Protein AF-A0A4Q3F138-F1 (afdb_monomer_lite)

Sequence (400 aa):
MIKNFTRILLFLLVIKTIPGFSQLVTDDKRRELNSFSIRLKADFETNRNKAFALAREKGWPILRREKNGGITSLQGTDILGFPIYLKTSDNIIAAATTQTTALYNGGSLGLNLSGSSTNVAGKLGIWDGGKIYPDHQEFAGKTVTMLDNSATISDHTTHVAGTMIAKGTYAPARGMAYGANGLVAYDFDNDASEMAGKAASLLISNHSYGYVAGWSYNTSVTPNRWEWLGLPGDTEDYKFGYYDANTQSYDRIAYNAPYYLIVASAGNNHGETGPAVGETYYGYQSRTSATIVNKGARPANISSNDGYDVITAPAIAKNVLSVGAVNPLPFGPTVSSNIAIASFSSWGPTDDGRIKPDICGDGVNVISAGTAATDAYVAMSGTSMASPNVSGSVFLLQEY

Structure (mmCIF, N/CA/C/O backbone):
data_AF-A0A4Q3F138-F1
#
_entry.id   AF-A0A4Q3F138-F1
#
loop_
_atom_site.group_PDB
_atom_site.id
_atom_site.type_symbol
_atom_site.label_atom_id
_atom_site.label_alt_id
_atom_site.label_comp_id
_atom_site.label_asym_id
_atom_site.label_entity_id
_atom_site.label_seq_id
_atom_site.pdbx_PDB_ins_code
_atom_site.Cartn_x
_atom_site.Cartn_y
_atom_site.Cartn_z
_atom_site.occupancy
_atom_site.B_iso_or_equiv
_atom_site.auth_seq_id
_atom_site.auth_comp_id
_atom_site.auth_asym_id
_atom_site.auth_atom_id
_atom_site.pdbx_PDB_model_num
ATOM 1 N N . MET A 1 1 ? -29.484 -6.888 87.976 1.00 35.12 1 MET A N 1
ATOM 2 C CA . MET A 1 1 ? -28.103 -6.382 87.816 1.00 35.12 1 MET A CA 1
ATOM 3 C C . MET A 1 1 ? -27.641 -6.805 86.419 1.00 35.12 1 MET A C 1
ATOM 5 O O . MET A 1 1 ? -27.597 -7.999 86.194 1.00 35.12 1 MET A O 1
ATOM 9 N N . ILE A 1 2 ? -27.684 -5.902 85.420 1.00 35.56 2 ILE A N 1
ATOM 10 C CA . ILE A 1 2 ? -26.497 -5.345 84.710 1.00 35.56 2 ILE A CA 1
ATOM 11 C C . ILE A 1 2 ? -25.821 -6.437 83.832 1.00 35.56 2 ILE A C 1
ATOM 13 O O . ILE A 1 2 ? -25.377 -7.423 84.390 1.00 35.56 2 ILE A O 1
ATOM 17 N N . LYS A 1 3 ? -25.663 -6.384 82.495 1.00 34.25 3 LYS A N 1
ATOM 18 C CA . LYS A 1 3 ? -25.519 -5.287 81.514 1.00 34.25 3 LYS A CA 1
ATOM 19 C C . LYS A 1 3 ? -25.666 -5.824 80.069 1.00 34.25 3 LYS A C 1
ATOM 21 O O . LYS A 1 3 ? -25.303 -6.962 79.795 1.00 34.25 3 LYS A O 1
ATOM 26 N N . ASN A 1 4 ? -26.094 -4.939 79.167 1.00 37.47 4 ASN A N 1
ATOM 27 C CA . ASN A 1 4 ? -26.006 -5.014 77.701 1.00 37.47 4 ASN A CA 1
ATOM 28 C C . ASN A 1 4 ? -24.575 -5.253 77.183 1.00 37.47 4 ASN A C 1
ATOM 30 O O . ASN A 1 4 ? -23.651 -4.700 77.772 1.00 37.47 4 ASN A O 1
ATOM 34 N N . PHE A 1 5 ? -24.422 -5.887 76.010 1.00 37.59 5 PHE A N 1
ATOM 35 C CA . PHE A 1 5 ? -23.511 -5.401 74.958 1.00 37.59 5 PHE A CA 1
ATOM 36 C C . PHE A 1 5 ? -23.928 -5.868 73.552 1.00 37.59 5 PHE A C 1
ATOM 38 O O . PHE A 1 5 ? -24.019 -7.053 73.247 1.00 37.59 5 PHE A O 1
ATOM 45 N N . THR A 1 6 ? -24.148 -4.871 72.704 1.00 35.31 6 THR A N 1
ATOM 46 C CA . THR A 1 6 ? -24.356 -4.891 71.257 1.00 35.31 6 THR A CA 1
ATOM 47 C C . THR A 1 6 ? -23.100 -5.367 70.518 1.00 35.31 6 THR A C 1
ATOM 49 O O . THR A 1 6 ? -22.015 -4.864 70.806 1.00 35.31 6 THR A O 1
ATOM 52 N N . ARG A 1 7 ? -23.235 -6.219 69.491 1.00 36.28 7 ARG A N 1
ATOM 53 C CA . ARG A 1 7 ? -22.315 -6.232 68.338 1.00 36.28 7 ARG A CA 1
ATOM 54 C C . ARG A 1 7 ? -23.075 -6.478 67.036 1.00 36.28 7 ARG A C 1
ATOM 56 O O . ARG A 1 7 ? -23.628 -7.543 66.802 1.00 36.28 7 ARG A O 1
ATOM 63 N N . ILE A 1 8 ? -23.068 -5.432 66.220 1.00 33.38 8 ILE A N 1
ATOM 64 C CA . ILE A 1 8 ? -23.384 -5.406 64.796 1.00 33.38 8 ILE A CA 1
ATOM 65 C C . ILE A 1 8 ? -22.252 -6.134 64.064 1.00 33.38 8 ILE A C 1
ATOM 67 O O . ILE A 1 8 ? -21.088 -5.808 64.295 1.00 33.38 8 ILE A O 1
ATOM 71 N N . LEU A 1 9 ? -22.576 -7.063 63.162 1.00 34.91 9 LEU A N 1
ATOM 72 C CA . LEU A 1 9 ? -21.677 -7.426 62.069 1.00 34.91 9 LEU A CA 1
ATOM 73 C C . LEU A 1 9 ? -22.445 -7.368 60.746 1.00 34.91 9 LEU A C 1
ATOM 75 O O . LEU A 1 9 ? -23.408 -8.095 60.518 1.00 34.91 9 LEU A O 1
ATOM 79 N N . LEU A 1 10 ? -22.000 -6.427 59.923 1.00 28.47 10 LEU A N 1
ATOM 80 C CA . LEU A 1 10 ? -22.375 -6.165 58.544 1.00 28.47 10 LEU A CA 1
ATOM 81 C C . LEU A 1 10 ? -21.840 -7.307 57.661 1.00 28.47 10 LEU A C 1
ATOM 83 O O . LEU A 1 10 ? -20.655 -7.624 57.758 1.00 28.47 10 LEU A O 1
ATOM 87 N N . PHE A 1 11 ? -22.653 -7.870 56.766 1.00 32.72 11 PHE A N 1
ATOM 88 C CA . PHE A 1 11 ? -22.129 -8.577 55.592 1.00 32.72 11 PHE A CA 1
ATOM 89 C C . PHE A 1 11 ? -22.864 -8.122 54.332 1.00 32.72 11 PHE A C 1
ATOM 91 O O . PHE A 1 11 ? -24.093 -8.117 54.265 1.00 32.72 11 PHE A O 1
ATOM 98 N N . LEU A 1 12 ? -22.064 -7.666 53.370 1.00 30.53 12 LEU A N 1
ATOM 99 C CA . LEU A 1 12 ? -22.459 -7.091 52.095 1.00 30.53 12 LEU A CA 1
ATOM 100 C C . LEU A 1 12 ? -22.977 -8.148 51.101 1.00 30.53 12 LEU A C 1
ATOM 102 O O . LEU A 1 12 ? -22.353 -9.186 50.914 1.00 30.53 12 LEU A O 1
ATOM 106 N N . LEU A 1 13 ? -24.069 -7.765 50.426 1.00 32.59 13 LEU A N 1
ATOM 107 C CA . LEU A 1 13 ? -24.312 -7.766 48.973 1.00 32.59 13 LEU A CA 1
ATOM 108 C C . LEU A 1 13 ? -24.079 -9.058 48.156 1.00 32.59 13 LEU A C 1
ATOM 110 O O . LEU A 1 13 ? -22.939 -9.419 47.918 1.00 32.59 13 LEU A O 1
ATOM 114 N N . VAL A 1 14 ? -25.141 -9.586 47.521 1.00 34.66 14 VAL A N 1
ATOM 115 C CA . VAL A 1 14 ? -25.194 -9.735 46.046 1.00 34.66 14 VAL A CA 1
ATOM 116 C C . VAL A 1 14 ? -26.636 -9.543 45.567 1.00 34.66 14 VAL A C 1
ATOM 118 O O . VAL A 1 14 ? -27.557 -10.277 45.921 1.00 34.66 14 VAL A O 1
ATOM 121 N N . ILE A 1 15 ? -26.798 -8.531 44.726 1.00 36.34 15 ILE A N 1
ATOM 122 C CA . ILE A 1 15 ? -27.966 -8.233 43.905 1.00 36.34 15 ILE A CA 1
ATOM 123 C C . ILE A 1 15 ? -28.138 -9.360 42.871 1.00 36.34 15 ILE A C 1
ATOM 125 O O . ILE A 1 15 ? -27.273 -9.543 42.019 1.00 36.34 15 ILE A O 1
ATOM 129 N N . LYS A 1 16 ? -29.258 -10.096 42.886 1.00 33.44 16 LYS A N 1
ATOM 130 C CA . LYS A 1 16 ? -29.714 -10.818 41.685 1.00 33.44 16 LYS A CA 1
ATOM 131 C C . LYS A 1 16 ? -30.482 -9.839 40.802 1.00 33.44 16 LYS A C 1
ATOM 133 O O . LYS A 1 16 ? -31.701 -9.740 40.879 1.00 33.44 16 LYS A O 1
ATOM 138 N N . THR A 1 17 ? -29.760 -9.112 39.958 1.00 35.09 17 THR A N 1
ATOM 139 C CA . THR A 1 17 ? -30.338 -8.494 38.763 1.00 35.09 17 THR A CA 1
ATOM 140 C C . THR A 1 17 ? -30.604 -9.601 37.756 1.00 35.09 17 THR A C 1
ATOM 142 O O . THR A 1 17 ? -29.678 -10.113 37.135 1.00 35.09 17 THR A O 1
ATOM 145 N N . ILE A 1 18 ? -31.872 -9.960 37.583 1.00 47.88 18 ILE A N 1
ATOM 146 C CA . ILE A 1 18 ? -32.362 -10.361 36.267 1.00 47.88 18 ILE A CA 1
ATOM 147 C C . ILE A 1 18 ? -33.131 -9.150 35.746 1.00 47.88 18 ILE A C 1
ATOM 149 O O . ILE A 1 18 ? -34.164 -8.789 36.307 1.00 47.88 18 ILE A O 1
ATOM 153 N N . PRO A 1 19 ? -32.632 -8.527 34.678 1.00 41.53 19 PRO A N 1
ATOM 154 C CA . PRO A 1 19 ? -33.498 -8.283 33.545 1.00 41.53 19 PRO A CA 1
ATOM 155 C C . PRO A 1 19 ? -32.892 -8.955 32.317 1.00 41.53 19 PRO A C 1
ATOM 157 O O . PRO A 1 19 ? -31.716 -8.773 32.003 1.00 41.53 19 PRO A O 1
ATOM 160 N N . GLY A 1 20 ? -33.706 -9.775 31.651 1.00 41.81 20 GLY A N 1
ATOM 161 C CA . GLY A 1 20 ? -33.367 -10.349 30.358 1.00 41.81 20 GLY A CA 1
ATOM 162 C C . GLY A 1 20 ? -32.923 -9.262 29.385 1.00 41.81 20 GLY A C 1
ATOM 163 O O . GLY A 1 20 ? -33.394 -8.125 29.454 1.00 41.81 20 GLY A O 1
ATOM 164 N N . PHE A 1 21 ? -32.009 -9.619 28.485 1.00 38.28 21 PHE A N 1
ATOM 165 C CA . PHE A 1 21 ? -31.712 -8.810 27.313 1.00 38.28 21 PHE A CA 1
ATOM 166 C C . PHE A 1 21 ? -33.039 -8.397 26.678 1.00 38.28 21 PHE A C 1
ATOM 168 O O . PHE A 1 21 ? -33.797 -9.246 26.207 1.00 38.28 21 PHE A O 1
ATOM 175 N N . SER A 1 22 ? -33.344 -7.099 26.715 1.00 49.16 22 SER A N 1
ATOM 176 C CA . SER A 1 22 ? -34.463 -6.578 25.947 1.00 49.16 22 SER A CA 1
ATOM 177 C C . SER A 1 22 ? -34.179 -6.903 24.488 1.00 49.16 22 SER A C 1
ATOM 179 O O . SER A 1 22 ? -33.122 -6.561 23.953 1.00 49.16 22 SER A O 1
ATOM 181 N N . GLN A 1 23 ? -35.100 -7.621 23.862 1.00 47.59 23 GLN A N 1
ATOM 182 C CA . GLN A 1 23 ? -35.079 -7.869 22.436 1.00 47.59 23 GLN A CA 1
ATOM 183 C C . GLN A 1 23 ? -35.040 -6.503 21.732 1.00 47.59 23 GLN A C 1
ATOM 185 O O . GLN A 1 23 ? -35.974 -5.717 21.872 1.00 47.59 23 GLN A O 1
ATOM 190 N N . LEU A 1 24 ? -33.949 -6.198 21.016 1.00 51.97 24 LEU A N 1
ATOM 191 C CA . LEU A 1 24 ? -33.723 -4.882 20.380 1.00 51.97 24 LEU A CA 1
ATOM 192 C C . LEU A 1 24 ? -34.881 -4.452 19.467 1.00 51.97 24 LEU A C 1
ATOM 194 O O . LEU A 1 24 ? -35.154 -3.269 19.295 1.00 51.97 24 LEU A O 1
ATOM 198 N N . VAL A 1 25 ? -35.567 -5.440 18.902 1.00 58.50 25 VAL A N 1
ATOM 199 C CA . VAL A 1 25 ? -36.836 -5.326 18.196 1.00 58.50 25 VAL A CA 1
ATOM 200 C C . VAL A 1 25 ? -37.669 -6.551 18.561 1.00 58.50 25 VAL A C 1
ATOM 202 O O . VAL A 1 25 ? -37.114 -7.631 18.772 1.00 58.50 25 VAL A O 1
ATOM 205 N N . THR A 1 26 ? -38.991 -6.414 18.636 1.00 78.50 26 THR A N 1
ATOM 206 C CA . THR A 1 26 ? -39.877 -7.565 18.872 1.00 78.50 26 THR A CA 1
ATOM 207 C C . THR A 1 26 ? -39.708 -8.614 17.765 1.00 78.50 26 THR A C 1
ATOM 209 O O . THR A 1 26 ? -39.289 -8.285 16.652 1.00 78.50 26 THR A O 1
ATOM 212 N N . ASP A 1 27 ? -40.055 -9.878 18.020 1.00 75.75 27 ASP A N 1
ATOM 213 C CA . ASP A 1 27 ? -40.024 -10.911 16.968 1.00 75.75 27 ASP A CA 1
ATOM 214 C C . ASP A 1 27 ? -40.887 -10.551 15.756 1.00 75.75 27 ASP A C 1
ATOM 216 O O . ASP A 1 27 ? -40.527 -10.864 14.620 1.00 75.75 27 ASP A O 1
ATOM 220 N N . ASP A 1 28 ? -41.982 -9.827 15.980 1.00 78.50 28 ASP A N 1
ATOM 221 C CA . ASP A 1 28 ? -42.802 -9.276 14.904 1.00 78.50 28 ASP A CA 1
ATOM 222 C C . ASP A 1 28 ? -42.025 -8.264 14.064 1.00 78.50 28 ASP A C 1
ATOM 224 O O . ASP A 1 28 ? -42.008 -8.375 12.840 1.00 78.50 28 ASP A O 1
ATOM 228 N N . LYS A 1 29 ? -41.300 -7.337 14.700 1.00 67.56 29 LYS A N 1
ATOM 229 C CA . LYS A 1 29 ? -40.459 -6.361 13.997 1.00 67.56 29 LYS A CA 1
ATOM 230 C C . LYS A 1 29 ? -39.278 -7.019 13.286 1.00 67.56 29 LYS A C 1
ATOM 232 O O . LYS A 1 29 ? -38.927 -6.608 12.186 1.00 67.56 29 LYS A O 1
ATOM 237 N N . ARG A 1 30 ? -38.707 -8.088 13.842 1.00 62.16 30 ARG A N 1
ATOM 238 C CA . ARG A 1 30 ? -37.675 -8.897 13.175 1.00 62.16 30 ARG A CA 1
ATOM 239 C C . ARG A 1 30 ? -38.217 -9.593 11.922 1.00 62.16 30 ARG A C 1
ATOM 241 O O . ARG A 1 30 ? -37.578 -9.552 10.873 1.00 62.16 30 ARG A O 1
ATOM 248 N N . ARG A 1 31 ? -39.407 -10.199 12.001 1.00 76.94 31 ARG A N 1
ATOM 249 C CA . ARG A 1 31 ? -40.088 -10.797 10.837 1.00 76.94 31 ARG A CA 1
ATOM 250 C C . ARG A 1 31 ? -40.453 -9.750 9.786 1.00 76.94 31 ARG A C 1
ATOM 252 O O . ARG A 1 31 ? -40.302 -10.006 8.590 1.00 76.94 31 ARG A O 1
ATOM 259 N N . GLU A 1 32 ? -40.887 -8.572 10.224 1.00 72.38 32 GLU A N 1
ATOM 260 C CA . GLU A 1 32 ? -41.181 -7.433 9.355 1.00 72.38 32 GLU A CA 1
ATOM 261 C C . GLU A 1 32 ? -39.924 -6.951 8.621 1.00 72.38 32 GLU A C 1
ATOM 263 O O . GLU A 1 32 ? -39.969 -6.797 7.404 1.00 72.38 32 GLU A O 1
ATOM 268 N N . LEU A 1 33 ? -38.793 -6.808 9.320 1.00 53.16 33 LEU A N 1
ATOM 269 C CA . LEU A 1 33 ? -37.502 -6.430 8.734 1.00 53.16 33 LEU A CA 1
ATOM 270 C C . LEU A 1 33 ? -36.996 -7.466 7.726 1.00 53.16 33 LEU A C 1
ATOM 272 O O . LEU A 1 33 ? -36.550 -7.094 6.643 1.00 53.16 33 LEU A O 1
ATOM 276 N N . ASN A 1 34 ? -37.125 -8.758 8.030 1.00 58.66 34 ASN A N 1
ATOM 277 C CA . ASN A 1 34 ? -36.762 -9.821 7.090 1.00 58.66 34 ASN A CA 1
ATOM 278 C C . ASN A 1 34 ? -37.638 -9.778 5.830 1.00 58.66 34 ASN A C 1
ATOM 280 O O . ASN A 1 34 ? -37.132 -9.843 4.711 1.00 58.66 34 ASN A O 1
ATOM 284 N N . SER A 1 35 ? -38.949 -9.598 6.002 1.00 74.75 35 SER A N 1
ATOM 285 C CA . SER A 1 35 ? -39.886 -9.460 4.880 1.00 74.75 35 SER A CA 1
ATOM 286 C C . SER A 1 35 ? -39.612 -8.193 4.066 1.00 74.75 35 SER A C 1
ATOM 288 O O . SER A 1 35 ? -39.724 -8.197 2.844 1.00 74.75 35 SER A O 1
ATOM 290 N N . PHE A 1 36 ? -39.232 -7.104 4.734 1.00 66.75 36 PHE A N 1
ATOM 291 C CA . PHE A 1 36 ? -38.868 -5.843 4.102 1.00 66.75 36 PHE A CA 1
ATOM 292 C C . PHE A 1 36 ? -37.566 -5.957 3.306 1.00 66.75 36 PHE A C 1
ATOM 294 O O . PHE A 1 36 ? -37.534 -5.519 2.165 1.00 66.75 36 PHE A O 1
ATOM 301 N N . SER A 1 37 ? -36.543 -6.621 3.846 1.00 47.25 37 SER A N 1
ATOM 302 C CA . SER A 1 37 ? -35.285 -6.912 3.145 1.00 47.25 37 SER A CA 1
ATOM 303 C C . SER A 1 37 ? -35.515 -7.711 1.856 1.00 47.25 37 SER A C 1
ATOM 305 O O . SER A 1 37 ? -35.004 -7.351 0.795 1.00 47.25 37 SER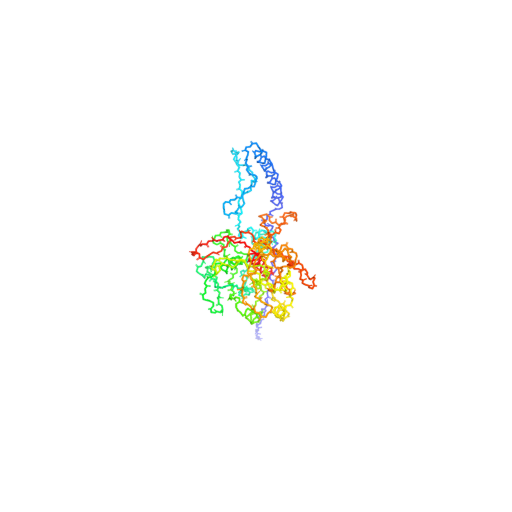 A O 1
ATOM 307 N N . ILE A 1 38 ? -36.369 -8.741 1.911 1.00 64.12 38 ILE A N 1
ATOM 308 C CA . ILE A 1 38 ? -36.751 -9.527 0.727 1.00 64.12 38 ILE A CA 1
ATOM 309 C C . ILE A 1 38 ? -37.451 -8.645 -0.318 1.00 64.12 38 ILE A C 1
ATOM 311 O O . ILE A 1 38 ? -37.126 -8.736 -1.501 1.00 64.12 38 ILE A O 1
ATOM 315 N N . ARG A 1 39 ? -38.372 -7.766 0.106 1.00 75.31 39 ARG A N 1
ATOM 316 C CA . ARG A 1 39 ? -39.039 -6.814 -0.800 1.00 75.31 39 ARG A CA 1
ATOM 317 C C . ARG A 1 39 ? -38.051 -5.833 -1.428 1.00 75.31 39 ARG A C 1
ATOM 319 O O . ARG A 1 39 ? -38.034 -5.715 -2.643 1.00 75.31 39 ARG A O 1
ATOM 326 N N . LEU A 1 40 ? -37.176 -5.217 -0.633 1.00 53.91 40 LEU A N 1
ATOM 327 C CA . LEU A 1 40 ? -36.154 -4.288 -1.124 1.00 53.91 40 LEU A CA 1
ATOM 328 C C . LEU A 1 40 ? -35.239 -4.935 -2.167 1.00 53.91 40 LEU A C 1
ATOM 330 O O . LEU A 1 40 ? -34.909 -4.302 -3.167 1.00 53.91 40 LEU A O 1
ATOM 334 N N . LYS A 1 41 ? -34.858 -6.202 -1.963 1.00 53.31 41 LYS A N 1
ATOM 335 C CA . LYS A 1 41 ? -34.077 -6.961 -2.942 1.00 53.31 41 LYS A CA 1
ATOM 336 C C . LYS A 1 41 ? -34.846 -7.149 -4.254 1.00 53.31 41 LYS A C 1
ATOM 338 O O . LYS A 1 41 ? -34.298 -6.860 -5.315 1.00 53.31 41 LYS A O 1
ATOM 343 N N . ALA A 1 42 ? -36.101 -7.591 -4.186 1.00 71.75 42 ALA A N 1
ATOM 344 C CA . ALA A 1 42 ? -36.936 -7.789 -5.372 1.00 71.75 42 ALA A CA 1
ATOM 345 C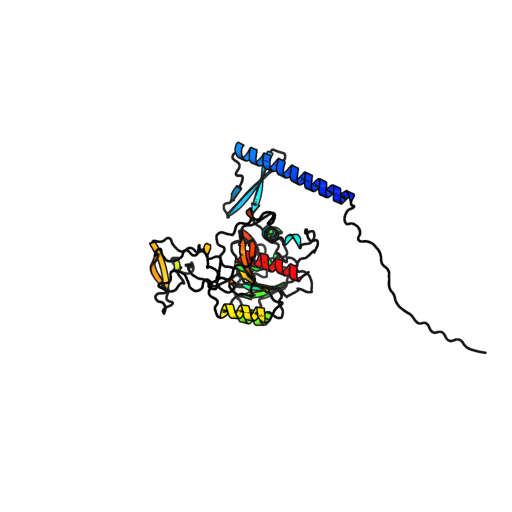 C . ALA A 1 42 ? -37.210 -6.469 -6.122 1.00 71.75 42 ALA A C 1
ATOM 347 O O . ALA A 1 42 ? -37.152 -6.429 -7.355 1.00 71.75 42 ALA A O 1
ATOM 348 N N . ASP A 1 43 ? -37.449 -5.378 -5.390 1.00 68.00 43 ASP A N 1
ATOM 349 C CA . ASP A 1 43 ? -37.664 -4.037 -5.943 1.00 68.00 43 ASP A CA 1
ATOM 350 C C . ASP A 1 43 ? -36.398 -3.517 -6.635 1.00 68.00 43 ASP A C 1
ATOM 352 O 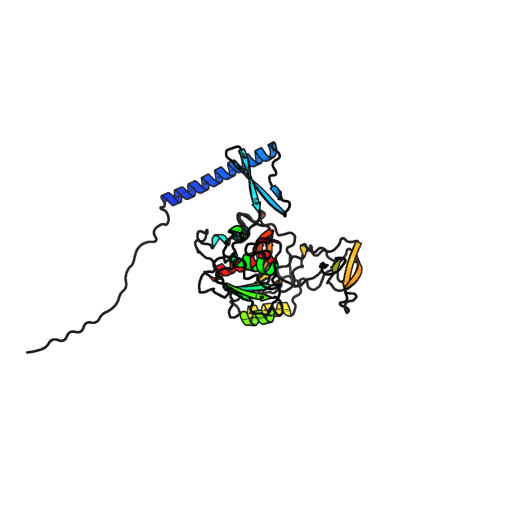O . ASP A 1 43 ? -36.462 -3.003 -7.755 1.00 68.00 43 ASP A O 1
ATOM 356 N N . PHE A 1 44 ? -35.235 -3.705 -6.004 1.00 64.19 44 PHE A N 1
ATOM 357 C CA . PHE A 1 44 ? -33.936 -3.367 -6.578 1.00 64.19 44 PHE A CA 1
ATOM 358 C C . PHE A 1 44 ? -33.664 -4.145 -7.868 1.00 64.19 44 PHE A C 1
ATOM 360 O O . PHE A 1 44 ? -33.339 -3.540 -8.887 1.00 64.19 44 PHE A O 1
ATOM 367 N N . GLU A 1 45 ? -33.830 -5.469 -7.857 1.00 61.09 45 GLU A N 1
ATOM 368 C CA . GLU A 1 45 ? -33.618 -6.320 -9.035 1.00 61.09 45 GLU A CA 1
ATOM 369 C C . GLU A 1 45 ? -34.562 -5.928 -10.179 1.00 61.09 45 GLU A C 1
ATOM 371 O O . GLU A 1 45 ? -34.134 -5.787 -11.326 1.00 61.09 45 GLU A O 1
ATOM 376 N N . THR A 1 46 ? -35.832 -5.662 -9.866 1.00 83.12 46 THR A N 1
ATOM 377 C CA . THR A 1 46 ? -36.831 -5.200 -10.840 1.00 83.12 46 THR A CA 1
ATOM 378 C C . THR A 1 46 ? -36.437 -3.856 -11.454 1.00 83.12 46 THR A C 1
ATOM 380 O O . THR A 1 46 ? -36.422 -3.703 -12.679 1.00 83.12 46 THR A O 1
ATOM 383 N N . ASN A 1 47 ? -36.076 -2.878 -10.620 1.00 77.19 47 ASN A N 1
ATOM 384 C CA . ASN A 1 47 ? -35.682 -1.544 -11.063 1.00 77.19 47 ASN A CA 1
ATOM 385 C C . ASN A 1 47 ? -34.381 -1.577 -11.887 1.00 77.19 47 ASN A C 1
ATOM 387 O O . ASN A 1 47 ? -34.291 -0.941 -12.940 1.00 77.19 47 ASN A O 1
ATOM 391 N N . ARG A 1 48 ? -33.403 -2.387 -11.475 1.00 72.81 48 ARG A N 1
ATOM 392 C CA . ARG A 1 48 ? -32.126 -2.545 -12.175 1.00 72.81 48 ARG A CA 1
ATOM 393 C C . ARG A 1 48 ? -32.281 -3.242 -13.523 1.00 72.81 48 ARG A C 1
ATOM 395 O O . ARG A 1 48 ? -31.711 -2.790 -14.514 1.00 72.81 48 ARG A O 1
ATOM 402 N N . ASN A 1 49 ? -33.113 -4.280 -13.600 1.00 77.88 49 ASN A N 1
ATOM 403 C CA . ASN A 1 49 ? -33.432 -4.949 -14.863 1.00 77.88 49 ASN A CA 1
ATOM 404 C C . ASN A 1 49 ? -34.129 -3.998 -15.845 1.00 77.88 49 ASN A C 1
ATOM 406 O O . ASN A 1 49 ? -33.778 -3.962 -17.029 1.00 77.88 49 ASN A O 1
ATOM 410 N N . LYS A 1 50 ? -35.057 -3.167 -15.348 1.00 86.38 50 LYS A N 1
ATOM 411 C CA . LYS A 1 50 ? -35.679 -2.087 -16.127 1.00 86.38 50 LYS A CA 1
ATOM 412 C C . LYS A 1 50 ? -34.635 -1.081 -16.622 1.00 86.38 50 LYS A C 1
ATOM 414 O O . LYS A 1 50 ? -34.644 -0.732 -17.801 1.00 86.38 50 LYS A O 1
ATOM 419 N N . ALA A 1 51 ? -33.713 -0.650 -15.763 1.00 69.81 51 ALA A N 1
ATOM 420 C CA . ALA A 1 51 ? -32.642 0.272 -16.134 1.00 69.81 51 ALA A CA 1
ATOM 421 C C . ALA A 1 51 ? -31.712 -0.310 -17.205 1.00 69.81 51 ALA A C 1
ATOM 423 O O . ALA A 1 51 ? -31.334 0.401 -18.129 1.00 69.81 51 ALA A O 1
ATOM 424 N N . PHE A 1 52 ? -31.394 -1.605 -17.147 1.00 72.56 52 PHE A N 1
ATOM 425 C CA . PHE A 1 52 ? -30.578 -2.275 -18.166 1.00 72.56 52 PHE A CA 1
ATOM 426 C C . PHE A 1 52 ? -31.308 -2.435 -19.501 1.00 72.56 52 PHE A C 1
ATOM 428 O O . PHE A 1 52 ? -30.683 -2.332 -20.557 1.00 72.56 52 PHE A O 1
ATOM 435 N N . ALA A 1 53 ? -32.621 -2.669 -19.478 1.00 86.44 53 ALA A N 1
ATOM 436 C CA . ALA A 1 53 ? -33.433 -2.659 -20.690 1.00 86.44 53 ALA A CA 1
ATOM 437 C C . ALA A 1 53 ? -33.441 -1.267 -21.340 1.00 86.44 53 ALA A C 1
ATOM 439 O O . ALA A 1 53 ? -33.121 -1.144 -22.521 1.00 86.44 53 ALA A O 1
ATOM 440 N N . LEU A 1 54 ? -33.691 -0.222 -20.546 1.00 82.94 54 LEU A N 1
ATOM 441 C CA . LEU A 1 54 ? -33.643 1.169 -21.003 1.00 82.94 54 LEU A CA 1
ATOM 442 C C . LEU A 1 54 ? -32.241 1.591 -21.452 1.00 82.94 54 LEU A C 1
ATOM 444 O O . LEU A 1 54 ? -32.119 2.371 -22.388 1.00 82.94 54 LEU A O 1
ATOM 448 N N . ALA A 1 55 ? -31.182 1.056 -20.844 1.00 80.88 55 ALA A N 1
ATOM 449 C CA . ALA A 1 55 ? -29.812 1.325 -21.262 1.00 80.88 55 ALA A CA 1
ATOM 450 C C . ALA A 1 55 ? -29.524 0.819 -22.678 1.00 80.88 55 ALA A C 1
ATOM 452 O O . ALA A 1 55 ? -28.883 1.524 -23.454 1.00 80.88 55 ALA A O 1
ATOM 453 N N . ARG A 1 56 ? -30.049 -0.362 -23.037 1.00 86.12 56 ARG A N 1
ATOM 454 C CA . ARG A 1 56 ? -29.954 -0.900 -24.404 1.00 86.12 56 ARG A CA 1
ATOM 455 C C . ARG A 1 56 ? -30.752 -0.073 -25.411 1.00 86.12 56 ARG A C 1
ATOM 457 O O . ARG A 1 56 ? -30.293 0.113 -26.528 1.00 86.12 56 ARG A O 1
ATOM 464 N N . GLU A 1 57 ? -31.920 0.422 -25.014 1.00 89.62 57 GLU A N 1
ATOM 465 C CA . GLU A 1 57 ? -32.797 1.228 -25.872 1.00 89.62 57 GLU A CA 1
ATOM 466 C C . GLU A 1 57 ? -32.266 2.656 -26.083 1.00 89.62 57 GLU A C 1
ATOM 468 O O . GLU A 1 57 ? -32.281 3.176 -27.194 1.00 89.62 57 GLU A O 1
ATOM 473 N N . LYS A 1 58 ? -31.783 3.293 -25.012 1.00 86.25 58 LYS A N 1
ATOM 474 C CA . LYS A 1 58 ? -31.425 4.720 -24.968 1.00 86.25 58 LYS A CA 1
ATOM 475 C C . LYS A 1 58 ? -29.921 4.984 -25.054 1.00 86.25 58 LYS A C 1
ATOM 477 O O . LYS A 1 58 ? -29.498 6.132 -24.945 1.00 86.25 58 LYS A O 1
ATOM 482 N N . GLY A 1 59 ? -29.112 3.936 -25.218 1.00 83.06 59 GLY A N 1
ATOM 483 C CA . GLY A 1 59 ? -27.655 4.033 -25.325 1.00 83.06 59 GLY A CA 1
ATOM 484 C C . GLY A 1 59 ? -26.964 4.482 -24.036 1.00 83.06 59 GLY A C 1
ATOM 485 O O . GLY A 1 59 ? -25.902 5.100 -24.088 1.00 83.06 59 GLY A O 1
ATOM 486 N N . TRP A 1 60 ? -27.559 4.218 -22.870 1.00 85.12 60 TRP A N 1
ATOM 487 C CA . TRP A 1 60 ? -26.933 4.573 -21.601 1.00 85.12 60 TRP A CA 1
ATOM 488 C C . TRP A 1 60 ? -25.770 3.626 -21.294 1.00 85.12 60 TRP A C 1
ATOM 490 O O . TRP A 1 60 ? -25.939 2.406 -21.376 1.00 85.12 60 TRP A O 1
ATOM 500 N N . PRO A 1 61 ? -24.595 4.141 -20.897 1.00 70.00 61 PRO A N 1
ATOM 501 C CA . PRO A 1 61 ? -23.500 3.273 -20.495 1.00 70.00 61 PRO A CA 1
ATOM 502 C C . PRO A 1 61 ? -23.912 2.506 -19.238 1.00 70.00 61 PRO A C 1
ATOM 504 O O . PRO A 1 61 ? -24.341 3.114 -18.268 1.00 70.00 61 PRO A O 1
ATOM 507 N N . ILE A 1 62 ? -23.804 1.178 -19.220 1.00 64.94 62 ILE A N 1
ATOM 508 C CA . ILE A 1 62 ? -24.052 0.393 -17.993 1.00 64.94 62 ILE A CA 1
ATOM 509 C C . ILE A 1 62 ? -22.893 0.584 -17.001 1.00 64.94 62 ILE A C 1
ATOM 511 O O . ILE A 1 62 ? -23.093 0.614 -15.786 1.00 64.94 62 ILE A O 1
ATOM 515 N N . LEU A 1 63 ? -21.690 0.773 -17.541 1.00 49.00 63 LEU A N 1
ATOM 516 C CA . LEU A 1 63 ? -20.473 1.163 -16.847 1.00 49.00 63 LEU A CA 1
ATOM 517 C C . LEU A 1 63 ? -19.796 2.272 -17.658 1.00 49.00 63 LEU A C 1
ATOM 519 O O . LEU A 1 63 ? -19.700 2.161 -18.881 1.00 49.00 63 LEU A O 1
ATOM 523 N N . ARG A 1 64 ? -19.320 3.328 -16.999 1.00 72.44 64 ARG A N 1
ATOM 524 C CA . ARG A 1 64 ? -18.567 4.421 -17.627 1.00 72.44 64 ARG A CA 1
ATOM 525 C C . ARG A 1 64 ? -17.327 4.739 -16.803 1.00 72.44 64 ARG A C 1
ATOM 527 O O . ARG A 1 64 ? -17.393 4.824 -15.585 1.00 72.44 64 ARG A O 1
ATOM 534 N N . ARG A 1 65 ? -16.197 4.936 -17.480 1.00 51.28 65 ARG A N 1
ATOM 535 C CA . ARG A 1 65 ? -14.960 5.442 -16.877 1.00 51.28 65 ARG A CA 1
ATOM 536 C C . ARG A 1 65 ? -14.928 6.965 -17.014 1.00 51.28 65 ARG A C 1
ATOM 538 O O . ARG A 1 65 ? -15.100 7.487 -18.112 1.00 51.28 65 ARG A O 1
ATOM 545 N N . GLU A 1 66 ? -14.746 7.662 -15.903 1.00 56.53 66 GLU A N 1
ATOM 546 C CA . GLU A 1 66 ? -14.636 9.118 -15.829 1.00 56.53 66 GLU A CA 1
ATOM 547 C C . GLU A 1 66 ? -13.212 9.588 -16.161 1.00 56.53 66 GLU A C 1
ATOM 549 O O . GLU A 1 66 ? -12.248 8.823 -16.101 1.00 56.53 66 GLU A O 1
ATOM 554 N N . LYS A 1 67 ? -13.059 10.882 -16.465 1.00 43.00 67 LYS A N 1
ATOM 555 C CA . LYS A 1 67 ? -11.773 11.511 -16.828 1.00 43.00 67 LYS A CA 1
ATOM 556 C C . LYS A 1 67 ? -10.686 11.376 -15.746 1.00 43.00 67 LYS A C 1
ATOM 558 O O . LYS A 1 67 ? -9.506 11.411 -16.067 1.00 43.00 67 LYS A O 1
ATOM 563 N N . ASN A 1 68 ? -11.083 11.220 -14.484 1.00 38.75 68 ASN A N 1
ATOM 564 C CA . ASN A 1 68 ? -10.196 11.009 -13.337 1.00 38.75 68 ASN A CA 1
ATOM 565 C C . ASN A 1 68 ? -9.989 9.519 -12.991 1.00 38.75 68 ASN A C 1
ATOM 567 O O . ASN A 1 68 ? -9.478 9.212 -11.922 1.00 38.75 68 ASN A O 1
ATOM 571 N N . GLY A 1 69 ? -10.436 8.594 -13.847 1.00 39.88 69 GLY A N 1
ATOM 572 C CA . GLY A 1 69 ? -10.298 7.153 -13.634 1.00 39.88 69 GLY A CA 1
ATOM 573 C C . GLY A 1 69 ? -11.390 6.496 -12.779 1.00 39.88 69 GLY A C 1
ATOM 574 O O . GLY A 1 69 ? -11.407 5.266 -12.717 1.00 39.88 69 GLY A O 1
ATOM 575 N N . GLY A 1 70 ? -12.315 7.261 -12.181 1.00 47.94 70 GLY A N 1
ATOM 576 C CA . GLY A 1 70 ? -13.462 6.727 -11.430 1.00 47.94 70 GLY A CA 1
ATOM 577 C C . GLY A 1 70 ? -14.455 5.974 -12.322 1.00 47.94 70 GLY A C 1
ATOM 578 O O . GLY A 1 70 ? -14.568 6.267 -13.512 1.00 47.94 70 GLY A O 1
ATOM 579 N N . ILE A 1 71 ? -15.176 4.990 -11.777 1.00 47.00 71 ILE A N 1
ATOM 580 C CA . ILE A 1 71 ? -16.152 4.194 -12.541 1.00 47.00 71 ILE A CA 1
ATOM 581 C C . ILE A 1 71 ? -17.555 4.559 -12.086 1.00 47.00 71 ILE A C 1
ATOM 583 O O . ILE A 1 71 ? -17.851 4.444 -10.904 1.00 47.00 71 ILE A O 1
ATOM 587 N N . THR A 1 72 ? -18.433 4.935 -13.013 1.00 57.28 72 THR A N 1
ATOM 588 C CA . THR A 1 72 ? -19.872 5.029 -12.780 1.00 57.28 72 THR A CA 1
ATOM 589 C C . THR A 1 72 ? -20.594 3.765 -13.250 1.00 57.28 72 THR A C 1
ATOM 591 O O . THR A 1 72 ? -20.363 3.290 -14.357 1.00 57.28 72 THR A O 1
ATOM 594 N N . SER A 1 73 ? -21.471 3.197 -12.419 1.00 61.38 73 SER A N 1
ATOM 595 C CA . SER A 1 73 ? -22.262 1.994 -12.702 1.00 61.38 73 SER A CA 1
ATOM 596 C C . SER A 1 73 ? -23.754 2.279 -12.582 1.00 61.38 73 SER A C 1
ATOM 598 O O . SER A 1 73 ? -24.210 2.798 -11.560 1.00 61.38 73 SER A O 1
ATOM 600 N N . LEU A 1 74 ? -24.513 1.907 -13.612 1.00 69.25 74 LEU A N 1
ATOM 601 C CA . LEU A 1 74 ? -25.965 2.049 -13.652 1.00 69.25 74 LEU A CA 1
ATOM 602 C C . LEU A 1 74 ? -26.621 1.095 -12.642 1.00 69.25 74 LEU A C 1
ATOM 604 O O . LEU A 1 74 ? -26.488 -0.127 -12.746 1.00 69.25 74 LEU A O 1
ATOM 608 N N . GLN A 1 75 ? -27.339 1.651 -11.668 1.00 74.25 75 GLN A N 1
ATOM 609 C CA . GLN A 1 75 ? -28.011 0.875 -10.620 1.00 74.25 75 GLN A CA 1
ATOM 610 C C . GLN A 1 75 ? -29.513 0.740 -10.827 1.00 74.25 75 GLN A C 1
ATOM 612 O O . GLN A 1 75 ? -30.110 -0.200 -10.313 1.00 74.25 75 GLN A O 1
ATOM 617 N N . GLY A 1 76 ? -30.129 1.666 -11.555 1.00 82.25 76 GLY A N 1
ATOM 618 C CA . GLY A 1 76 ? -31.577 1.755 -11.596 1.00 82.25 76 GLY A CA 1
ATOM 619 C C . GLY A 1 76 ? -32.081 2.957 -12.379 1.00 82.25 76 GLY A C 1
ATOM 620 O O . GLY A 1 76 ? -31.297 3.689 -12.985 1.00 82.25 76 GLY A O 1
ATOM 621 N N . THR A 1 77 ? -33.393 3.167 -12.342 1.00 82.56 77 THR A N 1
ATOM 622 C CA . THR A 1 77 ? -34.028 4.420 -12.747 1.00 82.56 77 THR A CA 1
ATOM 623 C C . THR A 1 77 ? -34.775 5.058 -11.590 1.00 82.56 77 THR A C 1
ATOM 625 O O . THR A 1 77 ? -35.376 4.347 -10.781 1.00 82.56 77 THR A O 1
ATOM 628 N N . ASP A 1 78 ? -34.812 6.384 -11.551 1.00 70.69 78 ASP A N 1
ATOM 629 C CA . ASP A 1 78 ? -35.697 7.110 -10.642 1.00 70.69 78 ASP A CA 1
ATOM 630 C C . ASP A 1 78 ? -37.181 6.970 -11.045 1.00 70.69 78 ASP A C 1
ATOM 632 O O . ASP A 1 78 ? -37.537 6.292 -12.018 1.00 70.69 78 ASP A O 1
ATOM 636 N N . ILE A 1 79 ? -38.068 7.613 -10.281 1.00 70.38 79 ILE A N 1
ATOM 637 C CA . ILE A 1 79 ? -39.519 7.581 -10.524 1.00 70.38 79 ILE A CA 1
ATOM 638 C C . ILE A 1 79 ? -39.932 8.222 -11.861 1.00 70.38 79 ILE A C 1
ATOM 640 O O . ILE A 1 79 ? -41.017 7.935 -12.358 1.00 70.38 79 ILE A O 1
ATOM 644 N N . LEU A 1 80 ? -39.077 9.061 -12.452 1.00 70.44 80 LEU A N 1
ATOM 645 C CA . LEU A 1 80 ? -39.299 9.727 -13.737 1.00 70.44 80 LEU A CA 1
ATOM 646 C C . LEU A 1 80 ? -38.663 8.955 -14.906 1.00 70.44 80 LEU A C 1
ATOM 648 O O . LEU A 1 80 ? -38.837 9.324 -16.067 1.00 70.44 80 LEU A O 1
ATOM 652 N N . GLY A 1 81 ? -37.963 7.854 -14.619 1.00 75.50 81 GLY A N 1
ATOM 653 C CA . GLY A 1 81 ? -37.332 7.003 -15.617 1.00 75.50 81 GLY A CA 1
ATOM 654 C C . GLY A 1 81 ? -35.957 7.488 -16.077 1.00 75.50 81 GLY A C 1
ATOM 655 O O . GLY A 1 81 ? -35.526 7.058 -17.146 1.00 75.50 81 GLY A O 1
ATOM 656 N N . PHE A 1 82 ? -35.271 8.347 -15.315 1.00 74.50 82 PHE A N 1
ATOM 657 C CA . PHE A 1 82 ? -33.878 8.739 -15.571 1.00 74.50 82 PHE A CA 1
ATOM 658 C C . PHE A 1 82 ? -32.885 7.767 -14.923 1.00 74.50 82 PHE A C 1
ATOM 660 O O . PHE A 1 82 ? -33.205 7.179 -13.889 1.00 74.50 82 PHE A O 1
ATOM 667 N N . PRO A 1 83 ? -31.683 7.575 -15.503 1.00 75.56 83 PRO A N 1
ATOM 668 C CA . PRO A 1 83 ? -30.713 6.614 -14.995 1.00 75.56 83 PRO A CA 1
ATOM 669 C C . PRO A 1 83 ? -30.060 7.091 -13.692 1.00 75.56 83 PRO A C 1
ATOM 671 O O . PRO A 1 83 ? -29.585 8.221 -13.595 1.00 75.56 83 PRO A O 1
ATOM 674 N N . ILE A 1 84 ? -29.971 6.193 -12.713 1.00 65.81 84 ILE A N 1
ATOM 675 C CA . ILE A 1 84 ? -29.240 6.400 -11.460 1.00 65.81 84 ILE A CA 1
ATOM 676 C C . ILE A 1 84 ? -27.896 5.680 -11.559 1.00 65.81 84 ILE A C 1
ATOM 678 O O . ILE A 1 84 ? -27.840 4.452 -11.661 1.00 65.81 84 ILE A O 1
ATOM 682 N N . TYR A 1 85 ? -26.813 6.450 -11.488 1.00 66.62 85 TYR A N 1
ATOM 683 C CA . TYR A 1 85 ? -25.437 5.961 -11.496 1.00 66.62 85 TYR A CA 1
ATOM 684 C C . TYR A 1 85 ? -24.795 6.095 -10.116 1.00 66.62 85 TYR A C 1
ATOM 686 O O . TYR A 1 85 ? -24.885 7.151 -9.495 1.00 66.62 85 TYR A O 1
ATOM 694 N N . LEU A 1 86 ? -24.084 5.062 -9.665 1.00 50.50 86 LEU A N 1
ATOM 695 C CA . LEU A 1 86 ? -23.132 5.161 -8.549 1.00 50.50 86 LEU A CA 1
ATOM 696 C C . LEU A 1 86 ? -21.714 5.299 -9.097 1.00 50.50 86 LEU A C 1
ATOM 698 O O . LEU A 1 86 ? -21.434 4.670 -10.106 1.00 50.50 86 LEU A O 1
ATOM 702 N N . LYS A 1 87 ? -20.831 6.073 -8.451 1.00 47.22 87 LYS A N 1
ATOM 703 C CA . LYS A 1 87 ? -19.401 6.228 -8.806 1.00 47.22 87 LYS A CA 1
ATOM 704 C C . LYS A 1 87 ? -18.472 5.556 -7.768 1.00 47.22 87 LYS A C 1
ATOM 706 O O . LYS A 1 87 ? -18.895 5.434 -6.624 1.00 47.22 87 LYS A O 1
ATOM 711 N N . THR A 1 88 ? -17.229 5.195 -8.108 1.00 45.38 88 THR A N 1
ATOM 712 C CA . THR A 1 88 ? -16.157 4.768 -7.157 1.00 45.38 88 THR A CA 1
ATOM 713 C C . THR A 1 88 ? -15.005 5.802 -7.069 1.00 45.38 88 THR A C 1
ATOM 715 O O . THR A 1 88 ? -14.809 6.534 -8.042 1.00 45.38 88 THR A O 1
ATOM 718 N N . SER A 1 89 ? -14.234 5.954 -5.970 1.00 46.19 89 SER A N 1
ATOM 719 C CA . SER A 1 89 ? -14.039 5.082 -4.783 1.00 46.19 89 SER A CA 1
ATOM 720 C C . SER A 1 89 ? -13.630 5.854 -3.508 1.00 46.19 89 SER A C 1
ATOM 722 O O . SER A 1 89 ? -13.008 6.900 -3.602 1.00 46.19 89 SER A O 1
ATOM 724 N N . ASP A 1 90 ? -13.940 5.300 -2.329 1.00 63.16 90 ASP A N 1
ATOM 725 C CA . ASP A 1 90 ? -13.844 5.933 -1.001 1.00 63.16 90 ASP A CA 1
ATOM 726 C C . ASP A 1 90 ? -13.181 4.952 -0.002 1.00 63.16 90 ASP A C 1
ATOM 728 O O . ASP A 1 90 ? -13.333 3.742 -0.175 1.00 63.16 90 ASP A O 1
ATOM 732 N N . ASN A 1 91 ? -12.539 5.401 1.087 1.00 71.44 91 ASN A N 1
ATOM 733 C CA . ASN A 1 91 ? -12.149 4.510 2.200 1.00 71.44 91 ASN A CA 1
ATOM 734 C C . ASN A 1 91 ? -13.351 3.713 2.754 1.00 71.44 91 ASN A C 1
ATOM 736 O O . ASN A 1 91 ? -13.186 2.604 3.252 1.00 71.44 91 ASN A O 1
ATOM 740 N N . ILE A 1 92 ? -14.586 4.210 2.612 1.00 70.69 92 ILE A N 1
ATOM 741 C CA . ILE A 1 92 ? -15.801 3.433 2.926 1.00 70.69 92 ILE A CA 1
ATOM 742 C C . ILE A 1 92 ? -15.920 2.181 2.042 1.00 70.69 92 ILE A C 1
ATOM 744 O O . ILE A 1 92 ? -16.320 1.124 2.529 1.00 70.69 92 ILE A O 1
ATOM 748 N N . ILE A 1 93 ? -15.583 2.283 0.754 1.00 75.88 93 ILE A N 1
ATOM 749 C CA . ILE A 1 93 ? -15.584 1.132 -0.153 1.00 75.88 93 ILE A CA 1
ATOM 750 C C . ILE A 1 93 ? -14.438 0.193 0.207 1.00 75.88 93 ILE A C 1
ATOM 752 O O . ILE A 1 93 ? -14.680 -1.005 0.280 1.00 75.88 93 ILE A O 1
ATOM 756 N N . ALA A 1 94 ? -13.259 0.712 0.557 1.00 88.12 94 ALA A N 1
ATOM 757 C CA . ALA A 1 94 ? -12.173 -0.119 1.076 1.00 88.12 94 ALA A CA 1
ATOM 758 C C . ALA A 1 94 ? -12.614 -0.908 2.328 1.00 88.12 94 ALA A C 1
ATOM 760 O O . ALA A 1 94 ? -12.424 -2.122 2.401 1.00 88.12 94 ALA A O 1
ATOM 761 N N . ALA A 1 95 ? -13.330 -0.261 3.256 1.00 87.81 95 ALA A N 1
ATOM 762 C CA . ALA A 1 95 ? -13.931 -0.905 4.426 1.00 87.81 95 ALA A CA 1
ATOM 763 C C . ALA A 1 95 ? -15.020 -1.936 4.075 1.00 87.81 95 ALA A C 1
ATOM 765 O O . ALA A 1 95 ? -15.255 -2.873 4.838 1.00 87.81 95 ALA A O 1
ATOM 766 N N . ALA A 1 96 ? -15.733 -1.775 2.958 1.00 84.19 96 ALA A N 1
ATOM 767 C CA . ALA A 1 96 ? -16.666 -2.785 2.462 1.00 84.19 96 ALA A CA 1
ATOM 768 C C . ALA A 1 96 ? -15.910 -3.968 1.834 1.00 84.19 96 ALA A C 1
ATOM 770 O O . ALA A 1 96 ? -16.219 -5.119 2.145 1.00 84.19 96 ALA A O 1
ATOM 771 N N . THR A 1 97 ? -14.884 -3.690 1.024 1.00 89.81 97 THR A N 1
ATOM 772 C CA . THR A 1 97 ? -14.020 -4.671 0.353 1.00 89.81 97 THR A CA 1
ATOM 773 C C . THR A 1 97 ? -13.392 -5.646 1.347 1.00 89.81 97 THR A C 1
ATOM 775 O O . THR A 1 97 ? -13.456 -6.855 1.137 1.00 89.81 97 THR A O 1
ATOM 778 N N . THR A 1 98 ? -12.865 -5.152 2.469 1.00 94.06 98 THR A N 1
ATOM 779 C CA . THR A 1 98 ? -12.293 -5.985 3.545 1.00 94.06 98 THR A CA 1
ATOM 780 C C . THR A 1 98 ? -13.297 -6.376 4.630 1.00 94.06 98 THR A C 1
ATOM 782 O O . THR A 1 98 ? -12.914 -6.971 5.633 1.00 94.06 98 THR A O 1
ATOM 785 N N . GLN A 1 99 ? -14.584 -6.056 4.453 1.00 92.88 99 GLN A N 1
ATOM 786 C CA . GLN A 1 99 ? -15.657 -6.274 5.435 1.00 92.88 99 GLN A CA 1
ATOM 787 C C . GLN A 1 99 ? -15.422 -5.627 6.811 1.00 92.88 99 GLN A C 1
ATOM 789 O O . GLN A 1 99 ? -16.074 -5.980 7.790 1.00 92.88 99 GLN A O 1
ATOM 794 N N . THR A 1 100 ? -14.560 -4.620 6.899 1.00 95.31 100 THR A N 1
ATOM 795 C CA . THR A 1 100 ? -14.333 -3.814 8.105 1.00 95.31 100 THR A CA 1
ATOM 796 C C . THR A 1 100 ? -15.630 -3.188 8.619 1.00 95.31 100 THR A C 1
ATOM 798 O O . THR A 1 100 ? -15.851 -3.103 9.823 1.00 95.31 100 THR A O 1
ATOM 801 N N . THR A 1 101 ? -16.550 -2.837 7.713 1.00 88.56 101 THR A N 1
ATOM 802 C CA . THR A 1 101 ? -17.894 -2.346 8.069 1.00 88.56 101 THR A CA 1
ATOM 803 C C . THR A 1 101 ? -18.702 -3.311 8.942 1.00 88.56 101 THR A C 1
ATOM 805 O O . THR A 1 101 ? -19.544 -2.861 9.717 1.00 88.56 101 THR A O 1
ATOM 808 N N . ALA A 1 102 ? -18.432 -4.619 8.881 1.00 88.50 102 ALA A N 1
ATOM 809 C CA . ALA A 1 102 ? -19.078 -5.615 9.729 1.00 88.50 102 ALA A CA 1
ATOM 810 C C . ALA A 1 102 ? -18.677 -5.487 11.210 1.00 88.50 102 ALA A C 1
ATOM 812 O O . ALA A 1 102 ? -19.457 -5.875 12.081 1.00 88.50 102 ALA A O 1
ATOM 813 N N . LEU A 1 103 ? -17.485 -4.939 11.478 1.00 95.31 103 LEU A N 1
ATOM 814 C CA . LEU A 1 103 ? -16.909 -4.755 12.813 1.00 95.31 103 LEU A CA 1
ATOM 815 C C . LEU A 1 103 ? -17.439 -3.495 13.510 1.00 95.31 103 LEU A C 1
ATOM 817 O O . LEU A 1 103 ? -17.508 -3.456 14.738 1.00 95.31 103 LEU A O 1
ATOM 821 N N . TYR A 1 104 ? -17.815 -2.477 12.733 1.00 92.69 104 TYR A N 1
ATOM 822 C CA . TYR A 1 104 ? -18.244 -1.173 13.238 1.00 92.69 104 TYR A CA 1
ATOM 823 C C . TYR A 1 104 ? -19.538 -1.221 14.049 1.00 92.69 104 TYR A C 1
ATOM 825 O O . TYR A 1 104 ? -20.272 -2.211 14.072 1.00 92.69 104 TYR A O 1
ATOM 833 N N . ASN A 1 105 ? -19.848 -0.096 14.697 1.00 86.50 105 ASN A N 1
ATOM 834 C CA . ASN A 1 105 ? -21.150 0.098 15.322 1.00 86.50 105 ASN A CA 1
ATOM 835 C C . ASN A 1 105 ? -22.276 -0.022 14.283 1.00 86.50 105 ASN A C 1
ATOM 837 O O . ASN A 1 105 ? -22.234 0.620 13.234 1.00 86.50 105 ASN A O 1
ATOM 841 N N . GLY A 1 106 ? -23.263 -0.871 14.574 1.00 79.56 106 GLY A N 1
ATOM 842 C CA . GLY A 1 106 ? -24.340 -1.217 13.643 1.00 79.56 106 GLY A CA 1
ATOM 843 C C . GLY A 1 106 ? -23.919 -2.161 12.508 1.00 79.56 106 GLY A C 1
ATOM 844 O O . GLY A 1 106 ? -24.740 -2.457 11.641 1.00 79.56 106 GLY A O 1
ATOM 845 N N . GLY A 1 107 ? -22.671 -2.639 12.510 1.00 79.00 107 GLY A N 1
ATOM 846 C CA . GLY A 1 107 ? -22.170 -3.654 11.588 1.00 79.00 107 GLY A CA 1
ATOM 847 C C . GLY A 1 107 ? -22.792 -5.029 11.836 1.00 79.00 107 GLY A C 1
ATOM 848 O O . GLY A 1 107 ? -23.332 -5.314 12.908 1.00 79.00 107 GLY A O 1
ATOM 849 N N . SER A 1 108 ? -22.710 -5.914 10.841 1.00 82.94 108 SER A N 1
ATOM 850 C CA . SER A 1 108 ? -23.374 -7.225 10.863 1.00 82.94 108 SER A CA 1
ATOM 851 C C . SER A 1 108 ? -22.886 -8.176 11.960 1.00 82.94 108 SER A C 1
ATOM 853 O O . SER A 1 108 ? -23.607 -9.116 12.289 1.00 82.94 108 SER A O 1
ATOM 855 N N . LEU A 1 109 ? -21.693 -7.956 12.526 1.00 90.19 109 LEU A N 1
ATOM 856 C CA . LEU A 1 109 ? -21.167 -8.760 13.634 1.00 90.19 109 LEU A CA 1
ATOM 857 C C . LEU A 1 109 ? -21.542 -8.198 15.014 1.00 90.19 109 LEU A C 1
ATOM 859 O O . LEU A 1 109 ? -21.346 -8.880 16.015 1.00 90.19 109 LEU A O 1
ATOM 863 N N . GLY A 1 110 ? -22.082 -6.975 15.091 1.00 89.75 110 GLY A N 1
ATOM 864 C CA . GLY A 1 110 ? -22.523 -6.365 16.350 1.00 89.75 110 GLY A CA 1
ATOM 865 C C . GLY A 1 110 ? -21.405 -6.080 17.362 1.00 89.75 110 GLY A C 1
ATOM 866 O O . GLY A 1 110 ? -21.696 -5.935 18.548 1.00 89.75 110 GLY A O 1
ATOM 867 N N . LEU A 1 111 ? -20.144 -6.011 16.916 1.00 93.06 111 LEU A N 1
ATOM 868 C CA . LEU A 1 111 ? -18.971 -5.858 17.789 1.00 93.06 111 LEU A CA 1
ATOM 869 C C . LEU A 1 111 ? -18.730 -4.407 18.232 1.00 93.06 111 LEU A C 1
ATOM 871 O O . LEU A 1 111 ? -18.171 -4.178 19.299 1.00 93.06 111 LEU A O 1
ATOM 875 N N . ASN A 1 112 ? -19.210 -3.430 17.454 1.00 94.38 112 ASN A N 1
ATOM 876 C CA . ASN A 1 112 ? -19.103 -1.995 17.740 1.00 94.38 112 ASN A CA 1
ATOM 877 C C . ASN A 1 112 ? -17.658 -1.483 17.889 1.00 94.38 112 ASN A C 1
ATOM 879 O O . ASN A 1 112 ? -17.388 -0.595 18.697 1.00 94.38 112 ASN A O 1
ATOM 883 N N . LEU A 1 113 ? -16.743 -2.025 17.086 1.00 97.38 113 LEU A N 1
ATOM 884 C CA . LEU A 1 113 ? -15.318 -1.698 17.105 1.00 97.38 113 LEU A CA 1
ATOM 885 C C . LEU A 1 113 ? -15.040 -0.414 16.320 1.00 97.38 113 LEU A C 1
ATOM 887 O O . LEU A 1 113 ? -15.709 -0.100 15.334 1.00 97.38 113 LEU A O 1
ATOM 891 N N . SER A 1 114 ? -14.039 0.339 16.756 1.00 97.38 114 SER A N 1
ATOM 892 C CA . SER A 1 114 ? -13.566 1.546 16.062 1.00 97.38 114 SER A CA 1
ATOM 893 C C . SER A 1 114 ? -12.077 1.837 16.276 1.00 97.38 114 SER A C 1
ATOM 895 O O . SER A 1 114 ? -11.530 2.723 15.627 1.00 97.38 114 SER A O 1
ATOM 897 N N . GLY A 1 115 ? -11.405 1.103 17.161 1.00 97.62 115 GLY A N 1
ATOM 898 C CA . GLY A 1 115 ? -10.034 1.328 17.615 1.00 97.62 115 GLY A CA 1
ATOM 899 C C . GLY A 1 115 ? -9.940 2.256 18.832 1.00 97.62 115 GLY A C 1
ATOM 900 O O . GLY A 1 115 ? -8.839 2.632 19.225 1.00 97.62 115 GLY A O 1
ATOM 901 N N . SER A 1 116 ? -11.075 2.657 19.412 1.00 97.19 116 SER A N 1
ATOM 902 C CA . SER A 1 116 ? -11.153 3.645 20.500 1.00 97.19 116 SER A CA 1
ATOM 903 C C . SER A 1 116 ? -10.792 3.104 21.887 1.00 97.19 116 SER A C 1
ATOM 905 O O . SER A 1 116 ? -10.515 3.889 22.798 1.00 97.19 116 SER A O 1
ATOM 907 N N . SER A 1 117 ? -10.781 1.780 22.065 1.00 96.50 117 SER A N 1
ATOM 908 C CA . SER A 1 117 ? -10.492 1.140 23.347 1.00 96.50 117 SER A CA 1
ATOM 909 C C . SER A 1 117 ? -9.127 1.537 23.906 1.00 96.50 117 SER A C 1
ATOM 911 O O . SER A 1 117 ? -8.104 1.556 23.216 1.00 96.50 117 SER A O 1
ATOM 913 N N . THR A 1 118 ? -9.084 1.768 25.218 1.00 94.62 118 THR A N 1
ATOM 914 C CA . THR A 1 118 ? -7.842 2.053 25.946 1.00 94.62 118 THR A CA 1
ATOM 915 C C . THR A 1 118 ? -6.840 0.900 25.874 1.00 94.62 118 THR A C 1
ATOM 917 O O . THR A 1 118 ? -5.644 1.130 26.019 1.00 94.62 118 THR A O 1
ATOM 920 N N . ASN A 1 119 ? -7.298 -0.330 25.612 1.00 92.56 119 ASN A N 1
ATOM 921 C CA . ASN A 1 119 ? -6.436 -1.513 25.546 1.00 92.56 119 ASN A CA 1
ATOM 922 C C . ASN A 1 119 ? -5.536 -1.540 24.302 1.00 92.56 119 ASN A C 1
ATOM 924 O O . ASN A 1 119 ? -4.482 -2.180 24.333 1.00 92.56 119 ASN A O 1
ATOM 928 N N . VAL A 1 120 ? -5.921 -0.836 23.235 1.00 96.25 120 VAL A N 1
ATOM 929 C CA . VAL A 1 120 ? -5.163 -0.752 21.975 1.00 96.25 120 VAL A CA 1
ATOM 930 C C . VAL A 1 120 ? -4.573 0.641 21.726 1.00 96.25 120 VAL A C 1
ATOM 932 O O . VAL A 1 120 ? -3.817 0.841 20.776 1.00 96.25 120 VAL A O 1
ATOM 935 N N . ALA A 1 121 ? -4.864 1.611 22.597 1.00 95.56 121 ALA A N 1
ATOM 936 C CA . ALA A 1 121 ? -4.379 2.982 22.479 1.00 95.56 121 ALA A CA 1
ATOM 937 C C . ALA A 1 121 ? -2.842 3.047 22.384 1.00 95.56 121 ALA A C 1
ATOM 939 O O . ALA A 1 121 ? -2.133 2.505 23.229 1.00 95.56 121 ALA A O 1
ATOM 940 N N . GLY A 1 122 ? -2.333 3.726 21.350 1.00 93.88 122 GLY A N 1
ATOM 941 C CA . GLY A 1 122 ? -0.893 3.897 21.121 1.00 93.88 122 GLY A CA 1
ATOM 942 C C . GLY A 1 122 ? -0.159 2.652 20.608 1.00 93.88 122 GLY A C 1
ATOM 943 O O . GLY A 1 122 ? 1.066 2.672 20.554 1.00 93.88 122 GLY A O 1
ATOM 944 N N . LYS A 1 123 ? -0.880 1.587 20.227 1.00 97.44 123 LYS A N 1
ATOM 945 C CA . LYS A 1 123 ? -0.298 0.309 19.777 1.00 97.44 123 LYS A CA 1
ATOM 946 C C . LYS A 1 123 ? -0.362 0.086 18.260 1.00 97.44 123 LYS A C 1
ATOM 948 O O . LYS A 1 123 ? -0.183 -1.041 17.802 1.00 97.44 123 LYS A O 1
ATOM 953 N N . LEU A 1 124 ? -0.635 1.141 17.492 1.00 98.06 124 LEU A N 1
ATOM 954 C CA . LEU A 1 124 ? -0.658 1.127 16.030 1.00 98.06 124 LEU A CA 1
ATOM 955 C C . LEU A 1 124 ? 0.509 1.961 15.494 1.00 98.06 124 LEU A C 1
ATOM 957 O O . LEU A 1 124 ? 0.670 3.115 15.902 1.00 98.06 124 LEU A O 1
ATOM 961 N N . GLY A 1 125 ? 1.308 1.365 14.610 1.00 97.81 125 GLY A N 1
ATOM 962 C CA . GLY A 1 125 ? 2.490 1.979 14.005 1.00 97.81 125 GLY A CA 1
ATOM 963 C C . GLY A 1 125 ? 2.396 2.155 12.485 1.00 97.81 125 GLY A C 1
ATOM 964 O O . GLY A 1 125 ? 1.680 1.416 11.811 1.00 97.81 125 GLY A O 1
ATOM 965 N N . ILE A 1 126 ? 3.161 3.096 11.941 1.00 97.94 126 ILE A N 1
ATOM 966 C CA . ILE A 1 126 ? 3.391 3.285 10.503 1.00 97.94 126 ILE A CA 1
ATOM 967 C C . ILE A 1 126 ? 4.868 3.613 10.256 1.00 97.94 126 ILE A C 1
ATOM 969 O O . ILE A 1 126 ? 5.435 4.447 10.961 1.00 97.94 126 ILE A O 1
ATOM 973 N N . TRP A 1 127 ? 5.449 2.973 9.244 1.00 96.06 127 TRP A N 1
ATOM 974 C CA . TRP A 1 127 ? 6.706 3.370 8.606 1.00 96.06 127 TRP A CA 1
ATOM 975 C C . TRP A 1 127 ? 6.406 3.675 7.135 1.00 96.06 127 TRP A C 1
ATOM 977 O O . TRP A 1 127 ? 5.699 2.900 6.480 1.00 96.06 127 TRP A O 1
ATOM 987 N N . ASP A 1 128 ? 6.887 4.806 6.617 1.00 93.38 128 ASP A N 1
ATOM 988 C CA . ASP A 1 128 ? 6.587 5.244 5.245 1.00 93.38 128 ASP A CA 1
ATOM 989 C C . ASP A 1 128 ? 7.621 6.258 4.700 1.00 93.38 128 ASP A C 1
ATOM 991 O O . ASP A 1 128 ? 8.578 6.607 5.372 1.00 93.38 128 ASP A O 1
ATOM 995 N N . GLY A 1 129 ? 7.456 6.776 3.484 1.00 82.94 129 GLY A N 1
ATOM 996 C CA . GLY A 1 129 ? 8.440 7.612 2.783 1.00 82.94 129 GLY A CA 1
ATOM 997 C C . GLY A 1 129 ? 8.646 9.040 3.312 1.00 82.94 129 GLY A C 1
ATOM 998 O O . GLY A 1 129 ? 9.237 9.862 2.614 1.00 82.94 129 GLY A O 1
ATOM 999 N N . GLY A 1 130 ? 8.107 9.388 4.481 1.00 86.31 130 GLY A N 1
ATOM 1000 C CA . GLY A 1 130 ? 8.209 10.733 5.046 1.00 86.31 130 GLY A CA 1
ATOM 1001 C C . GLY A 1 130 ? 7.191 11.007 6.146 1.00 86.31 130 GLY A C 1
ATOM 1002 O O . GLY A 1 130 ? 6.573 10.094 6.685 1.00 86.31 130 GLY A O 1
ATOM 1003 N N . LYS A 1 131 ? 6.975 12.288 6.454 1.00 91.38 131 LYS A N 1
ATOM 1004 C CA . LYS A 1 131 ? 6.136 12.753 7.563 1.00 91.38 131 LYS A CA 1
ATOM 1005 C C . LYS A 1 131 ? 4.654 12.874 7.194 1.00 91.38 131 LYS A C 1
ATOM 1007 O O . LYS A 1 131 ? 4.296 13.379 6.130 1.00 91.38 131 LYS A O 1
ATOM 1012 N N . ILE A 1 132 ? 3.780 12.489 8.127 1.00 95.06 132 ILE A N 1
ATOM 1013 C CA . ILE A 1 132 ? 2.331 12.745 8.054 1.00 95.06 132 ILE A CA 1
ATOM 1014 C C . ILE A 1 132 ? 2.076 14.250 8.164 1.00 95.06 132 ILE A C 1
ATOM 1016 O O . ILE A 1 132 ? 2.660 14.898 9.031 1.00 95.06 132 ILE A O 1
ATOM 1020 N N . TYR A 1 133 ? 1.171 14.806 7.353 1.00 95.00 133 TYR A N 1
ATOM 1021 C CA . TYR A 1 133 ? 0.697 16.180 7.527 1.00 95.00 133 TYR A CA 1
ATOM 1022 C C . TYR A 1 133 ? -0.210 16.287 8.767 1.00 95.00 133 TYR A C 1
ATOM 1024 O O . TYR A 1 133 ? -1.369 15.865 8.714 1.00 95.00 133 TYR A O 1
ATOM 1032 N N . PRO A 1 134 ? 0.287 16.814 9.904 1.00 85.69 134 PRO A N 1
ATOM 1033 C CA . PRO A 1 134 ? -0.400 16.658 11.185 1.00 85.69 134 PRO A CA 1
ATOM 1034 C C . PRO A 1 134 ? -1.632 17.564 11.310 1.00 85.69 134 PRO A C 1
ATOM 1036 O O . PRO A 1 134 ? -2.546 17.249 12.067 1.00 85.69 134 PRO A O 1
ATOM 1039 N N . ASP A 1 135 ? -1.672 18.661 10.547 1.00 93.38 135 ASP A N 1
ATOM 1040 C CA . ASP A 1 135 ? -2.736 19.669 10.605 1.00 93.38 135 ASP A CA 1
ATOM 1041 C C . ASP A 1 135 ? -3.962 19.298 9.758 1.00 93.38 135 ASP A C 1
ATOM 1043 O O . ASP A 1 135 ? -4.948 20.038 9.721 1.00 93.38 135 ASP A O 1
ATOM 1047 N N . HIS A 1 136 ? -3.925 18.156 9.065 1.00 97.25 136 HIS A N 1
ATOM 1048 C CA . HIS A 1 136 ? -5.070 17.687 8.305 1.00 97.25 136 HIS A CA 1
ATOM 1049 C C . HIS A 1 136 ? -6.256 17.402 9.239 1.00 97.25 136 HIS A C 1
ATOM 1051 O O . HIS A 1 136 ? -6.129 16.730 10.267 1.00 97.25 136 HIS A O 1
ATOM 1057 N N . GLN A 1 137 ? -7.447 17.869 8.863 1.00 97.56 137 GLN A N 1
ATOM 1058 C CA . GLN A 1 137 ? -8.629 17.871 9.717 1.00 97.56 137 GLN A CA 1
ATOM 1059 C C . GLN A 1 137 ? -8.997 16.481 10.222 1.00 97.56 137 GLN A C 1
ATOM 1061 O O . GLN A 1 137 ? -9.514 16.374 11.328 1.00 97.56 137 GLN A O 1
ATOM 1066 N N . GLU A 1 138 ? -8.710 15.428 9.450 1.00 97.75 138 GLU A N 1
ATOM 1067 C CA . GLU A 1 138 ? -8.974 14.026 9.801 1.00 97.75 138 GLU A CA 1
ATOM 1068 C C . GLU A 1 138 ? -8.179 13.514 11.008 1.00 97.75 138 GLU A C 1
ATOM 1070 O O . GLU A 1 138 ? -8.597 12.541 11.645 1.00 97.75 138 GLU A O 1
ATOM 1075 N N . PHE A 1 139 ? -7.072 14.174 11.348 1.00 97.94 139 PHE A N 1
ATOM 1076 C CA . PHE A 1 139 ? -6.240 13.833 12.500 1.00 97.94 139 PHE A CA 1
ATOM 1077 C C . PHE A 1 139 ? -6.523 14.710 13.723 1.00 97.94 139 PHE A C 1
ATOM 1079 O O . PHE A 1 139 ? -6.013 14.433 14.807 1.00 97.94 139 PHE A O 1
ATOM 1086 N N . ALA A 1 140 ? -7.383 15.728 13.601 1.00 96.38 140 ALA A N 1
ATOM 1087 C CA . ALA A 1 140 ? -7.734 16.585 14.728 1.00 96.38 140 ALA A CA 1
ATOM 1088 C C . ALA A 1 140 ? -8.342 15.769 15.886 1.00 96.38 140 ALA A C 1
ATOM 1090 O O . ALA A 1 140 ? -9.342 15.066 15.708 1.00 96.38 140 ALA A O 1
ATOM 1091 N N . GLY A 1 141 ? -7.742 15.900 17.074 1.00 94.62 141 GLY A N 1
ATOM 1092 C CA . GLY A 1 141 ? -8.109 15.149 18.279 1.00 94.62 141 GLY A CA 1
ATOM 1093 C C . GLY A 1 141 ? -7.404 13.796 18.435 1.00 94.62 141 GLY A C 1
ATOM 1094 O O . GLY A 1 141 ? -7.689 13.091 19.399 1.00 94.62 141 GLY A O 1
ATOM 1095 N N . LYS A 1 142 ? -6.494 13.433 17.523 1.00 95.81 142 LYS A N 1
ATOM 1096 C CA . LYS A 1 142 ? -5.675 12.216 17.594 1.00 95.81 142 LYS A CA 1
ATOM 1097 C C . LYS A 1 142 ? -4.219 12.564 17.889 1.00 95.81 142 LYS A C 1
ATOM 1099 O O . LYS A 1 142 ? -3.713 13.596 17.455 1.00 95.81 142 LYS A O 1
ATOM 1104 N N . THR A 1 143 ? -3.528 11.667 18.581 1.00 94.81 143 THR A N 1
ATOM 1105 C CA . THR A 1 143 ? -2.088 11.768 18.844 1.00 94.81 143 THR A CA 1
ATOM 1106 C C . THR A 1 143 ? -1.315 11.107 17.705 1.00 94.81 143 THR A C 1
ATOM 1108 O O . THR A 1 143 ? -1.041 9.909 17.744 1.00 94.81 143 THR A O 1
ATOM 1111 N N . VAL A 1 144 ? -1.002 11.874 16.662 1.00 92.81 144 VAL A N 1
ATOM 1112 C CA . VAL A 1 144 ? -0.130 11.429 15.564 1.00 92.81 144 VAL A CA 1
ATOM 1113 C C . VAL A 1 144 ? 1.288 11.909 15.852 1.00 92.81 144 VAL A C 1
ATOM 1115 O O . VAL A 1 144 ? 1.553 13.110 15.821 1.00 92.81 144 VAL A O 1
ATOM 1118 N N . THR A 1 145 ? 2.190 10.978 16.156 1.00 88.88 145 THR A N 1
ATOM 1119 C CA . THR A 1 145 ? 3.538 11.309 16.633 1.00 88.88 145 THR A CA 1
ATOM 1120 C C . THR A 1 145 ? 4.588 10.750 15.687 1.00 88.88 145 THR A C 1
ATOM 1122 O O . THR A 1 145 ? 4.778 9.536 15.650 1.00 88.88 145 THR A O 1
ATOM 1125 N N . MET A 1 146 ? 5.303 11.637 14.987 1.00 91.31 146 MET A N 1
ATOM 1126 C CA . MET A 1 146 ? 6.581 11.290 14.356 1.00 91.31 146 MET A CA 1
ATOM 1127 C C . MET A 1 146 ? 7.635 11.114 15.450 1.00 91.31 146 MET A C 1
ATOM 1129 O O . MET A 1 146 ? 7.796 12.009 16.284 1.00 91.31 146 MET A O 1
ATOM 1133 N N . LEU A 1 147 ? 8.304 9.964 15.482 1.00 87.94 147 LEU A N 1
ATOM 1134 C CA . LEU A 1 147 ? 9.298 9.630 16.507 1.00 87.94 147 LEU A CA 1
ATOM 1135 C C . LEU A 1 147 ? 10.751 9.722 16.025 1.00 87.94 147 LEU A C 1
ATOM 1137 O O . LEU A 1 147 ? 11.661 9.592 16.846 1.00 87.94 147 LEU A O 1
ATOM 1141 N N . ASP A 1 148 ? 10.954 10.006 14.745 1.00 80.69 148 ASP A N 1
ATOM 1142 C CA . ASP A 1 148 ? 12.231 10.370 14.143 1.00 80.69 148 ASP A CA 1
ATOM 1143 C C . ASP A 1 148 ? 12.235 11.842 13.688 1.00 80.69 148 ASP A C 1
ATOM 1145 O O . ASP A 1 148 ? 11.305 12.617 13.937 1.00 80.69 148 ASP A O 1
ATOM 1149 N N . ASN A 1 149 ? 13.326 12.244 13.035 1.00 76.31 149 ASN A N 1
ATOM 1150 C CA . ASN A 1 149 ? 13.535 13.610 12.564 1.00 76.31 149 ASN A CA 1
ATOM 1151 C C . ASN A 1 149 ? 13.134 13.805 11.092 1.00 76.31 149 ASN A C 1
ATOM 1153 O O . ASN A 1 149 ? 13.688 14.696 10.439 1.00 76.31 149 ASN A O 1
ATOM 1157 N N . SER A 1 150 ? 12.196 13.010 10.561 1.00 79.06 150 SER A N 1
ATOM 1158 C CA . SER A 1 150 ? 11.774 13.143 9.166 1.00 79.06 150 SER A CA 1
ATOM 1159 C C . SER A 1 150 ? 11.276 14.562 8.861 1.00 79.06 150 SER A C 1
ATOM 1161 O O . SER A 1 150 ? 10.366 15.095 9.511 1.00 79.06 150 SER A O 1
ATOM 1163 N N . ALA A 1 151 ? 11.897 15.208 7.872 1.00 74.94 151 ALA A N 1
ATOM 1164 C CA . ALA A 1 151 ? 11.703 16.635 7.612 1.00 74.94 151 ALA A CA 1
ATOM 1165 C C . ALA A 1 151 ? 10.561 16.932 6.627 1.00 74.94 151 ALA A C 1
ATOM 1167 O O . ALA A 1 151 ? 9.968 18.012 6.682 1.00 74.94 151 ALA A O 1
ATOM 1168 N N . THR A 1 152 ? 10.245 15.996 5.730 1.00 86.44 152 THR A N 1
ATOM 1169 C CA . THR A 1 152 ? 9.403 16.270 4.558 1.00 86.44 152 THR A CA 1
ATOM 1170 C C . THR A 1 152 ? 8.019 15.664 4.715 1.00 86.44 152 THR A C 1
ATOM 1172 O O . THR A 1 152 ? 7.872 14.453 4.862 1.00 86.44 152 THR A O 1
ATOM 1175 N N . ILE A 1 153 ? 6.993 16.516 4.650 1.00 92.12 153 ILE A N 1
ATOM 1176 C CA . ILE A 1 153 ? 5.596 16.077 4.568 1.00 92.12 153 ILE A CA 1
ATOM 1177 C C . ILE A 1 153 ? 5.393 1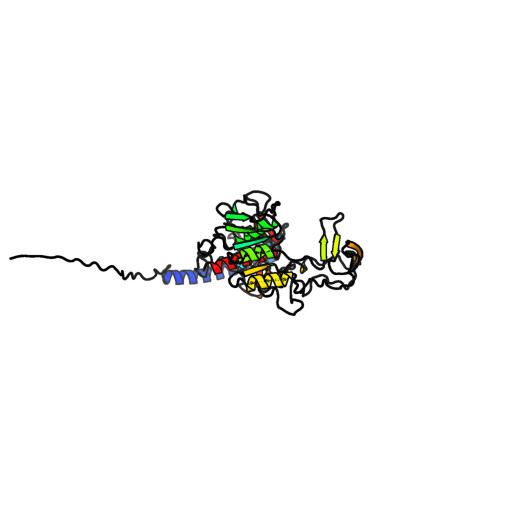5.314 3.257 1.00 92.12 153 ILE A C 1
ATOM 1179 O O . ILE A 1 153 ? 5.744 15.809 2.187 1.00 92.12 153 ILE A O 1
ATOM 1183 N N . SER A 1 154 ? 4.801 14.128 3.353 1.00 92.88 154 SER A N 1
ATOM 1184 C CA . SER A 1 154 ? 4.558 13.234 2.224 1.00 92.88 154 SER A CA 1
ATOM 1185 C C . SER A 1 154 ? 3.060 13.035 2.007 1.00 92.88 154 SER A C 1
ATOM 1187 O O . SER A 1 154 ? 2.316 12.713 2.941 1.00 92.88 154 SER A O 1
ATOM 1189 N N . ASP A 1 155 ? 2.617 13.213 0.760 1.00 91.75 155 ASP A N 1
ATOM 1190 C CA . ASP A 1 155 ? 1.236 12.930 0.353 1.00 91.75 155 ASP A CA 1
ATOM 1191 C C . ASP A 1 155 ? 0.914 11.443 0.508 1.00 91.75 155 ASP A C 1
ATOM 1193 O O . ASP A 1 155 ? -0.139 11.087 1.030 1.00 91.75 155 ASP A O 1
ATOM 1197 N N . HIS A 1 156 ? 1.877 10.581 0.171 1.00 93.31 156 HIS A N 1
ATOM 1198 C CA . HIS A 1 156 ? 1.765 9.137 0.333 1.00 93.31 156 HIS A CA 1
ATOM 1199 C C . HIS A 1 156 ? 1.611 8.749 1.811 1.00 93.31 156 HIS A C 1
ATOM 1201 O O . HIS A 1 156 ? 0.617 8.122 2.173 1.00 93.31 156 HIS A O 1
ATOM 1207 N N . THR A 1 157 ? 2.510 9.206 2.693 1.00 95.94 157 THR A N 1
ATOM 1208 C CA . THR A 1 157 ? 2.426 8.904 4.133 1.00 95.94 157 THR A CA 1
ATOM 1209 C C . THR A 1 157 ? 1.105 9.391 4.730 1.00 95.94 157 THR A C 1
ATOM 1211 O O . THR A 1 157 ? 0.455 8.684 5.501 1.00 95.94 157 THR A O 1
ATOM 1214 N N . THR A 1 158 ? 0.687 10.611 4.378 1.00 97.94 158 THR A N 1
ATOM 1215 C CA . THR A 1 158 ? -0.557 11.214 4.880 1.00 97.94 158 THR A CA 1
ATOM 1216 C C . THR A 1 158 ? -1.781 10.409 4.435 1.00 97.94 158 THR A C 1
ATOM 1218 O O . THR A 1 158 ? -2.681 10.155 5.241 1.00 97.94 158 THR A O 1
ATOM 1221 N N . HIS A 1 159 ? -1.782 9.937 3.188 1.00 98.25 159 HIS A N 1
ATOM 1222 C CA . HIS A 1 159 ? -2.838 9.096 2.631 1.00 98.25 159 HIS A CA 1
ATOM 1223 C C . HIS A 1 159 ? -2.924 7.733 3.330 1.00 98.25 159 HIS A C 1
ATOM 1225 O O . HIS A 1 159 ? -4.010 7.329 3.767 1.00 98.25 159 HIS A O 1
ATOM 1231 N N . VAL A 1 160 ? -1.782 7.064 3.519 1.00 98.31 160 VAL A N 1
ATOM 1232 C CA . VAL A 1 160 ? -1.670 5.779 4.229 1.00 98.31 160 VAL A CA 1
ATOM 1233 C C . VAL A 1 160 ? -2.167 5.918 5.671 1.00 98.31 160 VAL A C 1
ATOM 1235 O O . VAL A 1 160 ? -3.061 5.178 6.088 1.00 98.31 160 VAL A O 1
ATOM 1238 N N . ALA A 1 161 ? -1.689 6.927 6.407 1.00 98.25 161 ALA A N 1
ATOM 1239 C CA . ALA A 1 161 ? -2.138 7.211 7.770 1.00 98.25 161 ALA A CA 1
ATOM 1240 C C . ALA A 1 161 ? -3.646 7.507 7.838 1.00 98.25 161 ALA A C 1
ATOM 1242 O O . ALA A 1 161 ? -4.344 7.014 8.728 1.00 98.25 161 ALA A O 1
ATOM 1243 N N . GLY A 1 162 ? -4.178 8.268 6.877 1.00 98.19 162 GLY A N 1
ATOM 1244 C CA . GLY A 1 162 ? -5.611 8.537 6.783 1.00 98.19 162 GLY A CA 1
ATOM 1245 C C . GLY A 1 162 ? -6.431 7.261 6.560 1.00 98.19 162 GLY A C 1
ATOM 1246 O O . GLY A 1 162 ? -7.440 7.057 7.231 1.00 98.19 162 GLY A O 1
ATOM 1247 N N . THR A 1 163 ? -5.952 6.345 5.717 1.00 98.62 163 THR A N 1
ATOM 1248 C CA . THR A 1 163 ? -6.623 5.065 5.441 1.00 98.62 163 THR A CA 1
ATOM 1249 C C . THR A 1 163 ? -6.696 4.194 6.696 1.00 98.62 163 THR A C 1
ATOM 1251 O O . THR A 1 163 ? -7.695 3.510 6.929 1.00 98.62 163 THR A O 1
ATOM 1254 N N . MET A 1 164 ? -5.686 4.280 7.565 1.00 98.62 164 MET A N 1
ATOM 1255 C CA . MET A 1 164 ? -5.678 3.579 8.847 1.00 98.62 164 MET A CA 1
ATOM 1256 C C . MET A 1 164 ? -6.606 4.235 9.877 1.00 98.62 164 MET A C 1
ATOM 1258 O O . MET A 1 164 ? -7.421 3.534 10.473 1.00 98.62 164 MET A O 1
ATOM 1262 N N . ILE A 1 165 ? -6.494 5.552 10.108 1.00 98.25 165 ILE A N 1
ATOM 1263 C CA . ILE A 1 165 ? -7.042 6.189 11.324 1.00 98.25 165 ILE A CA 1
ATOM 1264 C C . ILE A 1 165 ? -7.846 7.481 11.121 1.00 98.25 165 ILE A C 1
ATOM 1266 O O . ILE A 1 165 ? -8.245 8.074 12.126 1.00 98.25 165 ILE A O 1
ATOM 1270 N N . ALA A 1 166 ? -8.093 7.956 9.895 1.00 97.94 166 ALA A N 1
ATOM 1271 C CA . ALA A 1 166 ? -8.874 9.182 9.682 1.00 97.94 166 ALA A CA 1
ATOM 1272 C C . ALA A 1 166 ? -10.236 9.098 10.390 1.00 97.94 166 ALA A C 1
ATOM 1274 O O . ALA A 1 166 ? -10.962 8.112 10.235 1.00 97.94 166 ALA A O 1
ATOM 1275 N N . LYS A 1 167 ? -10.603 10.125 11.171 1.00 96.00 167 LYS A N 1
ATOM 1276 C CA . LYS A 1 167 ? -11.849 10.101 11.966 1.00 96.00 167 LYS A CA 1
ATOM 1277 C C . LYS A 1 167 ? -13.119 10.041 11.109 1.00 96.00 167 LYS A C 1
ATOM 1279 O O . LYS A 1 167 ? -14.178 9.656 11.603 1.00 96.00 167 LYS A O 1
ATOM 1284 N N . GLY A 1 168 ? -13.026 10.424 9.837 1.00 91.44 168 GLY A N 1
ATOM 1285 C CA . GLY A 1 168 ? -14.137 10.502 8.902 1.00 91.44 168 GLY A CA 1
ATOM 1286 C C . GLY A 1 168 ? -14.924 11.803 9.016 1.00 91.44 168 GLY A C 1
ATOM 1287 O O . GLY A 1 168 ? -16.154 11.751 8.964 1.00 91.44 168 GLY A O 1
ATOM 1288 N N . THR A 1 169 ? -14.242 12.947 9.183 1.00 88.50 169 THR A N 1
ATOM 1289 C CA . THR A 1 169 ? -14.884 14.272 9.056 1.00 88.50 169 THR A CA 1
ATOM 1290 C C . THR A 1 169 ? -15.492 14.419 7.668 1.00 88.50 169 THR A C 1
ATOM 1292 O O . THR A 1 169 ? -16.656 14.798 7.542 1.00 88.50 169 THR A O 1
ATOM 1295 N N . TYR A 1 170 ? -14.751 14.012 6.642 1.00 82.19 170 TYR A N 1
ATOM 1296 C CA . TYR A 1 170 ? -15.314 13.653 5.356 1.00 82.19 170 TYR A CA 1
ATOM 1297 C C . TYR A 1 170 ? -15.566 12.148 5.350 1.00 82.19 170 TYR A C 1
ATOM 1299 O O . TYR A 1 170 ? -14.632 11.346 5.347 1.00 82.19 170 TYR A O 1
ATOM 1307 N N . ALA A 1 171 ? -16.842 11.753 5.380 1.00 81.06 171 ALA A N 1
ATOM 1308 C CA . ALA A 1 171 ? -17.226 10.350 5.526 1.00 81.06 171 ALA A CA 1
ATOM 1309 C C . ALA A 1 171 ? -16.517 9.411 4.524 1.00 81.06 171 ALA A C 1
ATOM 1311 O O . ALA A 1 171 ? -16.001 8.388 4.977 1.00 81.06 171 ALA A O 1
ATOM 1312 N N . PRO A 1 172 ? -16.390 9.755 3.225 1.00 82.38 172 PRO A N 1
ATOM 1313 C CA . PRO A 1 172 ? -15.635 8.957 2.261 1.00 82.38 172 PRO A CA 1
ATOM 1314 C C . PRO A 1 172 ? -14.183 8.653 2.625 1.00 82.38 172 PRO A C 1
ATOM 1316 O O . PRO A 1 172 ? -13.679 7.619 2.216 1.00 82.38 172 PRO A O 1
ATOM 1319 N N . ALA A 1 173 ? -13.510 9.511 3.390 1.00 86.88 173 ALA A N 1
ATOM 1320 C CA . ALA A 1 173 ? -12.114 9.321 3.775 1.00 86.88 173 ALA A CA 1
ATOM 1321 C C . ALA A 1 173 ? -11.944 8.632 5.135 1.00 86.88 173 ALA A C 1
ATOM 1323 O O . ALA A 1 173 ? -10.812 8.458 5.578 1.00 86.88 173 ALA A O 1
ATOM 1324 N N . ARG A 1 174 ? -13.035 8.235 5.807 1.00 94.81 174 ARG A N 1
ATOM 1325 C CA . ARG A 1 174 ? -12.988 7.583 7.123 1.00 94.81 174 ARG A CA 1
ATOM 1326 C C . ARG A 1 174 ? -12.063 6.365 7.100 1.00 94.81 174 ARG A C 1
ATOM 1328 O O . ARG A 1 174 ? -12.335 5.412 6.378 1.00 94.81 174 ARG A O 1
ATOM 1335 N N . GLY A 1 175 ? -11.026 6.384 7.930 1.00 97.88 175 GLY A N 1
ATOM 1336 C CA . GLY A 1 175 ? -10.083 5.281 8.054 1.00 97.88 175 GLY A CA 1
ATOM 1337 C C . GLY A 1 175 ? -10.718 4.044 8.681 1.00 97.88 175 GLY A C 1
ATOM 1338 O O . GLY A 1 175 ? -11.792 4.110 9.284 1.00 97.88 175 GLY A O 1
ATOM 1339 N N . MET A 1 176 ? -10.043 2.905 8.559 1.00 98.50 176 MET A N 1
ATOM 1340 C CA . MET A 1 176 ? -10.556 1.638 9.081 1.00 98.50 176 MET A CA 1
ATOM 1341 C C . MET A 1 176 ? -10.734 1.687 10.606 1.00 98.50 176 MET A C 1
ATOM 1343 O O . MET A 1 176 ? -11.813 1.441 11.134 1.00 98.50 176 MET A O 1
ATOM 1347 N N . ALA A 1 177 ? -9.702 2.116 11.328 1.00 98.19 177 ALA A N 1
ATOM 1348 C CA . ALA A 1 177 ? -9.735 2.342 12.767 1.00 98.19 177 ALA A CA 1
ATOM 1349 C C . ALA A 1 177 ? -10.027 3.818 13.084 1.00 98.19 177 ALA A C 1
ATOM 1351 O O . ALA A 1 177 ? -9.239 4.521 13.721 1.00 98.19 177 ALA A O 1
ATOM 1352 N N . TYR A 1 178 ? -11.171 4.322 12.615 1.00 97.81 178 TYR A N 1
ATOM 1353 C CA . TYR A 1 178 ? -11.545 5.740 12.725 1.00 97.81 178 TYR A CA 1
ATOM 1354 C C . TYR A 1 178 ? -11.632 6.273 14.166 1.00 97.81 178 TYR A C 1
ATOM 1356 O O . TYR A 1 178 ? -11.505 7.477 14.390 1.00 97.81 178 TYR A O 1
ATOM 1364 N N . GLY A 1 179 ? -11.831 5.400 15.152 1.00 97.69 179 GLY A N 1
ATOM 1365 C CA . GLY A 1 179 ? -11.830 5.702 16.583 1.00 97.69 179 GLY A CA 1
ATOM 1366 C C . GLY A 1 179 ? -10.454 5.613 17.248 1.00 97.69 179 GLY A C 1
ATOM 1367 O O . GLY A 1 179 ? -10.346 5.972 18.414 1.00 97.69 179 GLY A O 1
ATOM 1368 N N . ALA A 1 180 ? -9.401 5.186 16.539 1.00 97.62 180 ALA A N 1
ATOM 1369 C CA . ALA A 1 180 ? -8.052 5.088 17.095 1.00 97.62 180 ALA A CA 1
ATOM 1370 C C . ALA A 1 180 ? -7.567 6.424 17.675 1.00 97.62 180 ALA A C 1
ATOM 1372 O O . ALA A 1 180 ? -7.657 7.470 17.024 1.00 97.62 180 ALA A O 1
ATOM 1373 N N . ASN A 1 181 ? -7.017 6.369 18.890 1.00 94.31 181 ASN A N 1
ATOM 1374 C CA . ASN A 1 181 ? -6.559 7.548 19.635 1.00 94.31 181 ASN A CA 1
ATOM 1375 C C . ASN A 1 181 ? -5.321 8.216 19.023 1.00 94.31 181 ASN A C 1
ATOM 1377 O O . ASN A 1 181 ? -5.030 9.370 19.323 1.00 94.31 181 ASN A O 1
ATOM 1381 N N . GLY A 1 182 ? -4.567 7.503 18.190 1.00 94.88 182 GLY A N 1
ATOM 1382 C CA . GLY A 1 182 ? -3.314 7.996 17.646 1.00 94.88 182 GLY A CA 1
ATOM 1383 C C . GLY A 1 182 ? -2.608 6.981 16.763 1.00 94.88 182 GLY A C 1
ATOM 1384 O O . GLY A 1 182 ? -3.079 5.855 16.601 1.00 94.88 182 GLY A O 1
ATOM 1385 N N . LEU A 1 183 ? -1.474 7.406 16.217 1.00 96.12 183 LEU A N 1
ATOM 1386 C CA . LEU A 1 183 ? -0.608 6.613 15.354 1.00 96.12 183 LEU A CA 1
ATOM 1387 C C . LEU A 1 183 ? 0.846 6.950 15.685 1.00 96.12 183 LEU A C 1
ATOM 1389 O O . LEU A 1 183 ? 1.225 8.123 15.717 1.00 96.12 183 LEU A O 1
ATOM 1393 N N . VAL A 1 184 ? 1.636 5.916 15.962 1.00 95.94 184 VAL A N 1
ATOM 1394 C CA . VAL A 1 184 ? 3.088 6.033 16.103 1.00 95.94 184 VAL A CA 1
ATOM 1395 C C . VAL A 1 184 ? 3.687 6.000 14.706 1.00 95.94 184 VAL A C 1
ATOM 1397 O O . VAL A 1 184 ? 3.436 5.049 13.975 1.00 95.94 184 VAL A O 1
ATOM 1400 N N . ALA A 1 185 ? 4.446 7.021 14.331 1.00 95.62 185 ALA A N 1
ATOM 1401 C CA . ALA A 1 185 ? 4.927 7.179 12.971 1.00 95.62 185 ALA A CA 1
ATOM 1402 C C . ALA A 1 185 ? 6.442 7.349 12.911 1.00 95.62 185 ALA A C 1
ATOM 1404 O O . ALA A 1 185 ? 7.043 8.014 13.759 1.00 95.62 185 ALA A O 1
ATOM 1405 N N . TYR A 1 186 ? 7.001 6.758 11.869 1.00 91.81 186 TYR A N 1
ATOM 1406 C CA . TYR A 1 186 ? 8.386 6.854 11.459 1.00 91.81 186 TYR A CA 1
ATOM 1407 C C . TYR A 1 186 ? 8.434 7.015 9.940 1.00 91.81 186 TYR A C 1
ATOM 1409 O O . TYR A 1 186 ? 7.488 6.630 9.238 1.00 91.81 186 TYR A O 1
ATOM 1417 N N . ASP A 1 187 ? 9.517 7.575 9.426 1.00 86.00 187 ASP A N 1
ATOM 1418 C CA . ASP A 1 187 ? 9.912 7.285 8.068 1.00 86.00 187 ASP A CA 1
ATOM 1419 C C . ASP A 1 187 ? 10.533 5.882 7.970 1.00 86.00 187 ASP A C 1
ATOM 1421 O O . ASP A 1 187 ? 10.792 5.192 8.947 1.00 86.00 187 ASP A O 1
ATOM 1425 N N . PHE A 1 188 ? 10.639 5.384 6.754 1.00 83.19 188 PHE A N 1
ATOM 1426 C CA . PHE A 1 188 ? 11.212 4.091 6.414 1.00 83.19 188 PHE A CA 1
ATOM 1427 C C . PHE A 1 188 ? 12.749 4.023 6.496 1.00 83.19 188 PHE A C 1
ATOM 1429 O O . PHE A 1 188 ? 13.308 2.949 6.251 1.00 83.19 188 PHE A O 1
ATOM 1436 N N . ASP A 1 189 ? 13.451 5.113 6.832 1.00 74.88 189 ASP A N 1
ATOM 1437 C CA . ASP A 1 189 ? 14.899 5.050 7.008 1.00 74.88 189 ASP A CA 1
ATOM 1438 C C . ASP A 1 189 ? 15.215 4.306 8.311 1.00 74.88 189 ASP A C 1
ATOM 1440 O O . ASP A 1 189 ? 14.655 4.580 9.365 1.00 74.88 189 ASP A O 1
ATOM 1444 N N . ASN A 1 190 ? 16.147 3.345 8.268 1.00 76.88 190 ASN A N 1
ATOM 1445 C CA . ASN A 1 190 ? 16.536 2.561 9.454 1.00 76.88 190 ASN A CA 1
ATOM 1446 C C . ASN A 1 190 ? 15.358 1.798 10.125 1.00 76.88 190 ASN A C 1
ATOM 1448 O O . ASN A 1 190 ? 15.434 1.399 11.294 1.00 76.88 190 ASN A O 1
ATOM 1452 N N . ASP A 1 191 ? 14.309 1.522 9.348 1.00 81.06 191 ASP A N 1
ATOM 1453 C CA . ASP A 1 191 ? 13.048 0.910 9.764 1.00 81.06 191 ASP A CA 1
ATOM 1454 C C . ASP A 1 191 ? 13.191 -0.324 10.667 1.00 81.06 191 ASP A C 1
ATOM 1456 O O . ASP A 1 191 ? 12.584 -0.389 11.732 1.00 81.06 191 ASP A O 1
ATOM 1460 N N . ALA A 1 192 ? 14.021 -1.304 10.306 1.00 79.88 192 ALA A N 1
ATOM 1461 C CA . ALA A 1 192 ? 14.153 -2.554 11.046 1.00 79.88 192 ALA A CA 1
ATOM 1462 C C . ALA A 1 192 ? 14.659 -2.325 12.480 1.00 79.88 192 ALA A C 1
ATOM 1464 O O . ALA A 1 192 ? 14.225 -3.004 13.412 1.00 79.88 192 ALA A O 1
ATOM 1465 N N . SER A 1 193 ? 15.558 -1.357 12.675 1.00 83.31 193 SER A N 1
ATOM 1466 C CA . SER A 1 193 ? 16.103 -1.014 13.992 1.00 83.31 193 SER A CA 1
ATOM 1467 C C . SER A 1 193 ? 15.044 -0.352 14.874 1.00 83.31 193 SER A C 1
ATOM 1469 O O . SER A 1 193 ? 14.832 -0.744 16.025 1.00 83.31 193 SER A O 1
ATOM 1471 N N . GLU A 1 194 ? 14.326 0.619 14.317 1.00 87.88 194 GLU A N 1
ATOM 1472 C CA . GLU A 1 194 ? 13.270 1.351 15.017 1.00 87.88 194 GLU A CA 1
ATOM 1473 C C . GLU A 1 194 ? 12.077 0.455 15.337 1.00 87.88 194 GLU A C 1
ATOM 1475 O O . GLU A 1 194 ? 11.580 0.438 16.469 1.00 87.88 194 GLU A O 1
ATOM 1480 N N . MET A 1 195 ? 11.674 -0.356 14.361 1.00 91.38 195 MET A N 1
ATOM 1481 C CA . MET A 1 195 ? 10.632 -1.358 14.491 1.00 91.38 195 MET A CA 1
ATOM 1482 C C . MET A 1 195 ? 10.985 -2.366 15.584 1.00 91.38 195 MET A C 1
ATOM 1484 O O . MET A 1 195 ? 10.155 -2.628 16.452 1.00 91.38 195 MET A O 1
ATOM 1488 N N 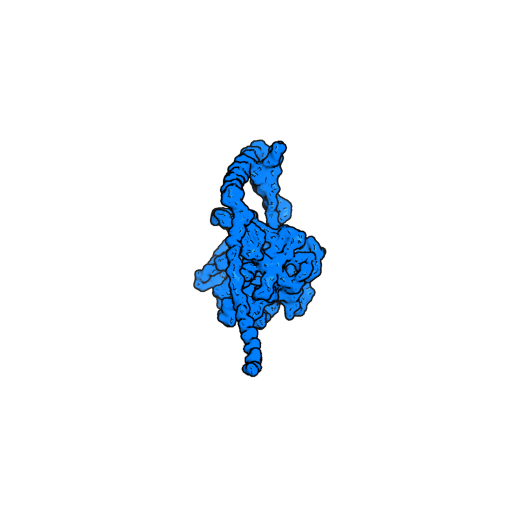. ALA A 1 196 ? 12.223 -2.872 15.627 1.00 87.00 196 ALA A N 1
ATOM 1489 C CA . ALA A 1 196 ? 12.678 -3.740 16.713 1.00 87.00 196 ALA A CA 1
ATOM 1490 C C . ALA A 1 196 ? 12.568 -3.053 18.087 1.00 87.00 196 ALA A C 1
ATOM 1492 O O . ALA A 1 196 ? 12.118 -3.671 19.054 1.00 87.00 196 ALA A O 1
ATOM 1493 N N . GLY A 1 197 ? 12.928 -1.767 18.174 1.00 86.56 197 GLY A N 1
ATOM 1494 C CA . GLY A 1 197 ? 12.809 -0.968 19.396 1.00 86.56 197 GLY A CA 1
ATOM 1495 C C . GLY A 1 197 ? 11.363 -0.718 19.844 1.00 86.56 197 GLY A C 1
ATOM 1496 O O . GLY A 1 197 ? 11.113 -0.529 21.038 1.00 86.56 197 GLY A O 1
ATOM 1497 N N . LYS A 1 198 ? 10.399 -0.738 18.915 1.00 90.94 198 LYS A N 1
ATOM 1498 C CA . LYS A 1 198 ? 8.972 -0.498 19.190 1.00 90.94 198 LYS A CA 1
ATOM 1499 C C . LYS A 1 198 ? 8.102 -1.742 19.257 1.00 90.94 198 LYS A C 1
ATOM 1501 O O . LYS A 1 198 ? 7.031 -1.665 19.858 1.00 90.94 198 LYS A O 1
ATOM 1506 N N . ALA A 1 199 ? 8.561 -2.875 18.737 1.00 89.94 199 ALA A N 1
ATOM 1507 C CA . ALA A 1 199 ? 7.789 -4.108 18.618 1.00 89.94 199 ALA A CA 1
ATOM 1508 C C . ALA A 1 199 ? 7.126 -4.549 19.936 1.00 89.94 199 ALA A C 1
ATOM 1510 O O . ALA A 1 199 ? 5.982 -4.982 19.938 1.00 89.94 199 ALA A O 1
ATOM 1511 N N . ALA A 1 200 ? 7.793 -4.366 21.082 1.00 88.94 200 ALA A N 1
ATOM 1512 C CA . ALA A 1 200 ? 7.240 -4.731 22.392 1.00 88.94 200 ALA A CA 1
ATOM 1513 C C . ALA A 1 200 ? 6.054 -3.855 22.857 1.00 88.94 200 ALA A C 1
ATOM 1515 O O . ALA A 1 200 ? 5.370 -4.206 23.816 1.00 88.94 200 ALA A O 1
ATOM 1516 N N . SER A 1 201 ? 5.836 -2.696 22.230 1.00 93.75 201 SER A N 1
ATOM 1517 C CA . SER A 1 201 ? 4.778 -1.733 22.579 1.00 93.75 201 SER A CA 1
ATOM 1518 C C . SER A 1 201 ? 3.685 -1.613 21.515 1.00 93.75 201 SER A C 1
ATOM 1520 O O . SER A 1 201 ? 2.675 -0.953 21.761 1.00 93.75 201 SER A O 1
ATOM 1522 N N . LEU A 1 202 ? 3.871 -2.228 20.347 1.00 96.44 202 LEU A N 1
ATOM 1523 C CA . LEU A 1 202 ? 2.918 -2.205 19.243 1.00 96.44 202 LEU A CA 1
ATOM 1524 C C . LEU A 1 202 ? 2.191 -3.546 19.129 1.00 96.44 202 LEU A C 1
ATOM 1526 O O . LEU A 1 202 ? 2.711 -4.589 19.510 1.00 96.44 202 LEU A O 1
ATOM 1530 N N . LEU A 1 203 ? 0.976 -3.501 18.590 1.00 98.06 203 LEU A N 1
ATOM 1531 C CA . LEU A 1 203 ? 0.221 -4.682 18.177 1.00 98.06 203 LEU A CA 1
ATOM 1532 C C . LEU A 1 203 ? 0.271 -4.841 16.666 1.00 98.06 203 LEU A C 1
ATOM 1534 O O . LEU A 1 203 ? 0.454 -5.948 16.184 1.00 98.06 203 LEU A O 1
ATOM 1538 N N . ILE A 1 204 ? 0.145 -3.740 15.923 1.00 98.56 204 ILE A N 1
ATOM 1539 C CA . ILE A 1 204 ? 0.127 -3.740 14.460 1.00 98.56 204 ILE A CA 1
ATOM 1540 C C . ILE A 1 204 ? 1.016 -2.605 13.948 1.00 98.56 204 ILE A C 1
ATOM 1542 O O . ILE A 1 204 ? 0.996 -1.506 14.510 1.00 98.56 204 ILE A O 1
ATOM 1546 N N . SER A 1 205 ? 1.737 -2.831 12.853 1.00 98.56 205 SER A N 1
ATOM 1547 C CA . SER A 1 205 ? 2.315 -1.754 12.043 1.00 98.56 205 SER A CA 1
ATOM 1548 C C . SER A 1 205 ? 2.032 -1.926 10.557 1.00 98.56 205 SER A C 1
ATOM 1550 O O . SER A 1 205 ? 1.826 -3.040 10.074 1.00 98.56 205 SER A O 1
ATOM 1552 N N . ASN A 1 206 ? 2.039 -0.809 9.834 1.00 98.75 206 ASN A N 1
ATOM 1553 C CA . ASN A 1 206 ? 1.925 -0.773 8.383 1.00 98.75 206 ASN A CA 1
ATOM 1554 C C . ASN A 1 206 ? 3.238 -0.332 7.721 1.00 98.75 206 ASN A C 1
ATOM 1556 O O . ASN A 1 206 ? 3.818 0.669 8.138 1.00 98.75 206 ASN A O 1
ATOM 1560 N N . HIS A 1 207 ? 3.630 -1.038 6.659 1.00 97.81 207 HIS A N 1
ATOM 1561 C CA . HIS A 1 207 ? 4.833 -0.798 5.860 1.00 97.81 207 HIS A CA 1
ATOM 1562 C C . HIS A 1 207 ? 4.459 -0.788 4.368 1.00 97.81 207 HIS A C 1
ATOM 1564 O O . HIS A 1 207 ? 4.431 -1.824 3.698 1.00 97.81 207 HIS A O 1
ATOM 1570 N N . SER A 1 208 ? 4.113 0.392 3.851 1.00 96.94 208 SER A N 1
ATOM 1571 C CA . SER A 1 208 ? 3.633 0.591 2.472 1.00 96.94 208 SER A CA 1
ATOM 1572 C C . SER A 1 208 ? 4.774 0.885 1.486 1.00 96.94 208 SER A C 1
ATOM 1574 O O . SER A 1 208 ? 4.690 1.800 0.667 1.00 96.94 208 SER A O 1
ATOM 1576 N N . TYR A 1 209 ? 5.859 0.119 1.589 1.00 91.06 209 TYR A N 1
ATOM 1577 C CA . TYR A 1 209 ? 7.072 0.263 0.788 1.00 91.06 209 TYR A CA 1
ATOM 1578 C C . TYR A 1 209 ? 7.756 -1.096 0.579 1.00 91.06 209 TYR A C 1
ATOM 1580 O O . TYR A 1 209 ? 7.416 -2.094 1.216 1.00 91.06 209 TYR A O 1
ATOM 1588 N N . GLY A 1 210 ? 8.735 -1.127 -0.321 1.00 89.94 210 GLY A N 1
ATOM 1589 C CA . GLY A 1 210 ? 9.559 -2.296 -0.607 1.00 89.94 210 GLY A CA 1
ATOM 1590 C C . GLY A 1 210 ? 10.724 -1.930 -1.519 1.00 89.94 210 GLY A C 1
ATOM 1591 O O . GLY A 1 210 ? 10.872 -0.773 -1.919 1.00 89.94 210 GLY A O 1
ATOM 1592 N N . TYR A 1 211 ? 11.563 -2.907 -1.850 1.00 87.19 211 TYR A N 1
ATOM 1593 C CA . TYR A 1 211 ? 12.664 -2.662 -2.780 1.00 87.19 211 TYR A CA 1
ATOM 1594 C C . TYR A 1 211 ? 12.152 -2.390 -4.186 1.00 87.19 211 TYR A C 1
ATOM 1596 O O . TYR A 1 211 ? 11.265 -3.087 -4.680 1.00 87.19 211 TYR A O 1
ATOM 1604 N N . VAL A 1 212 ? 12.788 -1.424 -4.846 1.00 85.62 212 VAL A N 1
ATOM 1605 C CA . VAL A 1 212 ? 12.679 -1.256 -6.293 1.00 85.62 212 VAL A CA 1
ATOM 1606 C C . VAL A 1 212 ? 13.545 -2.332 -6.948 1.00 85.62 212 VAL A C 1
ATOM 1608 O O . VAL A 1 212 ? 14.743 -2.426 -6.667 1.00 85.62 212 VAL A O 1
ATOM 1611 N N . ALA A 1 213 ? 12.940 -3.158 -7.796 1.00 90.94 213 ALA A N 1
ATOM 1612 C CA . ALA A 1 213 ? 13.602 -4.254 -8.495 1.00 90.94 213 ALA A CA 1
ATOM 1613 C C . ALA A 1 213 ? 13.066 -4.381 -9.925 1.00 90.94 213 ALA A C 1
ATOM 1615 O O . ALA A 1 213 ? 11.948 -3.963 -10.224 1.00 90.94 213 ALA A O 1
ATOM 1616 N N . GLY A 1 214 ? 13.876 -4.945 -10.819 1.00 96.38 214 GLY A N 1
ATOM 1617 C CA . GLY A 1 214 ? 13.528 -5.060 -12.234 1.00 96.38 214 GLY A CA 1
ATOM 1618 C C . GLY A 1 214 ? 13.446 -3.687 -12.905 1.00 96.38 214 GLY A C 1
ATOM 1619 O O . GLY A 1 214 ? 14.412 -2.922 -12.863 1.00 96.38 214 GLY A O 1
ATOM 1620 N N . TRP A 1 215 ? 12.322 -3.376 -13.551 1.00 97.69 215 TRP A N 1
ATOM 1621 C CA . TRP A 1 215 ? 12.095 -2.077 -14.181 1.00 97.69 215 TRP A CA 1
ATOM 1622 C C . TRP A 1 215 ? 11.648 -0.995 -13.201 1.00 97.69 215 TRP A C 1
ATOM 1624 O O . TRP A 1 215 ? 10.818 -1.218 -12.327 1.00 97.69 215 TRP A O 1
ATOM 1634 N N . SER A 1 216 ? 12.160 0.214 -13.414 1.00 93.81 216 SER A N 1
ATOM 1635 C CA . SER A 1 216 ? 11.706 1.427 -12.742 1.00 93.81 216 SER A CA 1
ATOM 1636 C C . SER A 1 216 ? 11.739 2.610 -13.702 1.00 93.81 216 SER A C 1
ATOM 1638 O O . SER A 1 216 ? 12.728 2.813 -14.416 1.00 93.81 216 SER A O 1
ATOM 1640 N N . TYR A 1 217 ? 10.671 3.406 -13.736 1.00 95.06 217 TYR A N 1
ATOM 1641 C CA . TYR A 1 217 ? 10.659 4.647 -14.503 1.00 95.06 217 TYR A CA 1
ATOM 1642 C C . TYR A 1 217 ? 11.205 5.816 -13.674 1.00 95.06 217 TYR A C 1
ATOM 1644 O O . TYR A 1 217 ? 10.541 6.351 -12.788 1.00 95.06 217 TYR A O 1
ATOM 1652 N N . ASN A 1 218 ? 12.430 6.244 -13.977 1.00 90.62 218 ASN A N 1
ATOM 1653 C CA . ASN A 1 218 ? 13.108 7.302 -13.242 1.00 90.62 218 ASN A CA 1
ATOM 1654 C C . ASN A 1 218 ? 12.708 8.685 -13.777 1.00 90.62 218 ASN A C 1
ATOM 1656 O O . ASN A 1 218 ? 13.098 9.089 -14.878 1.00 90.62 218 ASN A O 1
ATOM 1660 N N . THR A 1 219 ? 11.941 9.421 -12.973 1.00 92.81 219 THR A N 1
ATOM 1661 C CA . THR A 1 219 ? 11.499 10.795 -13.261 1.00 92.81 219 THR A CA 1
ATOM 1662 C C . THR A 1 219 ? 12.385 11.873 -12.635 1.00 92.81 219 THR A C 1
ATOM 1664 O O . THR A 1 219 ? 12.102 13.057 -12.785 1.00 92.81 219 THR A O 1
ATOM 1667 N N . SER A 1 220 ? 13.438 11.484 -11.913 1.00 87.69 220 SER A N 1
ATOM 1668 C CA . SER A 1 220 ? 14.370 12.402 -11.237 1.00 87.69 220 SER A CA 1
ATOM 1669 C C . SER A 1 220 ? 15.553 12.809 -12.123 1.00 87.69 220 SER A C 1
ATOM 1671 O O . SER A 1 220 ? 16.427 13.563 -11.698 1.00 87.69 220 SER A O 1
ATOM 1673 N N . VAL A 1 221 ? 15.602 12.303 -13.355 1.00 90.25 221 VAL A N 1
ATOM 1674 C CA . VAL A 1 221 ? 16.644 12.569 -14.351 1.00 90.25 221 VAL A CA 1
ATOM 1675 C C . VAL A 1 221 ? 16.023 13.165 -15.608 1.00 90.25 221 VAL A C 1
ATOM 1677 O O . VAL A 1 221 ? 14.884 12.859 -15.941 1.00 90.25 221 VAL A O 1
ATOM 1680 N N . THR A 1 222 ? 16.783 13.987 -16.335 1.00 92.75 222 THR A N 1
ATOM 1681 C CA . THR A 1 222 ? 16.317 14.618 -17.579 1.00 92.75 222 THR A CA 1
ATOM 1682 C C . THR A 1 222 ? 17.148 14.132 -18.771 1.00 92.75 222 THR A C 1
ATOM 1684 O O . THR A 1 222 ? 18.364 14.344 -18.774 1.00 92.75 222 THR A O 1
ATOM 1687 N N . PRO A 1 223 ? 16.528 13.536 -19.808 1.00 93.62 223 PRO A N 1
ATOM 1688 C CA . PRO A 1 223 ? 15.111 13.162 -19.882 1.00 93.62 223 PRO A CA 1
ATOM 1689 C C . PRO A 1 223 ? 14.769 11.997 -18.936 1.00 93.62 223 PRO A C 1
ATOM 1691 O O . PRO A 1 223 ? 15.637 11.170 -18.644 1.00 93.62 223 PRO A O 1
ATOM 1694 N N . ASN A 1 224 ? 13.501 11.921 -18.513 1.00 96.50 224 ASN A N 1
ATOM 1695 C CA . ASN A 1 224 ? 12.970 10.766 -17.782 1.00 96.50 224 ASN A CA 1
ATOM 1696 C C . ASN A 1 224 ? 13.232 9.491 -18.588 1.00 96.50 224 ASN A C 1
ATOM 1698 O O . ASN A 1 224 ? 13.192 9.513 -19.824 1.00 96.50 224 ASN A O 1
ATOM 1702 N N . ARG A 1 225 ? 13.502 8.378 -17.906 1.00 96.94 225 ARG A N 1
ATOM 1703 C CA . ARG A 1 225 ? 13.925 7.149 -18.584 1.00 96.94 225 ARG A CA 1
ATOM 1704 C C . ARG A 1 225 ? 13.586 5.896 -17.795 1.00 96.94 225 ARG A C 1
ATOM 1706 O O . ARG A 1 225 ? 13.546 5.915 -16.570 1.00 96.94 225 ARG A O 1
ATOM 1713 N N . TRP A 1 226 ? 13.429 4.794 -18.516 1.00 97.94 226 TRP A N 1
ATOM 1714 C CA . TRP A 1 226 ? 13.361 3.466 -17.923 1.00 97.94 226 TRP A CA 1
ATOM 1715 C C . TRP A 1 226 ? 14.745 2.965 -17.513 1.00 97.94 226 TRP A C 1
ATOM 1717 O O . TRP A 1 226 ? 15.687 2.987 -18.314 1.00 97.94 226 TRP A O 1
ATOM 1727 N N . GLU A 1 227 ? 14.840 2.473 -16.283 1.00 97.81 227 GLU A N 1
ATOM 1728 C CA . GLU A 1 227 ? 16.036 1.874 -15.703 1.00 97.81 227 GLU A CA 1
ATOM 1729 C C . GLU A 1 227 ? 15.763 0.405 -15.340 1.00 97.81 227 GLU A C 1
ATOM 1731 O O . GLU A 1 227 ? 14.765 0.089 -14.699 1.00 97.81 227 GLU A O 1
ATOM 1736 N N . TRP A 1 228 ? 16.646 -0.495 -15.778 1.00 97.62 228 TRP A N 1
ATOM 1737 C CA . TRP A 1 228 ? 16.716 -1.888 -15.342 1.00 97.62 228 TRP A CA 1
ATOM 1738 C C . TRP A 1 228 ? 17.685 -1.995 -14.166 1.00 97.62 228 TRP A C 1
ATOM 1740 O O . TRP A 1 228 ? 18.872 -1.679 -14.308 1.00 97.62 228 TRP A O 1
ATOM 1750 N N . LEU A 1 229 ? 17.180 -2.454 -13.024 1.00 95.50 229 LEU A N 1
ATOM 1751 C CA . LEU A 1 229 ? 17.920 -2.592 -11.767 1.00 95.50 229 LEU A CA 1
ATOM 1752 C C . LEU A 1 229 ? 18.409 -4.025 -11.497 1.00 95.50 229 LEU A C 1
ATOM 1754 O O . LEU A 1 229 ? 19.099 -4.266 -10.499 1.00 95.50 229 LEU A O 1
ATOM 1758 N N . GLY A 1 230 ? 18.108 -4.969 -12.394 1.00 94.75 230 GLY A N 1
ATOM 1759 C CA . GLY A 1 230 ? 18.780 -6.267 -12.427 1.00 94.75 230 GLY A CA 1
ATOM 1760 C C . GLY A 1 230 ? 20.229 -6.130 -12.903 1.00 94.75 230 GLY A C 1
ATOM 1761 O O . GLY A 1 230 ? 20.621 -5.137 -13.531 1.00 94.75 230 GLY A O 1
ATOM 1762 N N . LEU A 1 231 ? 21.070 -7.123 -12.607 1.00 94.88 231 LEU A N 1
ATOM 1763 C CA . LEU A 1 231 ? 22.475 -7.039 -12.993 1.00 94.88 231 LEU A CA 1
ATOM 1764 C C . LEU A 1 231 ? 22.635 -7.274 -14.504 1.00 94.88 231 LEU A C 1
ATOM 1766 O O . LEU A 1 231 ? 21.822 -7.952 -15.136 1.00 94.88 231 LEU A O 1
ATOM 1770 N N . PRO A 1 232 ? 23.698 -6.736 -15.132 1.00 93.88 232 PRO A N 1
ATOM 1771 C CA . PRO A 1 232 ? 23.921 -6.949 -16.556 1.00 93.88 232 PRO A CA 1
ATOM 1772 C C . PRO A 1 232 ? 24.025 -8.441 -16.895 1.00 93.88 232 PRO A C 1
ATOM 1774 O O . PRO A 1 232 ? 24.833 -9.161 -16.299 1.00 93.88 232 PRO A O 1
ATOM 1777 N N . GLY A 1 233 ? 23.223 -8.865 -17.875 1.00 93.19 233 GLY A N 1
ATOM 1778 C CA . GLY A 1 233 ? 23.096 -10.257 -18.314 1.00 93.19 233 GLY A CA 1
ATOM 1779 C C . GLY A 1 233 ? 21.919 -11.012 -17.691 1.00 93.19 233 GLY A C 1
ATOM 1780 O O . GLY A 1 233 ? 21.557 -12.063 -18.215 1.00 93.19 233 GLY A O 1
ATOM 1781 N N . ASP A 1 234 ? 21.307 -10.480 -16.633 1.00 95.62 234 ASP A N 1
ATOM 1782 C CA . ASP A 1 234 ? 20.145 -11.103 -16.010 1.00 95.62 234 ASP A CA 1
ATOM 1783 C C . ASP A 1 234 ? 18.896 -10.935 -16.895 1.00 95.62 234 ASP A C 1
ATOM 1785 O O . ASP A 1 234 ? 18.735 -9.935 -17.600 1.00 95.62 234 ASP A O 1
ATOM 1789 N N . THR A 1 235 ? 18.013 -11.932 -16.851 1.00 95.69 235 THR A N 1
ATOM 1790 C CA . THR A 1 235 ? 16.685 -11.890 -17.497 1.00 95.69 235 THR A CA 1
ATOM 1791 C C . THR A 1 235 ? 15.584 -11.468 -16.526 1.00 95.69 235 THR A C 1
ATOM 1793 O O . THR A 1 235 ? 14.518 -11.037 -16.951 1.00 95.69 235 THR A O 1
ATOM 1796 N N . GLU A 1 236 ? 15.883 -11.518 -15.232 1.00 95.38 236 GLU A N 1
ATOM 1797 C CA . GLU A 1 236 ? 15.034 -11.169 -14.102 1.00 95.38 236 GLU A CA 1
ATOM 1798 C C . GLU A 1 236 ? 15.929 -10.619 -12.987 1.00 95.38 236 GLU A C 1
ATOM 1800 O O . GLU A 1 236 ? 17.080 -11.037 -12.857 1.00 95.38 236 GLU A O 1
ATOM 1805 N N . ASP A 1 237 ? 15.453 -9.643 -12.218 1.00 96.00 237 ASP A N 1
ATOM 1806 C CA . ASP A 1 237 ? 16.235 -9.114 -11.103 1.00 96.00 237 ASP A CA 1
ATOM 1807 C C . ASP A 1 237 ? 16.169 -10.088 -9.926 1.00 96.00 237 ASP A C 1
ATOM 1809 O O . ASP A 1 237 ? 15.096 -10.320 -9.380 1.00 96.00 237 ASP A O 1
ATOM 1813 N N . TYR A 1 238 ? 17.325 -10.594 -9.489 1.00 93.94 238 TYR A N 1
ATOM 1814 C CA . TYR A 1 238 ? 17.431 -11.548 -8.380 1.00 93.94 238 TYR A CA 1
ATOM 1815 C C . TYR A 1 238 ? 16.824 -11.048 -7.061 1.00 93.94 238 TYR A C 1
ATOM 1817 O O . TYR A 1 238 ? 16.756 -11.806 -6.110 1.00 93.94 238 TYR A O 1
ATOM 1825 N N . LYS A 1 239 ? 16.482 -9.760 -6.934 1.00 94.50 239 LYS A N 1
ATOM 1826 C CA . LYS A 1 239 ? 15.833 -9.217 -5.731 1.00 94.50 239 LYS A CA 1
ATOM 1827 C C . LYS A 1 239 ? 14.359 -9.613 -5.614 1.00 94.50 239 LYS A C 1
ATOM 1829 O O . LYS A 1 239 ? 13.798 -9.461 -4.527 1.00 94.50 239 LYS A O 1
ATOM 1834 N N . PHE A 1 240 ? 13.721 -10.051 -6.698 1.00 97.06 240 PHE A N 1
ATOM 1835 C CA . PHE A 1 240 ? 12.401 -10.662 -6.606 1.00 97.06 240 PHE A CA 1
ATOM 1836 C C . PHE A 1 240 ? 12.506 -12.019 -5.918 1.00 97.06 240 PHE A C 1
ATOM 1838 O O . PHE A 1 240 ? 13.481 -12.729 -6.116 1.00 97.06 240 PHE A O 1
ATOM 1845 N N . GLY A 1 241 ? 11.581 -12.307 -5.001 1.00 95.06 241 GLY A N 1
ATOM 1846 C CA . GLY A 1 241 ? 11.514 -13.593 -4.306 1.00 95.06 241 GLY A CA 1
ATOM 1847 C C . GLY A 1 241 ? 12.636 -13.876 -3.295 1.00 95.06 241 GLY A C 1
ATOM 1848 O O . GLY A 1 241 ? 12.456 -14.733 -2.422 1.00 95.06 241 GLY A O 1
ATOM 1849 N N . TYR A 1 242 ? 13.745 -13.135 -3.344 1.00 96.38 242 TYR A N 1
ATOM 1850 C CA . TYR A 1 242 ? 14.984 -13.462 -2.648 1.00 96.38 242 TYR A CA 1
ATOM 1851 C C . TYR A 1 242 ? 14.998 -13.097 -1.166 1.00 96.38 242 TYR A C 1
ATOM 1853 O O . TYR A 1 242 ? 15.043 -11.931 -0.768 1.00 96.38 242 TYR A O 1
ATOM 1861 N N . TYR A 1 243 ? 15.044 -14.129 -0.323 1.00 96.88 243 TYR A N 1
ATOM 1862 C CA . TYR A 1 243 ? 15.126 -13.989 1.127 1.00 96.88 243 TYR A CA 1
ATOM 1863 C C . TYR A 1 243 ? 16.526 -13.530 1.568 1.00 96.88 243 TYR A C 1
ATOM 1865 O O . TYR A 1 243 ? 17.451 -14.330 1.734 1.00 96.88 243 TYR A O 1
ATOM 1873 N N . ASP A 1 244 ? 16.676 -12.228 1.791 1.00 87.81 244 ASP A N 1
ATOM 1874 C CA . ASP A 1 244 ? 17.938 -11.601 2.178 1.00 87.81 244 ASP A CA 1
ATOM 1875 C C . ASP A 1 244 ? 18.078 -11.360 3.700 1.00 87.81 244 ASP A C 1
ATOM 1877 O O . ASP A 1 244 ? 17.264 -11.786 4.526 1.00 87.81 244 ASP A O 1
ATOM 1881 N N . ALA A 1 245 ? 19.155 -10.674 4.100 1.00 86.19 245 ALA A N 1
ATOM 1882 C CA . ALA A 1 245 ? 19.428 -10.363 5.505 1.00 86.19 245 ALA A CA 1
ATOM 1883 C C . ALA A 1 245 ? 18.414 -9.376 6.118 1.00 86.19 245 ALA A C 1
ATOM 1885 O O . ALA A 1 245 ? 18.118 -9.463 7.314 1.00 86.19 245 ALA A O 1
ATOM 1886 N N . ASN A 1 246 ? 17.862 -8.457 5.321 1.00 83.81 246 ASN A N 1
ATOM 1887 C CA . ASN A 1 246 ? 16.837 -7.535 5.800 1.00 83.81 246 ASN A CA 1
ATOM 1888 C C . ASN A 1 246 ? 15.513 -8.270 6.046 1.00 83.81 246 ASN A C 1
ATOM 1890 O O . ASN A 1 246 ? 14.927 -8.167 7.122 1.00 83.81 246 ASN A O 1
ATOM 1894 N N . THR A 1 247 ? 15.110 -9.121 5.102 1.00 90.94 247 THR A N 1
ATOM 1895 C CA . THR A 1 247 ? 13.967 -10.033 5.228 1.00 90.94 247 THR A CA 1
ATOM 1896 C C . THR A 1 247 ? 14.104 -10.910 6.476 1.00 90.94 247 THR A C 1
ATOM 1898 O O . THR A 1 247 ? 13.168 -11.041 7.266 1.00 90.94 247 THR A O 1
ATOM 1901 N N . GLN A 1 248 ? 15.307 -11.444 6.727 1.00 94.00 248 GLN A N 1
ATOM 1902 C CA . GLN A 1 248 ? 15.601 -12.182 7.957 1.00 94.00 248 GLN A CA 1
ATOM 1903 C C . GLN A 1 248 ? 15.431 -11.335 9.227 1.00 94.00 248 GLN A C 1
ATOM 1905 O O . GLN A 1 248 ? 15.024 -11.867 10.263 1.00 94.00 248 GLN A O 1
ATOM 1910 N N . SER A 1 249 ? 15.753 -10.043 9.172 1.00 89.31 249 SER A N 1
ATOM 1911 C CA . SER A 1 249 ? 15.627 -9.137 10.316 1.00 89.31 249 SER A CA 1
ATOM 1912 C C . SER A 1 249 ? 14.160 -8.896 10.674 1.00 89.31 249 SER A C 1
ATOM 1914 O O . SER A 1 249 ? 13.802 -9.023 11.844 1.00 89.31 249 SER A O 1
ATOM 1916 N N . TYR A 1 250 ? 13.298 -8.684 9.676 1.00 93.94 250 TYR A N 1
ATOM 1917 C CA . TYR A 1 250 ? 11.842 -8.616 9.851 1.00 93.94 250 TYR A CA 1
ATOM 1918 C C . TYR A 1 250 ? 11.280 -9.886 10.505 1.00 93.94 250 TYR A C 1
ATOM 1920 O O . TYR A 1 250 ? 10.566 -9.814 11.507 1.00 93.94 250 TYR A O 1
ATOM 1928 N N . ASP A 1 251 ? 11.682 -11.062 10.013 1.00 97.62 251 ASP A N 1
ATOM 1929 C CA . ASP A 1 251 ? 11.256 -12.339 10.596 1.00 97.62 251 ASP A CA 1
ATOM 1930 C C . ASP A 1 251 ? 11.725 -12.525 12.038 1.00 97.62 251 ASP A C 1
ATOM 1932 O O . ASP A 1 251 ? 10.990 -13.078 12.862 1.00 97.62 251 ASP A O 1
ATOM 1936 N N . ARG A 1 252 ? 12.935 -12.057 12.360 1.00 93.44 252 ARG A N 1
ATOM 1937 C CA . ARG A 1 252 ? 13.487 -12.105 13.717 1.00 93.44 252 ARG A CA 1
ATOM 1938 C C . ARG A 1 252 ? 12.739 -11.175 14.669 1.00 93.44 252 ARG A C 1
ATOM 1940 O O . ARG A 1 252 ? 12.545 -11.546 15.825 1.00 93.44 252 ARG A O 1
ATOM 1947 N N . ILE A 1 253 ? 12.317 -10.000 14.203 1.00 90.50 253 ILE A N 1
ATOM 1948 C CA . ILE A 1 253 ? 11.507 -9.063 14.990 1.00 90.50 253 ILE A CA 1
ATOM 1949 C C . ILE A 1 253 ? 10.161 -9.703 15.323 1.00 90.50 253 ILE A C 1
ATOM 1951 O O . ILE A 1 253 ? 9.830 -9.815 16.501 1.00 90.50 253 ILE A O 1
ATOM 1955 N N . ALA A 1 254 ? 9.443 -10.212 14.320 1.00 94.50 254 ALA A N 1
ATOM 1956 C CA . ALA A 1 254 ? 8.162 -10.888 14.529 1.00 94.50 254 ALA A CA 1
ATOM 1957 C C . ALA A 1 254 ? 8.293 -12.134 15.427 1.00 94.50 254 ALA A C 1
ATOM 1959 O O . ALA A 1 254 ? 7.473 -12.354 16.313 1.00 94.50 254 ALA A O 1
ATOM 1960 N N . TYR A 1 255 ? 9.362 -12.923 15.264 1.00 95.00 255 TYR A N 1
ATOM 1961 C CA . TYR A 1 255 ? 9.626 -14.084 16.121 1.00 95.00 255 TYR A CA 1
ATOM 1962 C C . TYR A 1 255 ? 9.842 -13.693 17.593 1.00 95.00 255 TYR A C 1
ATOM 1964 O O . TYR A 1 255 ? 9.336 -14.358 18.496 1.00 95.00 255 TYR A O 1
ATOM 1972 N N . ASN A 1 256 ? 10.583 -12.610 17.846 1.00 90.00 256 ASN A N 1
ATOM 1973 C CA . ASN A 1 256 ? 10.866 -12.134 19.201 1.00 90.00 256 ASN A CA 1
ATOM 1974 C C . ASN A 1 256 ? 9.699 -11.344 19.824 1.00 90.00 256 ASN A C 1
ATOM 1976 O O . ASN A 1 256 ? 9.636 -11.224 21.047 1.00 90.00 256 ASN A O 1
ATOM 1980 N N . ALA A 1 257 ? 8.782 -10.821 19.007 1.00 92.56 257 ALA A N 1
ATOM 1981 C CA . ALA A 1 257 ? 7.591 -10.089 19.426 1.00 92.56 257 ALA A CA 1
ATOM 1982 C C . ALA A 1 257 ? 6.317 -10.774 18.884 1.00 92.56 257 ALA A C 1
ATOM 1984 O O . ALA A 1 257 ? 5.661 -10.247 17.990 1.00 92.56 257 ALA A O 1
ATOM 1985 N N . PRO A 1 258 ? 5.918 -11.937 19.432 1.00 92.81 258 PRO A N 1
ATOM 1986 C CA . PRO A 1 258 ? 4.881 -12.794 18.839 1.00 92.81 258 PRO A CA 1
ATOM 1987 C C . PRO A 1 258 ? 3.464 -12.194 18.826 1.00 92.81 258 PRO A C 1
ATOM 1989 O O . PRO A 1 258 ? 2.581 -12.734 18.166 1.00 92.81 258 PRO A O 1
ATOM 1992 N N . TYR A 1 259 ? 3.228 -11.105 19.563 1.00 94.25 259 TYR A N 1
ATOM 1993 C CA . TYR A 1 259 ? 1.951 -10.376 19.588 1.00 94.25 259 TYR A CA 1
ATOM 1994 C C . TYR A 1 259 ? 1.954 -9.122 18.705 1.00 94.25 259 TYR A C 1
ATOM 1996 O O . TYR A 1 259 ? 0.991 -8.359 18.723 1.00 94.25 259 TYR A O 1
ATOM 2004 N N . TYR A 1 260 ? 3.037 -8.899 17.964 1.00 97.56 260 TYR A N 1
ATOM 2005 C CA . TYR A 1 260 ? 3.198 -7.774 17.064 1.00 97.56 260 TYR A CA 1
ATOM 2006 C C . TYR A 1 260 ? 3.141 -8.259 15.614 1.00 97.56 260 TYR A C 1
ATOM 2008 O O . TYR A 1 260 ? 3.976 -9.048 15.173 1.00 97.56 260 TYR A O 1
ATOM 2016 N N . LEU A 1 261 ? 2.141 -7.786 14.871 1.00 98.62 261 LEU A N 1
ATOM 2017 C CA . LEU A 1 261 ? 1.963 -8.092 13.460 1.00 98.62 261 LEU A CA 1
ATOM 2018 C C . LEU A 1 261 ? 2.501 -6.959 12.588 1.00 98.62 261 LEU A C 1
ATOM 2020 O O . LEU A 1 261 ? 2.007 -5.830 12.617 1.00 98.62 261 LEU A O 1
ATOM 2024 N N . ILE A 1 262 ? 3.463 -7.311 11.746 1.00 98.69 262 ILE A N 1
ATOM 2025 C CA . ILE A 1 262 ? 4.003 -6.438 10.710 1.00 98.69 262 ILE A CA 1
ATOM 2026 C C . ILE A 1 262 ? 3.184 -6.662 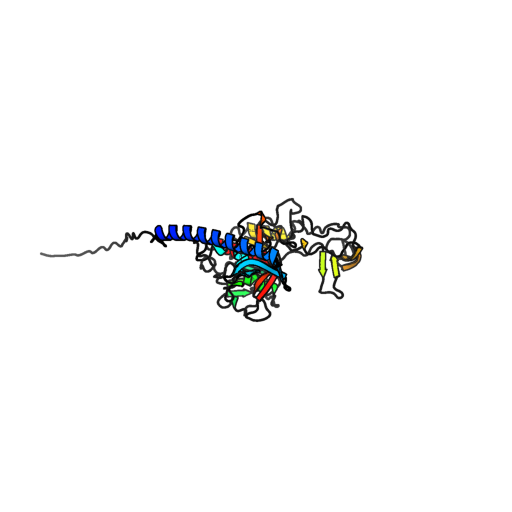9.437 1.00 98.69 262 ILE A C 1
ATOM 2028 O O . ILE A 1 262 ? 3.131 -7.785 8.932 1.00 98.69 262 ILE A O 1
ATOM 2032 N N . VAL A 1 263 ? 2.546 -5.615 8.917 1.00 98.81 263 VAL A N 1
ATOM 2033 C CA . VAL A 1 263 ? 1.776 -5.659 7.664 1.00 98.81 263 VAL A CA 1
ATOM 2034 C C . VAL A 1 263 ? 2.550 -4.924 6.574 1.00 98.81 263 VAL A C 1
ATOM 2036 O O . VAL A 1 263 ? 2.887 -3.755 6.750 1.00 98.81 263 VAL A O 1
ATOM 2039 N N . ALA A 1 264 ? 2.836 -5.600 5.462 1.00 98.56 264 ALA A N 1
ATOM 2040 C CA . ALA A 1 264 ? 3.670 -5.087 4.378 1.00 98.56 264 ALA A CA 1
ATOM 2041 C C . ALA A 1 264 ? 2.949 -5.145 3.025 1.00 98.56 264 ALA A C 1
ATOM 2043 O O . ALA A 1 264 ? 2.278 -6.126 2.700 1.00 98.56 264 ALA A O 1
ATOM 2044 N N . SER A 1 265 ? 3.116 -4.112 2.202 1.00 98.44 265 SER A N 1
ATOM 2045 C CA . SER A 1 265 ? 2.545 -4.079 0.853 1.00 98.44 265 SER A CA 1
ATOM 2046 C C . SER A 1 265 ? 3.318 -4.978 -0.119 1.00 98.44 265 SER A C 1
ATOM 2048 O O . SER A 1 265 ? 4.543 -4.939 -0.133 1.00 98.44 265 SER A O 1
ATOM 2050 N N . ALA A 1 266 ? 2.626 -5.743 -0.967 1.00 98.06 266 ALA A N 1
ATOM 2051 C CA . ALA A 1 266 ? 3.254 -6.726 -1.861 1.00 98.06 266 ALA A CA 1
ATOM 2052 C C . ALA A 1 266 ? 4.093 -6.131 -3.010 1.00 98.06 266 ALA A C 1
ATOM 2054 O O . ALA A 1 266 ? 4.910 -6.837 -3.598 1.00 98.06 266 ALA A O 1
ATOM 2055 N N . GLY A 1 267 ? 3.900 -4.852 -3.337 1.00 95.69 267 GLY A N 1
ATOM 2056 C CA . GLY A 1 267 ? 4.575 -4.174 -4.442 1.00 95.69 267 GLY A CA 1
ATOM 2057 C C . GLY A 1 267 ? 3.687 -4.003 -5.675 1.00 95.69 267 GLY A C 1
ATOM 2058 O O . GLY A 1 267 ? 2.659 -4.667 -5.832 1.00 95.69 267 GLY A O 1
ATOM 2059 N N . ASN A 1 268 ? 4.097 -3.080 -6.547 1.00 96.00 268 ASN A N 1
ATOM 2060 C CA . ASN A 1 268 ? 3.345 -2.675 -7.738 1.00 96.00 268 ASN A CA 1
ATOM 2061 C C . ASN A 1 268 ? 4.041 -3.091 -9.053 1.00 96.00 268 ASN A C 1
ATOM 2063 O O . ASN A 1 268 ? 3.853 -2.446 -10.084 1.00 96.00 268 ASN A O 1
ATOM 2067 N N . ASN A 1 269 ? 4.888 -4.126 -9.024 1.00 93.69 269 ASN A N 1
ATOM 2068 C CA . ASN A 1 269 ? 5.844 -4.399 -10.103 1.00 93.69 269 ASN A CA 1
ATOM 2069 C C . ASN A 1 269 ? 5.175 -4.836 -11.419 1.00 93.69 269 ASN A C 1
ATOM 2071 O O . ASN A 1 269 ? 5.736 -4.572 -12.477 1.00 93.69 269 ASN A O 1
ATOM 2075 N N . HIS A 1 270 ? 3.944 -5.371 -11.391 1.00 93.06 270 HIS A N 1
ATOM 2076 C CA . HIS A 1 270 ? 3.150 -5.622 -12.615 1.00 93.06 270 HIS A CA 1
ATOM 2077 C C . HIS A 1 270 ? 2.807 -4.343 -13.382 1.00 93.06 270 HIS A C 1
ATOM 2079 O O . HIS A 1 270 ? 2.521 -4.389 -14.576 1.00 93.06 270 HIS A O 1
ATOM 2085 N N . GLY A 1 271 ? 2.810 -3.192 -12.706 1.00 89.88 271 GLY A N 1
ATOM 2086 C CA . GLY A 1 271 ? 2.636 -1.890 -13.345 1.00 89.88 271 GLY A CA 1
ATOM 2087 C C . GLY A 1 271 ? 3.914 -1.355 -13.997 1.00 89.88 271 GLY A C 1
ATOM 2088 O O . GLY A 1 271 ? 3.834 -0.488 -14.865 1.00 89.88 271 GLY A O 1
ATOM 2089 N N . GLU A 1 272 ? 5.078 -1.883 -13.619 1.00 92.75 272 GLU A N 1
ATOM 2090 C CA . GLU A 1 272 ? 6.400 -1.413 -14.034 1.00 92.75 272 GLU A CA 1
ATOM 2091 C C . GLU A 1 272 ? 6.998 -2.392 -15.048 1.00 92.75 272 GLU A C 1
ATOM 2093 O O . GLU A 1 272 ? 7.863 -3.204 -14.727 1.00 92.75 272 GLU A O 1
ATOM 2098 N N . THR A 1 273 ? 6.508 -2.339 -16.289 1.00 95.62 273 THR A N 1
ATOM 2099 C CA . THR A 1 273 ? 6.823 -3.360 -17.307 1.00 95.62 273 THR A CA 1
ATOM 2100 C C . THR A 1 273 ? 8.036 -3.059 -18.186 1.00 95.62 273 THR A C 1
ATOM 2102 O O . THR A 1 273 ? 8.416 -3.860 -19.050 1.00 95.62 273 THR A O 1
ATOM 2105 N N . GLY A 1 274 ? 8.674 -1.912 -17.949 1.00 96.44 274 GLY A N 1
ATOM 2106 C CA . GLY A 1 274 ? 9.783 -1.418 -18.751 1.00 96.44 274 GLY A CA 1
ATOM 2107 C C . GLY A 1 274 ? 9.346 -0.792 -20.081 1.00 96.44 274 GLY A C 1
ATOM 2108 O O . GLY A 1 274 ? 8.158 -0.732 -20.403 1.00 96.44 274 GLY A O 1
ATOM 2109 N N . PRO A 1 275 ? 10.310 -0.323 -20.891 1.00 97.75 275 PRO A N 1
ATOM 2110 C CA . PRO A 1 275 ? 10.035 0.190 -22.229 1.00 97.75 275 PRO A CA 1
ATOM 2111 C C . PRO A 1 275 ? 9.706 -0.968 -23.177 1.00 97.75 275 PRO A C 1
ATOM 2113 O O . PRO A 1 275 ? 10.023 -2.121 -22.874 1.00 97.75 275 PRO A O 1
ATOM 2116 N N . ALA A 1 276 ? 9.122 -0.705 -24.347 1.00 97.62 276 ALA A N 1
ATOM 2117 C CA . ALA A 1 276 ? 8.854 -1.783 -25.298 1.00 97.62 276 ALA A CA 1
ATOM 2118 C C . ALA A 1 276 ? 10.161 -2.479 -25.736 1.00 97.62 276 ALA A C 1
ATOM 2120 O O . ALA A 1 276 ? 11.242 -1.886 -25.754 1.00 97.62 276 ALA A O 1
ATOM 2121 N N . VAL A 1 277 ? 10.087 -3.760 -26.109 1.00 98.00 277 VAL A N 1
ATOM 2122 C CA . VAL A 1 277 ? 11.250 -4.467 -26.673 1.00 98.00 277 VAL A CA 1
ATOM 2123 C C . VAL A 1 277 ? 11.750 -3.709 -27.907 1.00 98.00 277 VAL A C 1
ATOM 2125 O O . VAL A 1 277 ? 10.969 -3.371 -28.794 1.00 98.00 277 VAL A O 1
ATOM 2128 N N . GLY A 1 278 ? 13.055 -3.442 -27.961 1.00 98.12 278 GLY A N 1
ATOM 2129 C CA . GLY A 1 278 ? 13.679 -2.616 -28.996 1.00 98.12 278 GLY A CA 1
ATOM 2130 C C . GLY A 1 278 ? 13.854 -1.137 -28.625 1.00 98.12 278 GLY A C 1
ATOM 2131 O O . GLY A 1 278 ? 14.689 -0.464 -29.228 1.00 98.12 278 GLY A O 1
ATOM 2132 N N . GLU A 1 279 ? 13.137 -0.623 -27.624 1.00 98.25 279 GLU A N 1
ATOM 2133 C CA . GLU A 1 279 ? 13.290 0.761 -27.168 1.00 98.25 279 GLU A CA 1
ATOM 2134 C C . GLU A 1 279 ? 14.498 0.940 -26.248 1.00 98.25 279 GLU A C 1
ATOM 2136 O O . GLU A 1 279 ? 15.008 -0.009 -25.655 1.00 98.25 279 GLU A O 1
ATOM 2141 N N . THR A 1 280 ? 14.979 2.178 -26.132 1.00 98.25 280 THR A N 1
ATOM 2142 C CA . THR A 1 280 ? 16.156 2.471 -25.308 1.00 98.25 280 THR A CA 1
ATOM 2143 C C . THR A 1 280 ? 15.857 2.256 -23.829 1.00 98.25 280 THR A C 1
ATOM 2145 O O . THR A 1 280 ? 14.856 2.755 -23.318 1.00 98.25 280 THR A O 1
ATOM 2148 N N . TYR A 1 281 ? 16.778 1.601 -23.126 1.00 98.25 281 TYR A N 1
ATOM 2149 C CA . TYR A 1 281 ? 16.762 1.520 -21.670 1.00 98.25 281 TYR A CA 1
ATOM 2150 C C . TYR A 1 281 ? 18.130 1.839 -21.065 1.00 98.25 281 TYR A C 1
ATOM 2152 O O . TYR A 1 281 ? 19.164 1.863 -21.743 1.00 98.25 281 TYR A O 1
ATOM 2160 N N . TYR A 1 282 ? 18.123 2.098 -19.763 1.00 98.50 282 TYR A N 1
ATOM 2161 C CA . TYR A 1 282 ? 19.311 2.354 -18.964 1.00 98.50 282 TYR A CA 1
ATOM 2162 C C . TYR A 1 282 ? 19.462 1.263 -17.905 1.00 98.50 282 TYR A C 1
ATOM 2164 O O . TYR A 1 282 ? 18.491 0.627 -17.520 1.00 98.50 282 TYR A O 1
ATOM 2172 N N . GLY A 1 283 ? 20.676 1.016 -17.436 1.00 97.38 283 GLY A N 1
ATOM 2173 C CA . GLY A 1 283 ? 20.929 0.024 -16.393 1.00 97.38 283 GLY A CA 1
ATOM 2174 C C . GLY A 1 283 ? 22.390 0.019 -15.982 1.00 97.38 283 GLY A C 1
ATOM 2175 O O . GLY A 1 283 ? 23.191 0.794 -16.513 1.00 97.38 283 GLY A O 1
ATOM 2176 N N . TYR A 1 284 ? 22.756 -0.857 -15.051 1.00 97.19 284 TYR A N 1
ATOM 2177 C CA . TYR A 1 284 ? 24.128 -0.919 -14.555 1.00 97.19 284 TYR A CA 1
ATOM 2178 C C . TYR A 1 284 ? 25.151 -1.183 -15.675 1.00 97.19 284 TYR A C 1
ATOM 2180 O O . TYR A 1 284 ? 24.930 -1.956 -16.622 1.00 97.19 284 TYR A O 1
ATOM 2188 N N . GLN A 1 285 ? 26.304 -0.522 -15.576 1.00 96.31 285 GLN A N 1
ATOM 2189 C CA . GLN A 1 285 ? 27.382 -0.653 -16.552 1.00 96.31 285 GLN A CA 1
ATOM 2190 C C . GLN A 1 285 ? 27.942 -2.080 -16.573 1.00 96.31 285 GLN A C 1
ATOM 2192 O O . GLN A 1 285 ? 28.084 -2.668 -17.647 1.00 96.31 285 GLN A O 1
ATOM 2197 N N . SER A 1 286 ? 28.214 -2.649 -15.398 1.00 95.69 286 SER A N 1
ATOM 2198 C CA . SER A 1 286 ? 28.696 -4.022 -15.214 1.00 95.69 286 SER A CA 1
ATOM 2199 C C . SER A 1 286 ? 28.180 -4.591 -13.888 1.00 95.69 286 SER A C 1
ATOM 2201 O O . SER A 1 286 ? 27.643 -3.860 -13.061 1.00 95.69 286 SER A O 1
ATOM 2203 N N . ARG A 1 287 ? 28.398 -5.888 -13.632 1.00 94.25 287 ARG A N 1
ATOM 2204 C CA . ARG A 1 287 ? 28.074 -6.520 -12.335 1.00 94.25 287 ARG A CA 1
ATOM 2205 C C . ARG A 1 287 ? 28.895 -5.972 -11.153 1.00 94.25 287 ARG A C 1
ATOM 2207 O O . ARG A 1 287 ? 28.648 -6.346 -10.016 1.00 94.25 287 ARG A O 1
ATOM 2214 N N . THR A 1 288 ? 29.888 -5.124 -11.421 1.00 94.00 288 THR A N 1
ATOM 2215 C CA . THR A 1 288 ? 30.792 -4.521 -10.429 1.00 94.00 288 THR A CA 1
ATOM 2216 C C . THR A 1 288 ? 30.753 -2.991 -10.437 1.00 94.00 288 THR A C 1
ATOM 2218 O O . THR A 1 288 ? 31.481 -2.363 -9.673 1.00 94.00 288 THR A O 1
ATOM 2221 N N . SER A 1 289 ? 29.923 -2.380 -11.288 1.00 93.19 289 SER A N 1
ATOM 2222 C CA . SER A 1 289 ? 29.774 -0.928 -11.396 1.00 93.19 289 SER A CA 1
ATOM 2223 C C . SER A 1 289 ? 28.298 -0.551 -11.371 1.00 93.19 289 SER A C 1
ATOM 2225 O O . SER A 1 289 ? 27.564 -0.804 -12.329 1.00 93.19 289 SER A O 1
ATOM 2227 N N . ALA A 1 290 ? 27.887 0.106 -10.284 1.00 92.06 290 ALA A N 1
ATOM 2228 C CA . ALA A 1 290 ? 26.527 0.601 -10.088 1.00 92.06 290 ALA A CA 1
ATOM 2229 C C . ALA A 1 290 ? 26.208 1.864 -10.916 1.00 92.06 290 ALA A C 1
ATOM 2231 O O . ALA A 1 290 ? 25.119 2.423 -10.802 1.00 92.06 290 ALA A O 1
ATOM 2232 N N . THR A 1 291 ? 27.133 2.338 -11.759 1.00 95.56 291 THR A N 1
ATOM 2233 C CA . THR A 1 291 ? 26.864 3.457 -12.666 1.00 95.56 291 THR A CA 1
ATOM 2234 C C . THR A 1 291 ? 25.797 3.061 -13.683 1.00 95.56 291 THR A C 1
ATOM 2236 O O . THR A 1 291 ? 25.975 2.105 -14.440 1.00 95.56 291 THR A O 1
ATOM 2239 N N . ILE A 1 292 ? 24.701 3.819 -13.719 1.00 95.81 292 ILE A N 1
ATOM 2240 C CA . ILE A 1 292 ? 23.636 3.651 -14.707 1.00 95.81 292 ILE A CA 1
ATOM 2241 C C . ILE A 1 292 ? 24.065 4.280 -16.034 1.00 95.81 292 ILE A C 1
ATOM 2243 O O . ILE A 1 292 ? 24.354 5.475 -16.112 1.00 95.81 292 ILE A O 1
ATOM 2247 N N . VAL A 1 293 ? 24.087 3.473 -17.092 1.00 97.94 293 VAL A N 1
ATOM 2248 C CA . VAL A 1 293 ? 24.464 3.876 -18.452 1.00 97.94 293 VAL A CA 1
ATOM 2249 C C . VAL A 1 293 ? 23.375 3.489 -19.446 1.00 97.94 293 VAL A C 1
ATOM 2251 O O . VAL A 1 293 ? 22.560 2.609 -19.174 1.00 97.94 293 VAL A O 1
ATOM 2254 N N . ASN A 1 294 ? 23.365 4.135 -20.611 1.00 98.12 294 ASN A N 1
ATOM 2255 C CA . ASN A 1 294 ? 22.508 3.728 -21.723 1.00 98.12 294 ASN A CA 1
ATOM 2256 C C . ASN A 1 294 ? 22.932 2.325 -22.196 1.00 98.12 294 ASN A C 1
ATOM 2258 O O . ASN A 1 294 ? 24.111 2.094 -22.477 1.00 98.12 294 ASN A O 1
ATOM 2262 N N . LYS A 1 295 ? 21.983 1.389 -22.261 1.00 97.62 295 LYS A N 1
ATOM 2263 C CA . LYS A 1 295 ? 22.218 -0.009 -22.653 1.00 97.62 295 LYS A CA 1
ATOM 2264 C C . LYS A 1 295 ? 21.797 -0.307 -24.096 1.00 97.62 295 LYS A C 1
ATOM 2266 O O . LYS A 1 295 ? 21.926 -1.444 -24.543 1.00 97.62 295 LYS A O 1
ATOM 2271 N N . GLY A 1 296 ? 21.339 0.705 -24.826 1.00 97.62 296 GLY A N 1
ATOM 2272 C CA . GLY A 1 296 ? 20.761 0.584 -26.154 1.00 97.62 296 GLY A CA 1
ATOM 2273 C C . GLY A 1 296 ? 19.344 0.020 -26.101 1.00 97.62 296 GLY A C 1
ATOM 2274 O O . GLY A 1 296 ? 18.611 0.234 -25.137 1.00 97.62 296 GLY A O 1
ATOM 2275 N N . ALA A 1 297 ? 18.967 -0.689 -27.161 1.00 98.12 297 ALA A N 1
ATOM 2276 C CA . ALA A 1 297 ? 17.659 -1.311 -27.306 1.00 98.12 297 ALA A CA 1
ATOM 2277 C C . ALA A 1 297 ? 17.435 -2.435 -26.277 1.00 98.12 297 ALA A C 1
ATOM 2279 O O . ALA A 1 297 ? 18.289 -3.311 -26.108 1.00 98.12 297 ALA A O 1
ATOM 2280 N N . ARG A 1 298 ? 16.267 -2.442 -25.628 1.00 97.81 298 ARG A N 1
ATOM 2281 C CA . ARG A 1 298 ? 15.821 -3.504 -24.721 1.00 97.81 298 ARG A CA 1
ATOM 2282 C C . ARG A 1 298 ? 15.781 -4.837 -25.478 1.00 97.81 298 ARG A C 1
ATOM 2284 O O . ARG A 1 298 ? 15.063 -4.929 -26.477 1.00 97.81 298 ARG A O 1
ATOM 2291 N N . PRO A 1 299 ? 16.488 -5.880 -25.013 1.00 97.38 299 PRO A N 1
ATOM 2292 C CA . PRO A 1 299 ? 16.373 -7.213 -25.587 1.00 97.38 299 PRO A CA 1
ATOM 2293 C C . PRO A 1 299 ? 15.076 -7.904 -25.130 1.00 97.38 299 PRO A C 1
ATOM 2295 O O . PRO A 1 299 ? 14.523 -7.596 -24.076 1.00 97.38 299 PRO A O 1
ATOM 2298 N N . ALA A 1 300 ? 14.596 -8.868 -25.919 1.00 96.88 300 ALA A N 1
ATOM 2299 C CA . ALA A 1 300 ? 13.318 -9.548 -25.676 1.00 96.88 300 ALA A CA 1
ATOM 2300 C C . ALA A 1 300 ? 13.311 -10.486 -24.456 1.00 96.88 300 ALA A C 1
ATOM 2302 O O . ALA A 1 300 ? 12.247 -10.897 -24.011 1.00 96.88 300 ALA A O 1
ATOM 2303 N N . ASN A 1 301 ? 14.486 -10.866 -23.948 1.00 96.62 301 ASN A N 1
ATOM 2304 C CA . ASN A 1 301 ? 14.628 -11.852 -22.878 1.00 96.62 301 ASN A CA 1
ATOM 2305 C C . ASN A 1 301 ? 14.586 -11.252 -21.466 1.00 96.62 301 ASN A C 1
ATOM 2307 O O . ASN A 1 301 ? 14.574 -12.022 -20.516 1.00 96.62 301 ASN A O 1
ATOM 2311 N N . ILE A 1 302 ? 14.601 -9.924 -21.311 1.00 97.75 302 ILE A N 1
ATOM 2312 C CA . ILE A 1 302 ? 14.406 -9.302 -19.996 1.00 97.75 302 ILE A CA 1
ATOM 2313 C C . ILE A 1 302 ? 12.908 -9.283 -19.692 1.00 97.75 302 ILE A C 1
ATOM 2315 O O . ILE A 1 302 ? 12.137 -8.717 -20.476 1.00 97.75 302 ILE A O 1
ATOM 2319 N N . SER A 1 303 ? 12.530 -9.876 -18.559 1.00 96.56 303 SER A N 1
ATOM 2320 C CA . SER A 1 303 ? 11.168 -9.941 -18.027 1.00 96.56 303 SER A CA 1
ATOM 2321 C C . SER A 1 303 ? 10.491 -8.573 -18.050 1.00 96.56 303 SER A C 1
ATOM 2323 O O . SER A 1 303 ? 11.133 -7.546 -17.838 1.00 96.56 303 SER A O 1
ATOM 2325 N N . SER A 1 304 ? 9.190 -8.548 -18.323 1.00 96.69 304 SER A N 1
ATOM 2326 C CA . SER A 1 304 ? 8.364 -7.341 -18.234 1.00 96.69 304 SER A CA 1
ATOM 2327 C C . SER A 1 304 ? 7.745 -7.175 -16.848 1.00 96.69 304 SER A C 1
ATOM 2329 O O . SER A 1 304 ? 6.797 -6.419 -16.725 1.00 96.69 304 SER A O 1
ATOM 2331 N N . ASN A 1 305 ? 8.220 -7.885 -15.819 1.00 95.25 305 ASN A N 1
ATOM 2332 C CA . ASN A 1 305 ? 7.641 -7.864 -14.470 1.00 95.25 305 ASN A CA 1
ATOM 2333 C C . ASN A 1 305 ? 6.127 -8.180 -14.414 1.00 95.25 305 ASN A C 1
ATOM 2335 O O . ASN A 1 305 ? 5.494 -7.903 -13.406 1.00 95.25 305 ASN A O 1
ATOM 2339 N N . ASP A 1 306 ? 5.525 -8.743 -15.463 1.00 93.62 306 ASP A N 1
ATOM 2340 C CA . ASP A 1 306 ? 4.086 -9.031 -15.589 1.00 93.62 306 ASP A CA 1
ATOM 2341 C C . ASP A 1 306 ? 3.752 -10.515 -15.338 1.00 93.62 306 ASP A C 1
ATOM 2343 O O . ASP A 1 306 ? 2.618 -10.964 -15.527 1.00 93.62 306 ASP A O 1
ATOM 2347 N N . GLY A 1 307 ? 4.755 -11.280 -14.902 1.00 93.62 307 GLY A N 1
ATOM 2348 C CA . GLY A 1 307 ? 4.668 -12.691 -14.549 1.00 93.62 307 GLY A CA 1
ATOM 2349 C C . GLY A 1 307 ? 4.591 -12.942 -13.042 1.00 93.62 307 GLY A C 1
ATOM 2350 O O . GLY A 1 307 ? 4.343 -12.050 -12.237 1.00 93.62 307 GLY A O 1
ATOM 2351 N N . TYR A 1 308 ? 4.787 -14.195 -12.655 1.00 96.12 308 TYR A N 1
ATOM 2352 C CA . TYR A 1 308 ? 4.970 -14.564 -11.252 1.00 96.12 308 TYR A CA 1
ATOM 2353 C C . TYR A 1 308 ? 6.359 -14.153 -10.749 1.00 96.12 308 TYR A C 1
ATOM 2355 O O . TYR A 1 308 ? 7.211 -13.809 -11.559 1.00 96.12 308 TYR A O 1
ATOM 2363 N N . ASP A 1 309 ? 6.556 -14.233 -9.434 1.00 96.06 309 ASP A N 1
ATOM 2364 C CA . ASP A 1 309 ? 7.828 -13.944 -8.756 1.00 96.06 309 ASP A CA 1
ATOM 2365 C C . ASP A 1 309 ? 8.311 -12.500 -8.931 1.00 96.06 309 ASP A C 1
ATOM 2367 O O . ASP A 1 309 ? 9.364 -12.202 -9.472 1.00 96.06 309 ASP A O 1
ATOM 2371 N N . VAL A 1 310 ? 7.479 -11.559 -8.486 1.00 96.62 310 VAL A N 1
ATOM 2372 C CA . VAL A 1 310 ? 7.761 -10.118 -8.602 1.00 96.62 310 VAL A CA 1
ATOM 2373 C C . VAL A 1 310 ? 7.487 -9.366 -7.296 1.00 96.62 310 VAL A C 1
ATOM 2375 O O . VAL A 1 310 ? 7.163 -8.173 -7.290 1.00 96.62 310 VAL A O 1
ATOM 2378 N N . ILE A 1 311 ? 7.566 -10.067 -6.162 1.00 96.75 311 ILE A N 1
ATOM 2379 C CA . ILE A 1 311 ? 7.434 -9.496 -4.812 1.00 96.75 311 ILE A CA 1
ATOM 2380 C C . ILE A 1 311 ? 8.832 -9.342 -4.219 1.00 96.75 311 ILE A C 1
ATOM 2382 O O . ILE A 1 311 ? 9.647 -10.258 -4.292 1.00 96.75 311 ILE A O 1
ATOM 2386 N N . THR A 1 312 ? 9.101 -8.193 -3.605 1.00 94.38 312 THR A N 1
ATOM 2387 C CA . THR A 1 312 ? 10.382 -7.892 -2.955 1.00 94.38 312 THR A CA 1
ATOM 2388 C C . THR A 1 312 ? 10.250 -7.831 -1.431 1.00 94.38 312 THR A C 1
ATOM 2390 O O . THR A 1 312 ? 9.157 -7.901 -0.857 1.00 94.38 312 THR A O 1
ATOM 2393 N N . ALA A 1 313 ? 11.383 -7.719 -0.738 1.00 88.44 313 ALA A N 1
ATOM 2394 C CA . ALA A 1 313 ? 11.396 -7.424 0.690 1.00 88.44 313 ALA A CA 1
ATOM 2395 C C . ALA A 1 313 ? 10.767 -6.041 0.986 1.00 88.44 313 ALA A C 1
ATOM 2397 O O . ALA A 1 313 ? 10.899 -5.125 0.169 1.00 88.44 313 ALA A O 1
ATOM 2398 N N . PRO A 1 314 ? 10.108 -5.867 2.150 1.00 93.69 314 PRO A N 1
ATOM 2399 C CA . PRO A 1 314 ? 9.981 -6.840 3.243 1.00 93.69 314 PRO A CA 1
ATOM 2400 C C . PRO A 1 314 ? 8.813 -7.829 3.086 1.00 93.69 314 PRO A C 1
ATOM 2402 O O . PRO A 1 314 ? 8.698 -8.765 3.872 1.00 93.69 314 PRO A O 1
ATOM 2405 N N . ALA A 1 315 ? 7.957 -7.667 2.075 1.00 97.44 315 ALA A N 1
ATOM 2406 C CA . ALA A 1 315 ? 6.710 -8.421 1.919 1.00 97.44 315 ALA A CA 1
ATOM 2407 C C . ALA A 1 315 ? 6.895 -9.934 1.687 1.00 97.44 315 ALA A C 1
ATOM 2409 O O . ALA A 1 315 ? 5.960 -10.712 1.887 1.00 97.44 315 ALA A O 1
ATOM 2410 N N . ILE A 1 316 ? 8.096 -10.364 1.298 1.00 97.38 316 ILE A N 1
ATOM 2411 C CA . ILE A 1 316 ? 8.473 -11.780 1.194 1.00 97.38 316 ILE A CA 1
ATOM 2412 C C . ILE A 1 316 ? 8.896 -12.419 2.526 1.00 97.38 316 ILE A C 1
ATOM 2414 O O . ILE A 1 316 ? 9.188 -13.614 2.537 1.00 97.38 316 ILE A O 1
ATOM 2418 N N . ALA A 1 317 ? 8.967 -11.686 3.642 1.00 97.75 317 ALA A N 1
ATOM 2419 C CA . ALA A 1 317 ? 9.296 -12.270 4.945 1.00 97.75 317 ALA A CA 1
ATOM 2420 C C . ALA A 1 317 ? 8.232 -13.304 5.376 1.00 97.75 317 ALA A C 1
ATOM 2422 O O . ALA A 1 317 ? 7.063 -13.232 4.985 1.00 97.75 317 ALA A O 1
ATOM 2423 N N . LYS A 1 318 ? 8.629 -14.333 6.131 1.00 98.44 318 LYS A N 1
ATOM 2424 C CA . LYS A 1 318 ? 7.732 -15.451 6.482 1.00 98.44 318 LYS A CA 1
ATOM 2425 C C . LYS A 1 318 ? 6.675 -15.042 7.504 1.00 98.44 318 LYS A C 1
ATOM 2427 O O . LYS A 1 318 ? 5.543 -15.499 7.412 1.00 98.44 318 LYS A O 1
ATOM 2432 N N . ASN A 1 319 ? 7.047 -14.181 8.443 1.00 97.56 319 ASN A N 1
ATOM 2433 C CA . ASN A 1 319 ? 6.274 -13.812 9.625 1.00 97.56 319 ASN A CA 1
ATOM 2434 C C . ASN A 1 319 ? 5.620 -12.424 9.501 1.00 97.56 319 ASN A C 1
ATOM 2436 O O . ASN A 1 319 ? 5.135 -11.885 10.494 1.00 97.56 319 ASN A O 1
ATOM 2440 N N . VAL A 1 320 ? 5.615 -11.837 8.301 1.00 97.94 320 VAL A N 1
ATOM 2441 C CA . VAL A 1 320 ? 4.867 -10.609 7.995 1.00 97.94 320 VAL A CA 1
ATOM 2442 C C . VAL A 1 320 ? 3.581 -10.953 7.252 1.00 97.94 320 VAL A C 1
ATOM 2444 O O . VAL A 1 320 ? 3.540 -11.929 6.498 1.00 97.94 320 VAL A O 1
ATOM 2447 N N . LEU A 1 321 ? 2.555 -10.119 7.421 1.00 98.75 321 LEU A N 1
ATOM 2448 C CA . LEU A 1 321 ? 1.337 -10.161 6.621 1.00 98.75 321 LEU A CA 1
ATOM 2449 C C . LEU A 1 321 ? 1.532 -9.325 5.352 1.00 98.75 321 LEU A C 1
ATOM 2451 O O . LEU A 1 321 ? 1.452 -8.101 5.377 1.00 98.75 321 LEU A O 1
ATOM 2455 N N . SER A 1 322 ? 1.792 -10.000 4.244 1.00 98.62 322 SER A N 1
ATOM 2456 C CA . SER A 1 322 ? 1.931 -9.433 2.909 1.00 98.62 322 SER A CA 1
ATOM 2457 C C . SER A 1 322 ? 0.566 -9.201 2.270 1.00 98.62 322 SER A C 1
ATOM 2459 O O . SER A 1 322 ? -0.271 -10.109 2.226 1.00 98.62 322 SER A O 1
ATOM 2461 N N . VAL A 1 323 ? 0.346 -7.989 1.761 1.00 98.81 323 VAL A N 1
ATOM 2462 C CA . VAL A 1 323 ? -0.951 -7.532 1.257 1.00 98.81 323 VAL A CA 1
ATOM 2463 C C . VAL A 1 323 ? -0.860 -7.128 -0.212 1.00 98.81 323 VAL A C 1
ATOM 2465 O O . VAL A 1 323 ? -0.224 -6.130 -0.561 1.00 98.81 323 VAL A O 1
ATOM 2468 N N . GLY A 1 324 ? -1.535 -7.891 -1.072 1.00 98.56 324 GLY A N 1
ATOM 2469 C CA . GLY A 1 324 ? -1.803 -7.525 -2.464 1.00 98.56 324 GLY A CA 1
ATOM 2470 C C . GLY A 1 324 ? -2.986 -6.564 -2.603 1.00 98.56 324 GLY A C 1
ATOM 2471 O O . GLY A 1 324 ? -3.729 -6.319 -1.650 1.00 98.56 324 GLY A O 1
ATOM 2472 N N . ALA A 1 325 ? -3.188 -6.031 -3.805 1.00 97.94 325 ALA A N 1
ATOM 2473 C CA . ALA A 1 325 ? -4.277 -5.104 -4.101 1.00 97.94 325 ALA A CA 1
ATOM 2474 C C . ALA A 1 325 ? -5.338 -5.750 -4.995 1.00 97.94 325 ALA A C 1
ATOM 2476 O O . ALA A 1 325 ? -5.026 -6.301 -6.048 1.00 97.94 325 ALA A O 1
ATOM 2477 N N . VAL A 1 326 ? -6.606 -5.612 -4.615 1.00 95.50 326 VAL A N 1
ATOM 2478 C CA . VAL A 1 326 ? -7.764 -5.903 -5.469 1.00 95.50 326 VAL A CA 1
ATOM 2479 C C . VAL A 1 326 ? -8.481 -4.614 -5.854 1.00 95.50 326 VAL A C 1
ATOM 2481 O O . VAL A 1 326 ? -8.281 -3.558 -5.251 1.00 95.50 326 VAL A O 1
ATOM 2484 N N . ASN A 1 327 ? -9.315 -4.709 -6.886 1.00 87.38 327 ASN A N 1
ATOM 2485 C CA . ASN A 1 327 ? -10.244 -3.648 -7.254 1.00 87.38 327 ASN A CA 1
ATOM 2486 C C . ASN A 1 327 ? -11.331 -3.466 -6.175 1.00 87.38 327 ASN A C 1
ATOM 2488 O O . ASN A 1 327 ? -11.684 -4.439 -5.501 1.00 87.38 327 ASN A O 1
ATOM 2492 N N . PRO A 1 328 ? -11.912 -2.259 -6.053 1.00 85.62 328 PRO A N 1
ATOM 2493 C CA . PRO A 1 328 ? -12.942 -1.960 -5.071 1.00 85.62 328 PRO A CA 1
ATOM 2494 C C . PRO A 1 328 ? -14.163 -2.862 -5.212 1.00 85.62 328 PRO A C 1
ATOM 2496 O O . PRO A 1 328 ? -14.683 -3.075 -6.312 1.00 85.62 328 PRO A O 1
ATOM 2499 N N . LEU A 1 329 ? -14.688 -3.302 -4.070 1.00 80.19 329 LEU A N 1
ATOM 2500 C CA . LEU A 1 329 ? -15.918 -4.075 -3.947 1.00 80.19 329 LEU A CA 1
ATOM 2501 C C . LEU A 1 329 ? -16.916 -3.277 -3.088 1.00 80.19 329 LEU A C 1
ATOM 2503 O O . LEU A 1 329 ? -17.019 -3.512 -1.885 1.00 80.19 329 LEU A O 1
ATOM 2507 N N . PRO A 1 330 ? -17.698 -2.346 -3.676 1.00 70.38 330 PRO A N 1
ATOM 2508 C CA . PRO A 1 330 ? -18.597 -1.459 -2.924 1.00 70.38 330 PRO A CA 1
ATOM 2509 C C . PRO A 1 330 ? -19.637 -2.166 -2.046 1.00 70.38 330 PRO A C 1
ATOM 2511 O O . PRO A 1 330 ? -20.142 -1.579 -1.095 1.00 70.38 330 PRO A O 1
ATOM 2514 N N . PHE A 1 331 ? -19.962 -3.420 -2.367 1.00 68.00 331 PHE A N 1
ATOM 2515 C CA . PHE A 1 331 ? -20.904 -4.256 -1.616 1.00 68.00 331 PHE A CA 1
ATOM 2516 C C . PHE A 1 331 ? -20.209 -5.394 -0.856 1.00 68.00 331 PHE A C 1
ATOM 2518 O O . PHE A 1 331 ? -20.859 -6.352 -0.444 1.00 68.00 331 PHE A O 1
ATOM 2525 N N . GLY A 1 332 ? -18.887 -5.309 -0.711 1.00 71.94 332 GLY A N 1
ATOM 2526 C CA . GLY A 1 332 ? -18.047 -6.359 -0.158 1.00 71.94 332 GLY A CA 1
ATOM 2527 C C . GLY A 1 332 ? -17.903 -7.596 -1.058 1.00 71.94 332 GLY A C 1
ATOM 2528 O O . GLY A 1 332 ? -18.498 -7.682 -2.142 1.00 71.94 332 GLY A O 1
ATOM 2529 N N . PRO A 1 333 ? -17.096 -8.576 -0.619 1.00 78.69 333 PRO A N 1
ATOM 2530 C CA . PRO A 1 333 ? -16.753 -9.779 -1.372 1.00 78.69 333 PRO A CA 1
ATOM 2531 C C . PRO A 1 333 ? -17.878 -10.825 -1.306 1.00 78.69 333 PRO A C 1
ATOM 2533 O O . PRO A 1 333 ? -17.723 -11.910 -0.757 1.00 78.69 333 PRO A O 1
ATOM 2536 N N . THR A 1 334 ? -19.043 -10.495 -1.864 1.00 69.75 334 THR A N 1
ATOM 2537 C CA . THR A 1 334 ? -20.235 -11.366 -1.840 1.00 69.75 334 THR A CA 1
ATOM 2538 C C . THR A 1 334 ? -20.095 -12.621 -2.702 1.00 69.75 334 THR A C 1
ATOM 2540 O O . THR A 1 334 ? -20.687 -13.651 -2.386 1.00 69.75 334 THR A O 1
ATOM 2543 N N . VAL A 1 335 ? -19.318 -12.548 -3.788 1.00 67.94 335 VAL A N 1
ATOM 2544 C CA . VAL A 1 335 ? -19.033 -13.666 -4.697 1.00 67.94 335 VAL A CA 1
ATOM 2545 C C . VAL A 1 335 ? -17.581 -13.570 -5.156 1.00 67.94 335 VAL A C 1
ATOM 2547 O O . VAL A 1 335 ? -17.134 -12.499 -5.570 1.00 67.94 335 VAL A O 1
ATOM 2550 N N . SER A 1 336 ? -16.852 -14.688 -5.128 1.00 74.88 336 SER A N 1
ATOM 2551 C CA . SER A 1 336 ? -15.427 -14.743 -5.488 1.00 74.88 336 SER A CA 1
ATOM 2552 C C . SER A 1 336 ? -15.138 -14.281 -6.918 1.00 74.88 336 SER A C 1
ATOM 2554 O O . SER A 1 336 ? -14.108 -13.663 -7.154 1.00 74.88 336 SER A O 1
ATOM 2556 N N . SER A 1 337 ? -16.060 -14.497 -7.862 1.00 72.81 337 SER A N 1
ATOM 2557 C CA . SER A 1 337 ? -15.915 -14.075 -9.265 1.00 72.81 337 SER A CA 1
ATOM 2558 C C . SER A 1 337 ? -15.844 -12.559 -9.465 1.00 72.81 337 SER A C 1
ATOM 2560 O O . SER A 1 337 ? -15.445 -12.111 -10.536 1.00 72.81 337 SER A O 1
ATOM 2562 N N . ASN A 1 338 ? -16.258 -11.767 -8.471 1.00 71.31 338 ASN A N 1
ATOM 2563 C CA . ASN A 1 338 ? -16.189 -10.306 -8.529 1.00 71.31 338 ASN A CA 1
ATOM 2564 C C . ASN A 1 338 ? -14.858 -9.766 -7.991 1.00 71.31 338 ASN A C 1
ATOM 2566 O O . ASN A 1 338 ? -14.572 -8.583 -8.161 1.00 71.31 338 ASN A O 1
ATOM 2570 N N . ILE A 1 339 ? -14.059 -10.610 -7.335 1.00 82.69 339 ILE A N 1
ATOM 2571 C CA . ILE A 1 339 ? -12.765 -10.232 -6.778 1.00 82.69 339 ILE A CA 1
ATOM 2572 C C . ILE A 1 339 ? -11.746 -10.283 -7.913 1.00 82.69 339 ILE A C 1
ATOM 2574 O O . ILE A 1 339 ? -11.316 -11.352 -8.338 1.00 82.69 339 ILE A O 1
ATOM 2578 N N . ALA A 1 340 ? -11.378 -9.111 -8.417 1.00 86.56 340 ALA A N 1
ATOM 2579 C CA . ALA A 1 340 ? -10.361 -8.967 -9.445 1.00 86.56 340 ALA A CA 1
ATOM 2580 C C . ALA A 1 340 ? -9.112 -8.331 -8.839 1.00 86.56 340 ALA A C 1
ATOM 2582 O O . ALA A 1 340 ? -9.196 -7.237 -8.273 1.00 86.56 340 ALA A O 1
ATOM 2583 N N . ILE A 1 341 ? -7.963 -8.989 -8.998 1.00 91.75 341 ILE A N 1
ATOM 2584 C CA . ILE A 1 341 ? -6.667 -8.422 -8.623 1.00 91.75 341 ILE A CA 1
ATOM 2585 C C . ILE A 1 341 ? -6.423 -7.117 -9.399 1.00 91.75 341 ILE A C 1
ATOM 2587 O O . ILE A 1 341 ? -6.830 -6.979 -10.557 1.00 91.75 341 ILE A O 1
ATOM 2591 N N . ALA A 1 342 ? -5.821 -6.127 -8.747 1.00 89.25 342 ALA A N 1
ATOM 2592 C CA . ALA A 1 342 ? -5.420 -4.893 -9.403 1.00 89.25 342 ALA A CA 1
ATOM 2593 C C . ALA A 1 342 ? -4.293 -5.192 -10.399 1.00 89.25 342 ALA A C 1
ATOM 2595 O O . ALA A 1 342 ? -3.382 -5.956 -10.087 1.00 89.25 342 ALA A O 1
ATOM 2596 N N . SER A 1 343 ? -4.331 -4.566 -11.577 1.00 88.31 343 SER A N 1
ATOM 2597 C CA . SER A 1 343 ? -3.395 -4.867 -12.672 1.00 88.31 343 SER A CA 1
ATOM 2598 C C . SER A 1 343 ? -1.931 -4.573 -12.349 1.00 88.31 343 SER A C 1
ATOM 2600 O O . SER A 1 343 ? -1.067 -5.004 -13.091 1.00 88.31 343 SER A O 1
ATOM 2602 N N . PHE A 1 344 ? -1.659 -3.799 -11.298 1.00 92.88 344 PHE A N 1
ATOM 2603 C CA . PHE A 1 344 ? -0.307 -3.479 -10.846 1.00 92.88 344 PHE A CA 1
ATOM 2604 C C . PHE A 1 344 ? 0.163 -4.362 -9.684 1.00 92.88 344 PHE A C 1
ATOM 2606 O O . PHE A 1 344 ? 1.347 -4.341 -9.374 1.00 92.88 344 PHE A O 1
ATOM 2613 N N . SER A 1 345 ? -0.724 -5.103 -9.008 1.00 97.56 345 SER A N 1
ATOM 2614 C CA . SER A 1 345 ? -0.356 -5.838 -7.791 1.00 97.56 345 SER A CA 1
ATOM 2615 C C . SER A 1 345 ? 0.653 -6.933 -8.115 1.00 97.56 345 SER A C 1
ATOM 2617 O O . SER A 1 345 ? 0.349 -7.808 -8.917 1.00 97.56 345 SER A O 1
ATOM 2619 N N . SER A 1 346 ? 1.799 -6.935 -7.439 1.00 97.25 346 SER A N 1
ATOM 2620 C CA . SER A 1 346 ? 2.809 -7.986 -7.568 1.00 97.25 346 SER A CA 1
ATOM 2621 C C . SER A 1 346 ? 2.295 -9.354 -7.116 1.00 97.25 346 SER A C 1
ATOM 2623 O O . SER A 1 346 ? 1.544 -9.455 -6.138 1.00 97.25 346 SER A O 1
ATOM 2625 N N . TRP A 1 347 ? 2.736 -10.409 -7.806 1.00 96.81 347 TRP A N 1
ATOM 2626 C CA . TRP A 1 347 ? 2.406 -11.805 -7.507 1.00 96.81 347 TRP A CA 1
ATOM 2627 C C . TRP A 1 347 ? 3.659 -12.586 -7.113 1.00 96.81 347 TRP A C 1
ATOM 2629 O O . TRP A 1 347 ? 4.736 -12.362 -7.662 1.00 96.81 347 TRP A O 1
ATOM 2639 N N . GLY A 1 348 ? 3.512 -13.510 -6.161 1.00 96.81 348 GLY A N 1
ATOM 2640 C CA . GLY A 1 348 ? 4.538 -14.503 -5.860 1.00 96.81 348 GLY A CA 1
ATOM 2641 C C . GLY A 1 348 ? 4.596 -15.605 -6.930 1.00 96.81 348 GLY A C 1
ATOM 2642 O O . GLY A 1 348 ? 4.107 -15.389 -8.036 1.00 96.81 348 GLY A O 1
ATOM 2643 N N . PRO A 1 349 ? 5.127 -16.801 -6.625 1.00 97.56 349 PRO A N 1
ATOM 2644 C CA . PRO A 1 349 ? 5.681 -17.196 -5.331 1.00 97.56 349 PRO A CA 1
ATOM 2645 C C . PRO A 1 349 ? 6.972 -16.429 -5.018 1.00 97.56 349 PRO A C 1
ATOM 2647 O O . PRO A 1 349 ? 7.398 -15.589 -5.794 1.00 97.56 349 PRO A O 1
ATOM 2650 N N . THR A 1 350 ? 7.566 -16.683 -3.859 1.00 97.50 350 THR A N 1
ATOM 2651 C CA . THR A 1 350 ? 8.975 -16.338 -3.620 1.00 97.50 350 THR A CA 1
ATOM 2652 C C . THR A 1 350 ? 9.900 -17.353 -4.303 1.00 97.50 350 THR A C 1
ATOM 2654 O O . THR A 1 350 ? 9.446 -18.450 -4.639 1.00 97.50 350 THR A O 1
ATOM 2657 N N . ASP A 1 351 ? 11.201 -17.054 -4.397 1.00 96.81 351 ASP A N 1
ATOM 2658 C CA . ASP A 1 351 ? 12.236 -17.942 -4.966 1.00 96.81 351 ASP A CA 1
ATOM 2659 C C . ASP A 1 351 ? 12.215 -19.362 -4.369 1.00 96.81 351 ASP A C 1
ATOM 2661 O O . ASP A 1 351 ? 12.473 -20.364 -5.036 1.00 96.81 351 ASP A O 1
ATOM 2665 N N . ASP A 1 352 ? 11.914 -19.462 -3.070 1.00 96.88 352 ASP A N 1
ATOM 2666 C CA . ASP A 1 352 ? 11.819 -20.723 -2.330 1.00 96.88 352 ASP A CA 1
ATOM 2667 C C . ASP A 1 352 ? 10.413 -21.356 -2.365 1.00 96.88 352 ASP A C 1
ATOM 2669 O O . ASP A 1 352 ? 10.119 -22.285 -1.611 1.00 96.88 352 ASP A O 1
ATOM 2673 N N . GLY A 1 353 ? 9.538 -20.871 -3.249 1.00 97.00 353 GLY A N 1
ATOM 2674 C CA . GLY A 1 353 ? 8.226 -21.439 -3.553 1.00 97.00 353 GLY A CA 1
ATOM 2675 C C . GLY A 1 353 ? 7.113 -21.085 -2.564 1.00 97.00 353 GLY A C 1
ATOM 2676 O O . GLY A 1 353 ? 6.026 -21.663 -2.645 1.00 97.00 353 GLY A O 1
ATOM 2677 N N . ARG A 1 354 ? 7.339 -20.164 -1.617 1.00 98.31 354 ARG A N 1
ATOM 2678 C CA . ARG A 1 354 ? 6.292 -19.758 -0.665 1.00 98.31 354 ARG A CA 1
ATOM 2679 C C . ARG A 1 354 ? 5.237 -18.914 -1.367 1.00 98.31 354 ARG A C 1
ATOM 2681 O O . ARG A 1 354 ? 5.527 -18.112 -2.252 1.00 98.31 354 ARG A O 1
ATOM 2688 N N . ILE A 1 355 ? 3.993 -19.078 -0.930 1.00 98.38 355 ILE A N 1
ATOM 2689 C CA . ILE A 1 355 ? 2.872 -18.276 -1.416 1.00 98.38 355 ILE A CA 1
ATOM 2690 C C . ILE A 1 355 ? 2.960 -16.888 -0.780 1.00 98.38 355 ILE A C 1
ATOM 2692 O O . ILE A 1 355 ? 2.946 -16.768 0.444 1.00 98.38 355 ILE A O 1
ATOM 2696 N N . LYS A 1 356 ? 3.033 -15.859 -1.626 1.00 98.06 356 LYS A N 1
ATOM 2697 C CA . LYS A 1 356 ? 2.862 -14.442 -1.291 1.00 98.06 356 LYS A CA 1
ATOM 2698 C C . LYS A 1 356 ? 2.106 -13.743 -2.444 1.00 98.06 356 LYS A C 1
ATOM 2700 O O . LYS A 1 356 ? 2.223 -14.197 -3.586 1.00 98.06 356 LYS A O 1
ATOM 2705 N N . PRO A 1 357 ? 1.352 -12.657 -2.196 1.00 98.31 357 PRO A N 1
ATOM 2706 C CA . PRO A 1 357 ? 1.002 -12.130 -0.876 1.00 98.31 357 PRO A CA 1
ATOM 2707 C C . PRO A 1 357 ? 0.121 -13.105 -0.083 1.00 98.31 357 PRO A C 1
ATOM 2709 O O . PRO A 1 357 ? -0.410 -14.060 -0.647 1.00 98.31 357 PRO A O 1
ATOM 2712 N N . ASP A 1 358 ? -0.017 -12.890 1.224 1.00 98.56 358 ASP A N 1
ATOM 2713 C CA . ASP A 1 358 ? -0.825 -13.771 2.076 1.00 98.56 358 ASP A CA 1
ATOM 2714 C C . ASP A 1 358 ? -2.321 -13.495 1.885 1.00 98.56 358 ASP A C 1
ATOM 2716 O O . ASP A 1 358 ? -3.129 -14.421 1.820 1.00 98.56 358 ASP A O 1
ATOM 2720 N N . ILE A 1 359 ? -2.689 -12.212 1.784 1.00 97.94 359 ILE A N 1
ATOM 2721 C CA . ILE A 1 359 ? -4.061 -11.747 1.549 1.00 97.94 359 ILE A CA 1
ATOM 2722 C C . ILE A 1 359 ? -4.075 -10.511 0.640 1.00 97.94 359 ILE A C 1
ATOM 2724 O O . ILE A 1 359 ? -3.033 -10.023 0.204 1.00 97.94 359 ILE A O 1
ATOM 2728 N N . CYS A 1 360 ? -5.264 -9.989 0.339 1.00 97.38 360 CYS A N 1
ATOM 2729 C CA . CYS A 1 360 ? -5.436 -8.755 -0.425 1.00 97.38 360 CYS A CA 1
ATOM 2730 C C . CYS A 1 360 ? -6.378 -7.772 0.283 1.00 97.38 360 CYS A C 1
ATOM 2732 O O . CYS A 1 360 ? -7.285 -8.190 1.004 1.00 97.38 360 CYS A O 1
ATOM 2734 N N . GLY A 1 361 ? -6.179 -6.479 0.025 1.00 97.19 361 GLY A N 1
ATOM 2735 C CA . GLY A 1 361 ? -7.077 -5.382 0.403 1.00 97.19 361 GLY A CA 1
ATOM 2736 C C . GLY A 1 361 ? -7.453 -4.517 -0.803 1.00 97.19 361 GLY A C 1
ATOM 2737 O O . GLY A 1 361 ? -6.954 -4.734 -1.910 1.00 97.19 361 GLY A O 1
ATOM 2738 N N . ASP A 1 362 ? -8.324 -3.529 -0.605 1.00 96.62 362 ASP A N 1
ATOM 2739 C CA . ASP A 1 362 ? -8.651 -2.552 -1.648 1.00 96.62 362 ASP A CA 1
ATOM 2740 C C . ASP A 1 362 ? -7.474 -1.602 -1.869 1.00 96.62 362 ASP A C 1
ATOM 2742 O O . ASP A 1 362 ? -7.079 -0.866 -0.965 1.00 96.62 362 ASP A O 1
ATOM 2746 N N . GLY A 1 363 ? -6.906 -1.628 -3.070 1.00 95.62 363 GLY A N 1
ATOM 2747 C CA . GLY A 1 363 ? -5.763 -0.791 -3.419 1.00 95.62 363 GLY A CA 1
ATOM 2748 C C . GLY A 1 363 ? -6.015 0.137 -4.594 1.00 95.62 363 GLY A C 1
ATOM 2749 O O . GLY A 1 363 ? -5.053 0.714 -5.088 1.00 95.62 363 GLY A O 1
ATOM 2750 N N . VAL A 1 364 ? -7.247 0.263 -5.102 1.00 92.12 364 VAL A N 1
ATOM 2751 C CA . VAL A 1 364 ? -7.507 0.995 -6.353 1.00 92.12 364 VAL A CA 1
ATOM 2752 C C . VAL A 1 364 ? -8.397 2.207 -6.109 1.00 92.12 364 VAL A C 1
ATOM 2754 O O . VAL A 1 364 ? -9.568 2.091 -5.752 1.00 92.12 364 VAL A O 1
ATOM 2757 N N . ASN A 1 365 ? -7.857 3.389 -6.416 1.00 85.94 365 ASN A N 1
ATOM 2758 C CA . ASN A 1 365 ? -8.535 4.681 -6.302 1.00 85.94 365 ASN A CA 1
ATOM 2759 C C . ASN A 1 365 ? -9.096 4.932 -4.891 1.00 85.94 365 ASN A C 1
ATOM 2761 O O . ASN A 1 365 ? -10.214 5.419 -4.745 1.00 85.94 365 ASN A O 1
ATOM 2765 N N . VAL A 1 366 ? -8.335 4.584 -3.857 1.00 91.88 366 VAL A N 1
ATOM 2766 C CA . VAL A 1 366 ? -8.718 4.769 -2.455 1.00 91.88 366 VAL A CA 1
ATOM 2767 C C . VAL A 1 366 ? -8.617 6.257 -2.112 1.00 91.88 366 VAL A C 1
ATOM 2769 O O . VAL A 1 366 ? -7.551 6.847 -2.284 1.00 91.88 366 VAL A O 1
ATOM 2772 N N . ILE A 1 367 ? -9.705 6.887 -1.652 1.00 89.56 367 ILE A N 1
ATOM 2773 C CA . ILE A 1 367 ? -9.697 8.290 -1.197 1.00 89.56 367 ILE A CA 1
ATOM 2774 C C . ILE A 1 367 ? -9.313 8.364 0.276 1.00 89.56 367 ILE A C 1
ATOM 2776 O O . ILE A 1 367 ? -9.980 7.771 1.121 1.00 89.56 367 ILE A O 1
ATOM 2780 N N . SER A 1 368 ? -8.302 9.175 0.576 1.00 97.00 368 SER A N 1
ATOM 2781 C CA . SER A 1 368 ? -7.841 9.449 1.937 1.00 97.00 368 SER A CA 1
ATOM 2782 C C . SER A 1 368 ? -7.318 10.887 2.062 1.00 97.00 368 SER A C 1
ATOM 2784 O O . SER A 1 368 ? -7.442 11.685 1.128 1.00 97.00 368 SER A O 1
ATOM 2786 N N . ALA A 1 369 ? -6.788 11.230 3.236 1.00 96.38 369 ALA A N 1
ATOM 2787 C CA . ALA A 1 369 ? -6.192 12.530 3.533 1.00 96.38 369 ALA A CA 1
ATOM 2788 C C . ALA A 1 369 ? -5.039 12.856 2.566 1.00 96.38 369 ALA A C 1
ATOM 2790 O O . ALA A 1 369 ? -4.193 12.005 2.301 1.00 96.38 369 ALA A O 1
ATOM 2791 N N . GLY A 1 370 ? -5.009 14.086 2.061 1.00 93.00 370 GLY A N 1
ATOM 2792 C CA . GLY A 1 370 ? -3.953 14.623 1.207 1.00 93.00 370 GLY A CA 1
ATOM 2793 C C . GLY A 1 370 ? -3.280 15.839 1.843 1.00 93.00 370 GLY A C 1
ATOM 2794 O O . GLY A 1 370 ? -3.649 16.292 2.926 1.00 93.00 370 GLY A O 1
ATOM 2795 N N . THR A 1 371 ? -2.272 16.380 1.167 1.00 92.44 371 THR A N 1
ATOM 2796 C CA . THR A 1 371 ? -1.377 17.407 1.743 1.00 92.44 371 THR A CA 1
ATOM 2797 C C . THR A 1 371 ? -1.558 18.806 1.158 1.00 92.44 371 THR A C 1
ATOM 2799 O O . THR A 1 371 ? -0.965 19.762 1.652 1.00 92.44 371 THR A O 1
ATOM 2802 N N . ALA A 1 372 ? -2.401 18.960 0.132 1.00 86.81 372 ALA A N 1
ATOM 2803 C CA . ALA A 1 372 ? -2.594 20.238 -0.559 1.00 86.81 372 ALA A CA 1
ATOM 2804 C C . ALA A 1 372 ? -3.272 21.323 0.307 1.00 86.81 372 ALA A C 1
ATOM 2806 O O . ALA A 1 372 ? -3.098 22.512 0.046 1.00 86.81 372 ALA A O 1
ATOM 2807 N N . ALA A 1 373 ? -4.053 20.922 1.312 1.00 87.12 373 ALA A N 1
ATOM 2808 C CA . ALA A 1 373 ? -4.740 21.784 2.272 1.00 87.12 373 ALA A CA 1
ATOM 2809 C C . ALA A 1 373 ? -5.130 20.969 3.518 1.00 87.12 373 ALA A C 1
ATOM 2811 O O . ALA A 1 373 ? -5.070 19.740 3.508 1.00 87.12 373 ALA A O 1
ATOM 2812 N N . THR A 1 374 ? -5.568 21.636 4.587 1.00 91.81 374 THR A N 1
ATOM 2813 C CA . THR A 1 374 ? -6.000 20.976 5.833 1.00 91.81 374 THR A CA 1
ATOM 2814 C C . THR A 1 374 ? -7.274 20.139 5.671 1.00 91.81 374 THR A C 1
ATOM 2816 O O . THR A 1 374 ? -7.566 19.309 6.524 1.00 91.81 374 THR A O 1
ATOM 2819 N N . ASP A 1 375 ? -8.026 20.320 4.591 1.00 87.50 375 ASP A N 1
ATOM 2820 C CA . ASP A 1 375 ? -9.223 19.564 4.216 1.00 87.50 375 ASP A CA 1
ATOM 2821 C C . ASP A 1 375 ? -9.084 18.884 2.841 1.00 87.50 375 ASP A C 1
ATOM 2823 O O . ASP A 1 375 ? -10.085 18.530 2.212 1.00 87.50 375 ASP A O 1
ATOM 2827 N N . ALA A 1 376 ? -7.852 18.713 2.353 1.00 84.12 376 ALA A N 1
ATOM 2828 C CA . ALA A 1 376 ? -7.596 18.133 1.044 1.00 84.12 376 ALA A CA 1
ATOM 2829 C C . ALA A 1 376 ? -7.683 16.606 1.065 1.00 84.12 376 ALA A C 1
ATOM 2831 O O . ALA A 1 376 ? -7.085 15.936 1.895 1.00 84.12 376 ALA A O 1
ATOM 2832 N N . TYR A 1 377 ? -8.338 16.037 0.060 1.00 88.81 377 TYR A N 1
ATOM 2833 C CA . TYR A 1 377 ? -8.409 14.592 -0.128 1.00 88.81 377 TYR A CA 1
ATOM 2834 C C . TYR A 1 377 ? -7.876 14.218 -1.500 1.00 88.81 377 TYR A C 1
ATOM 2836 O O . TYR A 1 377 ? -8.075 14.946 -2.476 1.00 88.81 377 TYR A O 1
ATOM 2844 N N . VAL A 1 378 ? -7.233 13.060 -1.583 1.00 86.25 378 VAL A N 1
ATOM 2845 C CA . VAL A 1 378 ? -6.645 12.554 -2.823 1.00 86.25 378 VAL A CA 1
ATOM 2846 C C . VAL A 1 378 ? -6.946 11.069 -2.978 1.00 86.25 378 VAL A C 1
ATOM 2848 O O . VAL A 1 378 ? -7.025 10.324 -1.999 1.00 86.25 378 VAL A O 1
ATOM 2851 N N . ALA A 1 379 ? -7.177 10.652 -4.222 1.00 87.38 379 ALA A N 1
ATOM 2852 C CA . ALA A 1 379 ? -7.345 9.253 -4.582 1.00 87.38 379 ALA A CA 1
ATOM 2853 C C . ALA A 1 379 ? -6.001 8.694 -5.049 1.00 87.38 379 ALA A C 1
ATOM 2855 O O . ALA A 1 379 ? -5.396 9.246 -5.968 1.00 87.38 379 ALA A O 1
ATOM 2856 N N . MET A 1 380 ? -5.560 7.594 -4.445 1.00 89.44 380 MET A N 1
ATOM 2857 C CA . MET A 1 380 ? -4.326 6.905 -4.823 1.00 89.44 380 MET A CA 1
ATOM 2858 C C . MET A 1 380 ? -4.597 5.435 -5.129 1.00 89.44 380 MET A C 1
ATOM 2860 O O . MET A 1 380 ? -5.597 4.866 -4.687 1.00 89.44 380 MET A O 1
ATOM 2864 N N . SER A 1 381 ? -3.708 4.830 -5.916 1.00 91.62 381 SER A N 1
ATOM 2865 C CA . SER A 1 381 ? -3.738 3.400 -6.217 1.00 91.62 381 SER A CA 1
ATOM 2866 C C . SER A 1 381 ? -2.375 2.776 -5.955 1.00 91.62 381 SER A C 1
ATOM 2868 O O . SER A 1 381 ? -1.353 3.357 -6.309 1.00 91.62 381 SER A O 1
ATOM 2870 N N . GLY A 1 382 ? -2.375 1.587 -5.368 1.00 94.44 382 GLY A N 1
ATOM 2871 C CA . GLY A 1 382 ? -1.182 0.811 -5.068 1.00 94.44 382 GLY A CA 1
ATOM 2872 C C . GLY A 1 382 ? -1.454 -0.232 -3.989 1.00 94.44 382 GLY A C 1
ATOM 2873 O O . GLY A 1 382 ? -2.393 -0.106 -3.197 1.00 94.44 382 GLY A O 1
ATOM 2874 N N . THR A 1 383 ? -0.587 -1.239 -3.880 1.00 97.44 383 THR A N 1
ATOM 2875 C CA . THR A 1 383 ? -0.548 -2.104 -2.687 1.00 97.44 383 THR A CA 1
ATOM 2876 C C . THR A 1 383 ? -0.290 -1.294 -1.417 1.00 97.44 383 THR A C 1
ATOM 2878 O O . THR A 1 383 ? -0.703 -1.697 -0.332 1.00 97.44 383 THR A O 1
ATOM 2881 N N . SER A 1 384 ? 0.312 -0.111 -1.560 1.00 96.56 384 SER A N 1
ATOM 2882 C CA . SER A 1 384 ? 0.468 0.891 -0.511 1.00 96.56 384 SER A CA 1
ATOM 2883 C C . SER A 1 384 ? -0.845 1.412 0.074 1.00 96.56 384 SER A C 1
ATOM 2885 O O . SER A 1 384 ? -0.827 1.888 1.203 1.00 96.56 384 SER A O 1
ATOM 2887 N N . MET A 1 385 ? -1.970 1.306 -0.643 1.00 98.12 385 MET A N 1
ATOM 2888 C CA . MET A 1 385 ? -3.315 1.642 -0.149 1.00 98.12 385 MET A CA 1
ATOM 2889 C C . MET A 1 385 ? -4.059 0.399 0.361 1.00 98.12 385 MET A C 1
ATOM 2891 O O . MET A 1 385 ? -4.805 0.480 1.336 1.00 98.12 385 MET A O 1
ATOM 2895 N N . ALA A 1 386 ? -3.785 -0.772 -0.222 1.00 98.44 386 ALA A N 1
ATOM 2896 C CA . ALA A 1 386 ? -4.329 -2.042 0.258 1.00 98.44 386 ALA A CA 1
ATOM 2897 C C . ALA A 1 386 ? -3.788 -2.424 1.647 1.00 98.44 386 ALA A C 1
ATOM 2899 O O . ALA A 1 386 ? -4.547 -2.859 2.514 1.00 98.44 386 ALA A O 1
ATOM 2900 N N . SER A 1 387 ? -2.490 -2.216 1.885 1.00 98.56 387 SER A N 1
ATOM 2901 C CA . SER A 1 387 ? -1.841 -2.488 3.172 1.00 98.56 387 SER A CA 1
ATOM 2902 C C . SER A 1 387 ? -2.480 -1.729 4.351 1.00 98.56 387 SER A C 1
ATOM 2904 O O . SER A 1 387 ? -2.867 -2.390 5.316 1.00 98.56 387 SER A O 1
ATOM 2906 N N . PRO A 1 388 ? -2.694 -0.394 4.312 1.00 98.56 388 PRO A N 1
ATOM 2907 C CA . PRO A 1 388 ? -3.352 0.340 5.394 1.00 98.56 388 PRO A CA 1
ATOM 2908 C C . PRO A 1 388 ? -4.844 0.023 5.527 1.00 98.56 388 PRO A C 1
ATOM 2910 O O . PRO A 1 388 ? -5.384 0.079 6.635 1.00 98.56 388 PRO A O 1
ATOM 2913 N N . ASN A 1 389 ? -5.511 -0.362 4.432 1.00 98.50 389 ASN A N 1
ATOM 2914 C CA . ASN A 1 389 ? -6.867 -0.900 4.496 1.00 98.50 389 ASN A CA 1
ATOM 2915 C C . ASN A 1 389 ? -6.900 -2.215 5.299 1.00 98.50 389 ASN A C 1
ATOM 2917 O O . ASN A 1 389 ? -7.756 -2.390 6.165 1.00 98.50 389 ASN A O 1
ATOM 2921 N N . VAL A 1 390 ? -5.937 -3.114 5.105 1.00 98.75 390 VAL A N 1
ATOM 2922 C CA . VAL A 1 390 ? -5.828 -4.342 5.904 1.00 98.75 390 VAL A CA 1
ATOM 2923 C C . VAL A 1 390 ? -5.371 -4.058 7.335 1.00 98.75 390 VAL A C 1
ATOM 2925 O O . VAL A 1 390 ? -6.036 -4.492 8.273 1.00 98.75 390 VAL A O 1
ATOM 2928 N N . SER A 1 391 ? -4.272 -3.332 7.540 1.00 98.62 391 SER A N 1
ATOM 2929 C CA . SER A 1 391 ? -3.675 -3.143 8.870 1.00 98.62 391 SER A CA 1
ATOM 2930 C C . SER A 1 391 ? -4.603 -2.392 9.823 1.00 98.62 391 SER A C 1
ATOM 2932 O O . SER A 1 391 ? -4.762 -2.806 10.971 1.00 98.62 391 SER A O 1
ATOM 2934 N N . GLY A 1 392 ? -5.313 -1.366 9.343 1.00 98.25 392 GLY A N 1
ATOM 2935 C CA . GLY A 1 392 ? -6.338 -0.691 10.136 1.00 98.25 392 GLY A CA 1
ATOM 2936 C C . GLY A 1 392 ? -7.534 -1.596 10.462 1.00 98.25 392 GLY A C 1
ATOM 2937 O O . GLY A 1 392 ? -8.097 -1.497 11.548 1.00 98.25 392 GLY A O 1
ATOM 2938 N N . SER A 1 393 ? -7.892 -2.528 9.573 1.00 98.38 393 SER A N 1
ATOM 2939 C CA . SER A 1 393 ? -8.964 -3.503 9.821 1.00 98.38 393 SER A CA 1
ATOM 2940 C C . SER A 1 393 ? -8.554 -4.571 10.835 1.00 98.38 393 SER A C 1
ATOM 2942 O O . SER A 1 393 ? -9.314 -4.887 11.746 1.00 98.38 393 SER A O 1
ATOM 2944 N N . VAL A 1 394 ? -7.334 -5.101 10.721 1.00 97.81 394 VAL A N 1
ATOM 2945 C CA . VAL A 1 394 ? -6.783 -6.081 11.668 1.00 97.81 394 VAL A CA 1
ATOM 2946 C C . VAL A 1 394 ? -6.562 -5.451 13.044 1.00 97.81 394 VAL A C 1
ATOM 2948 O O . VAL A 1 394 ? -6.749 -6.120 14.056 1.00 97.81 394 VAL A O 1
ATOM 2951 N N . PHE A 1 395 ? -6.252 -4.154 13.115 1.00 98.44 395 PHE A N 1
ATOM 2952 C CA . PHE A 1 395 ? -6.174 -3.439 14.388 1.00 98.44 395 PHE A CA 1
ATOM 2953 C C . PHE A 1 395 ? -7.504 -3.438 15.156 1.00 98.44 395 PHE A C 1
ATOM 2955 O O . PHE A 1 395 ? -7.496 -3.541 16.379 1.00 98.44 395 PHE A O 1
ATOM 2962 N N . LEU A 1 396 ? -8.651 -3.410 14.468 1.00 98.38 396 LEU A N 1
ATOM 2963 C CA . LEU A 1 396 ? -9.952 -3.581 15.127 1.00 98.38 396 LEU A CA 1
ATOM 2964 C C . LEU A 1 396 ? -10.113 -4.986 15.704 1.00 98.38 396 LEU A C 1
ATOM 2966 O O . LEU A 1 396 ? -10.658 -5.136 16.787 1.00 98.38 396 LEU A O 1
ATOM 2970 N N . LEU A 1 397 ? -9.597 -6.017 15.033 1.00 96.94 397 LEU A N 1
ATOM 2971 C CA . LEU A 1 397 ? -9.625 -7.378 15.577 1.00 96.94 397 LEU A CA 1
ATOM 2972 C C . LEU A 1 397 ? -8.799 -7.512 16.864 1.00 96.94 397 LEU A C 1
ATOM 2974 O O . LEU A 1 397 ? -9.082 -8.399 17.654 1.00 96.94 397 LEU A O 1
ATOM 2978 N N . GLN A 1 398 ? -7.810 -6.639 17.081 1.00 96.75 398 GLN A N 1
ATOM 2979 C CA . GLN A 1 398 ? -7.066 -6.554 18.342 1.00 96.75 398 GLN A CA 1
ATOM 2980 C C . GLN A 1 398 ? -7.822 -5.790 19.445 1.00 96.75 398 GLN A C 1
ATOM 2982 O O . GLN A 1 398 ? -7.455 -5.883 20.615 1.00 96.75 398 GLN A O 1
ATOM 2987 N N . GLU A 1 399 ? -8.828 -4.981 19.090 1.00 96.69 399 GLU A N 1
ATOM 2988 C CA . GLU A 1 399 ? -9.676 -4.266 20.054 1.00 96.69 399 GLU A CA 1
ATOM 2989 C C . GLU A 1 399 ? -10.703 -5.189 20.728 1.00 96.69 399 GLU A C 1
ATOM 2991 O O . GLU A 1 399 ? -11.054 -4.943 21.886 1.00 96.69 399 GLU A O 1
ATOM 2996 N N . TYR A 1 400 ? -11.175 -6.205 20.000 1.00 93.44 400 TYR A N 1
ATOM 2997 C CA . TYR A 1 400 ? -12.107 -7.236 20.465 1.00 93.44 400 TYR A CA 1
ATOM 2998 C C . TYR A 1 400 ? -11.409 -8.273 21.347 1.00 93.44 400 TYR A C 1
ATOM 3000 O O . TYR A 1 400 ? -11.942 -8.550 22.448 1.00 93.44 400 TYR A O 1
#

Foldseek 3Di:
DDDDDDDDDDDDDDDPDDDPDDPPDPVVVVVVVVVVVVVVVVVQVVQQVLQVVVCVVVVPDCWDQDPVRKIWHFRGADPVGHTDIDIDDFLLLLCQAVVLQLCDCVHVVNNNFQQQDPVQAPQEEEAAAFDAPCLAPQNVQAAEDEPDPGDDHDQLRNFLVQQQARLPPPVRSQHSNPNHRYYYYYYPVVVLVVCLVCLQPHQEYFALDFDDAAWDFAVPDVPTFIEGAAFPPDQGRCQFLDCDPVLVSVLVSCVVRVSHAYFYEQFQQLVRQHDPAQDWHWYAPHNPGRDIDIPGGHHPSRGRLNDERNGGPPQSRPRHQYEFAWAGDSNYPPDVVVTHGDSRTHFYDRPVRRGPNPYYTHFFQYWHDGDPDSHDIGTGGGSSSGRSSVRSSVSSVVVD

pLDDT: mean 85.25, std 17.28, range [28.47, 98.81]

Radius of gyration: 26.53 Å; chains: 1; bounding box: 74×43×117 Å

Secondary structure (DSSP, 8-state):
-----------------------SS-HHHHHHHHHHHHHHHHHHHHHHHHHHHHHHHHT--SEEE-TTS-EEEEEEE-TTSPEEEEE---HHHHHHHTTGGGTSTT-TT-----S--TTTTT-EEEEESSB--TTSGGGTTSEEEE-S---SB-HHHHHHHHHHH---SSGGG--TTTT--EEEEEESTTHHHHHHHHGGG-SEEEE------SEEEE-SSSS-EEEE-SPTT-SS-TTSS---HHHHHHHHHHHH-TT-EEEEE---GGG---SPTTSEEEEEEETTEEEEEEEEEPPTTS--S-SS----TTTT-TTSEEEEEE---TT-SSSGGG--B-TT------TT-----SEEEE-SSEEEE-SSSTT-EEEE-SHHHHHHHHHHHHHHHHH-